Protein AF-0000000083139761 (afdb_homodimer)

Structure (mmCIF, N/CA/C/O backbone):
data_AF-0000000083139761-model_v1
#
loop_
_entity.id
_entity.type
_entity.pdbx_description
1 polymer 'Creatinine amidohydrolase'
#
loop_
_atom_site.group_PDB
_atom_site.id
_atom_site.type_symbol
_atom_site.label_atom_id
_atom_site.label_alt_id
_atom_site.label_comp_id
_atom_site.label_asym_id
_atom_site.label_entity_id
_atom_site.label_seq_id
_atom_site.pdbx_PDB_ins_code
_atom_site.Cartn_x
_atom_site.Cartn_y
_atom_site.Cartn_z
_atom_site.occupancy
_atom_site.B_iso_or_equiv
_atom_site.auth_seq_id
_atom_site.auth_comp_id
_atom_site.auth_asym_id
_atom_site.auth_atom_id
_atom_site.pdbx_PDB_model_num
ATOM 1 N N . MET A 1 1 ? -8.852 -14.594 14.711 1 47.41 1 MET A N 1
ATOM 2 C CA . MET A 1 1 ? -9.344 -13.336 14.156 1 47.41 1 MET A CA 1
ATOM 3 C C . MET A 1 1 ? -9.32 -13.375 12.633 1 47.41 1 MET A C 1
ATOM 5 O O . MET A 1 1 ? -8.398 -13.93 12.031 1 47.41 1 MET A O 1
ATOM 9 N N . LYS A 1 2 ? -10.594 -13.102 11.969 1 70.56 2 LYS A N 1
ATOM 10 C CA . LYS A 1 2 ? -10.766 -13.32 10.531 1 70.56 2 LYS A CA 1
ATOM 11 C C . LYS A 1 2 ? -9.891 -12.359 9.727 1 70.56 2 LYS A C 1
ATOM 13 O O . LYS A 1 2 ? -9.82 -11.172 10.031 1 70.56 2 LYS A O 1
ATOM 18 N N . LYS A 1 3 ? -9.094 -12.883 8.961 1 93.38 3 LYS A N 1
ATOM 19 C CA . LYS A 1 3 ? -8.266 -12.125 8.031 1 93.38 3 LYS A CA 1
ATOM 20 C C . LYS A 1 3 ? -9.117 -11.188 7.172 1 93.38 3 LYS A C 1
ATOM 22 O O . LYS A 1 3 ? -10.062 -11.625 6.52 1 93.38 3 LYS A O 1
ATOM 27 N N . VAL A 1 4 ? -8.781 -9.875 7.316 1 98.06 4 VAL A N 1
ATOM 28 C CA . VAL A 1 4 ? -9.594 -8.945 6.547 1 98.06 4 VAL A CA 1
ATOM 29 C C . VAL A 1 4 ? -8.727 -8.219 5.523 1 98.06 4 VAL A C 1
ATOM 31 O O . VAL A 1 4 ? -9.234 -7.586 4.598 1 98.06 4 VAL A O 1
ATOM 34 N N . LEU A 1 5 ? -7.406 -8.297 5.75 1 97.94 5 LEU A N 1
ATOM 35 C CA . LEU A 1 5 ? -6.504 -7.652 4.805 1 97.94 5 LEU A CA 1
ATOM 36 C C . LEU A 1 5 ? -6.457 -8.414 3.486 1 97.94 5 LEU A C 1
ATOM 38 O O . LEU A 1 5 ? -6.133 -9.609 3.465 1 97.94 5 LEU A O 1
ATOM 42 N N . TYR A 1 6 ? -6.723 -7.641 2.42 1 97.19 6 TYR A N 1
ATOM 43 C CA . TYR A 1 6 ? -6.758 -8.25 1.095 1 97.19 6 TYR A CA 1
ATOM 44 C C . TYR A 1 6 ? -5.484 -9.031 0.818 1 97.19 6 TYR A C 1
ATOM 46 O O . TYR A 1 6 ? -5.535 -10.148 0.302 1 97.19 6 TYR A O 1
ATOM 54 N N . GLU A 1 7 ? -4.375 -8.508 1.174 1 96.62 7 GLU A N 1
ATOM 55 C CA . GLU A 1 7 ? -3.07 -9.07 0.829 1 96.62 7 GLU A CA 1
ATOM 56 C C . GLU A 1 7 ? -2.82 -10.383 1.566 1 96.62 7 GLU A C 1
ATOM 58 O O . GLU A 1 7 ? -1.951 -11.164 1.175 1 96.62 7 GLU A O 1
ATOM 63 N N . GLU A 1 8 ? -3.584 -10.688 2.588 1 97.44 8 GLU A N 1
ATOM 64 C CA . GLU A 1 8 ? -3.336 -11.883 3.396 1 97.44 8 GLU A CA 1
ATOM 65 C C . GLU A 1 8 ? -4.305 -13.008 3.033 1 97.44 8 GLU A C 1
ATOM 67 O O . GLU A 1 8 ? -4.18 -14.125 3.537 1 97.44 8 GLU A O 1
ATOM 72 N N . LEU A 1 9 ? -5.203 -12.719 2.158 1 96.75 9 LEU A N 1
ATOM 73 C CA . LEU A 1 9 ? -6.258 -13.68 1.843 1 96.75 9 LEU A CA 1
ATOM 74 C C . LEU A 1 9 ? -5.809 -14.633 0.742 1 96.75 9 LEU A C 1
ATOM 76 O O . LEU A 1 9 ? -5.164 -14.219 -0.224 1 96.75 9 LEU A O 1
ATOM 80 N N . LEU A 1 10 ? -6.199 -15.867 0.95 1 94.69 10 LEU A N 1
ATOM 81 C CA . LEU A 1 10 ? -6.184 -16.781 -0.185 1 94.69 10 LEU A CA 1
ATO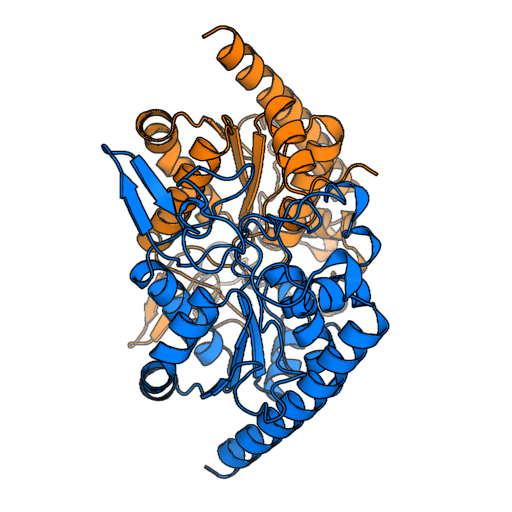M 82 C C . LEU A 1 10 ? -7.285 -16.438 -1.18 1 94.69 10 LEU A C 1
ATOM 84 O O . LEU A 1 10 ? -8.273 -15.789 -0.82 1 94.69 10 LEU A O 1
ATOM 88 N N . PRO A 1 11 ? -7.07 -16.906 -2.41 1 92.62 11 PRO A N 1
ATOM 89 C CA . PRO A 1 11 ? -8.102 -16.609 -3.406 1 92.62 11 PRO A CA 1
ATOM 90 C C . PRO A 1 11 ? -9.5 -17.031 -2.949 1 92.62 11 PRO A C 1
ATOM 92 O O . PRO A 1 11 ? -10.445 -16.25 -3.053 1 92.62 11 PRO A O 1
ATOM 95 N N . LYS A 1 12 ? -9.688 -18.188 -2.393 1 92.44 12 LYS A N 1
ATOM 96 C CA . LYS A 1 12 ? -10.984 -18.688 -1.946 1 92.44 12 LYS A CA 1
ATOM 97 C C . LYS A 1 12 ? -11.539 -17.828 -0.817 1 92.44 12 LYS A C 1
ATOM 99 O O . LYS A 1 12 ? -12.742 -17.562 -0.77 1 92.44 12 LYS A O 1
ATOM 104 N N . GLU A 1 13 ? -10.695 -17.469 0.079 1 95 13 GLU A N 1
ATOM 105 C CA . GLU A 1 13 ? -11.117 -16.609 1.188 1 95 13 GLU A CA 1
ATOM 106 C C . GLU A 1 13 ? -11.609 -15.258 0.687 1 95 13 GLU A C 1
ATOM 108 O O . GLU A 1 13 ? -12.617 -14.734 1.181 1 95 13 GLU A O 1
ATOM 113 N N . CYS A 1 14 ? -10.906 -14.688 -0.246 1 95.19 14 CYS A N 1
ATOM 114 C CA . CYS A 1 14 ? -11.281 -13.398 -0.807 1 95.19 14 CYS A CA 1
ATOM 115 C C . CYS A 1 14 ? -12.656 -13.461 -1.465 1 95.19 14 CYS A C 1
ATOM 117 O O . CYS A 1 14 ? -13.508 -12.602 -1.225 1 95.19 14 CYS A O 1
ATOM 119 N N . VAL A 1 15 ? -12.844 -14.477 -2.258 1 94.12 15 VAL A N 1
ATOM 120 C CA . VAL A 1 15 ? -14.125 -14.656 -2.945 1 94.12 15 VAL A CA 1
ATOM 121 C C . VAL A 1 15 ? -15.242 -14.797 -1.922 1 94.12 15 VAL A C 1
ATOM 123 O O . VAL A 1 15 ? -16.297 -14.172 -2.061 1 94.12 15 VAL A O 1
ATOM 126 N N . GLN A 1 16 ? -15 -15.578 -0.945 1 94.88 16 GLN A N 1
ATOM 127 C CA . GLN A 1 16 ? -16.016 -15.812 0.082 1 94.88 16 GLN A CA 1
ATOM 128 C C . GLN A 1 16 ? -16.359 -14.516 0.815 1 94.88 16 GLN A C 1
ATOM 130 O O . GLN A 1 16 ? -17.531 -14.211 1.035 1 94.88 16 GLN A O 1
ATOM 135 N N . ARG A 1 17 ? -15.391 -13.797 1.185 1 95.75 17 ARG A N 1
ATOM 136 C CA . ARG A 1 17 ? -15.633 -12.555 1.908 1 95.75 17 ARG A CA 1
ATOM 137 C C . ARG A 1 17 ? -16.422 -11.57 1.059 1 95.75 17 ARG A C 1
ATOM 139 O O . ARG A 1 17 ? -17.344 -10.914 1.557 1 95.75 17 ARG A O 1
ATOM 146 N N . ILE A 1 18 ? -16.047 -11.469 -0.207 1 95.44 18 ILE A N 1
ATOM 147 C CA . ILE A 1 18 ? -16.719 -10.523 -1.099 1 95.44 18 ILE A CA 1
ATOM 148 C C . ILE A 1 18 ? -18.156 -10.961 -1.341 1 95.44 18 ILE A C 1
ATOM 150 O O . ILE A 1 18 ? -19.062 -10.133 -1.408 1 95.44 18 ILE A O 1
ATOM 154 N N . GLN A 1 19 ? -18.344 -12.227 -1.431 1 94.56 19 GLN A N 1
ATOM 155 C CA . GLN A 1 19 ? -19.703 -12.742 -1.617 1 94.56 19 GLN A CA 1
ATOM 156 C C . GLN A 1 19 ? -20.562 -12.453 -0.401 1 94.56 19 GLN A C 1
ATOM 158 O O . GLN A 1 19 ? -21.75 -12.156 -0.542 1 94.56 19 GLN A O 1
ATOM 163 N N . GLU A 1 20 ? -20 -12.547 0.732 1 96 20 GLU A N 1
ATOM 164 C CA . GLU A 1 20 ? -20.75 -12.32 1.97 1 96 20 GLU A CA 1
ATOM 165 C C . GLU A 1 20 ? -21.047 -10.836 2.164 1 96 20 GLU A C 1
ATOM 167 O O . GLU A 1 20 ? -22.141 -10.469 2.594 1 96 20 GLU A O 1
ATOM 172 N N . MET A 1 21 ? -20.062 -10.055 1.962 1 97.12 21 MET A N 1
ATOM 173 C CA . MET A 1 21 ? -20.172 -8.602 2.066 1 97.12 21 MET A CA 1
ATOM 174 C C . MET A 1 21 ? -19.328 -7.914 1.002 1 97.12 21 MET A C 1
ATOM 176 O O . MET A 1 21 ? -18.125 -7.719 1.191 1 97.12 21 MET A O 1
ATOM 180 N N . PRO A 1 22 ? -19.938 -7.371 -0.08 1 96.88 22 PRO A N 1
ATOM 181 C CA . PRO A 1 22 ? -19.188 -6.832 -1.214 1 96.88 22 PRO A CA 1
ATOM 182 C C . PRO A 1 22 ? -18.703 -5.406 -0.972 1 96.88 22 PRO A C 1
ATOM 184 O O . PRO A 1 22 ? -19.031 -4.496 -1.735 1 96.88 22 PRO A O 1
ATOM 187 N N . VAL A 1 23 ? -17.922 -5.254 0.048 1 98.12 23 VAL A N 1
ATOM 188 C CA . VAL A 1 23 ? -17.375 -3.963 0.447 1 98.12 23 VAL A CA 1
ATOM 189 C C . VAL A 1 23 ? -15.844 -4.031 0.438 1 98.12 23 VAL A C 1
ATOM 191 O O . VAL A 1 23 ? -15.258 -5.008 0.904 1 98.12 23 VAL A O 1
ATOM 194 N N . ALA A 1 24 ? -15.234 -3.08 -0.189 1 98.06 24 ALA A N 1
ATOM 195 C CA . ALA A 1 24 ? -13.789 -2.881 -0.096 1 98.06 24 ALA A CA 1
ATOM 196 C C . ALA A 1 24 ? -13.461 -1.571 0.617 1 98.06 24 ALA A C 1
ATOM 198 O O . ALA A 1 24 ? -14.141 -0.563 0.422 1 98.06 24 ALA A O 1
ATOM 199 N N . TYR A 1 25 ? -12.477 -1.64 1.448 1 98.69 25 TYR A N 1
ATOM 200 C CA . TYR A 1 25 ? -11.984 -0.471 2.172 1 98.69 25 TYR A CA 1
ATOM 201 C C . TYR A 1 25 ? -10.617 -0.047 1.659 1 98.69 25 TYR A C 1
ATOM 203 O O . TYR A 1 25 ? -9.703 -0.872 1.55 1 98.69 25 TYR A O 1
ATOM 211 N N . LEU A 1 26 ? -10.484 1.193 1.333 1 98.56 26 LEU A N 1
ATOM 212 C CA . LEU A 1 26 ? -9.266 1.73 0.732 1 98.56 26 LEU A CA 1
ATOM 213 C C . LEU A 1 26 ? -8.688 2.854 1.587 1 98.56 26 LEU A C 1
ATOM 215 O O . LEU A 1 26 ? -9.148 3.992 1.52 1 98.56 26 LEU A O 1
ATOM 219 N N . PRO A 1 27 ? -7.641 2.557 2.385 1 98.75 27 PRO A N 1
ATOM 220 C CA . PRO A 1 27 ? -6.973 3.646 3.102 1 98.75 27 PRO A CA 1
ATOM 221 C C . PRO A 1 27 ? -6.27 4.625 2.166 1 98.75 27 PRO A C 1
ATOM 223 O O . PRO A 1 27 ? -5.395 4.223 1.391 1 98.75 27 PRO A O 1
ATOM 226 N N . LEU A 1 28 ? -6.707 5.801 2.209 1 98.12 28 LEU A N 1
ATOM 227 C CA . LEU A 1 28 ? -6.043 6.871 1.471 1 98.12 28 LEU A CA 1
ATOM 228 C C . LEU A 1 28 ? -4.957 7.527 2.32 1 98.12 28 LEU A C 1
ATOM 230 O O . LEU A 1 28 ? -5.121 8.664 2.773 1 98.12 28 LEU A O 1
ATOM 234 N N . GLY A 1 29 ? -3.826 6.762 2.4 1 96.75 29 GLY A N 1
ATOM 235 C CA . GLY A 1 29 ? -2.822 7.023 3.42 1 96.75 29 GLY A CA 1
ATOM 236 C C . GLY A 1 29 ? -1.619 7.777 2.891 1 96.75 29 GLY A C 1
ATOM 237 O O . GLY A 1 29 ? -0.483 7.316 3.02 1 96.75 29 GLY A O 1
ATOM 238 N N . THR A 1 30 ? -1.809 8.977 2.385 1 95.38 30 THR A N 1
ATOM 239 C CA . THR A 1 30 ? -0.707 9.797 1.889 1 95.38 30 THR A CA 1
ATOM 240 C C . THR A 1 30 ? 0.358 9.977 2.965 1 95.38 30 THR A C 1
ATOM 242 O O . THR A 1 30 ? 0.039 10.289 4.113 1 95.38 30 THR A O 1
ATOM 245 N N . LEU A 1 31 ? 1.643 9.711 2.602 1 95.06 31 LEU A N 1
ATOM 246 C CA . LEU A 1 31 ? 2.752 10.047 3.486 1 95.06 31 LEU A CA 1
ATOM 247 C C . LEU A 1 31 ? 2.979 11.555 3.533 1 95.06 31 LEU A C 1
ATOM 249 O O . LEU A 1 31 ? 3.283 12.172 2.51 1 95.06 31 LEU A O 1
ATOM 253 N N . GLU A 1 32 ? 2.787 12.094 4.691 1 90.5 32 GLU A N 1
ATOM 254 C CA . GLU A 1 32 ? 2.85 13.547 4.812 1 90.5 32 GLU A CA 1
ATOM 255 C C . GLU A 1 32 ? 3.225 13.977 6.227 1 90.5 32 GLU A C 1
ATOM 257 O O . GLU A 1 32 ? 3.006 13.227 7.184 1 90.5 32 GLU A O 1
ATOM 262 N N . TRP A 1 33 ? 3.682 15.164 6.285 1 89.44 33 TRP A N 1
ATOM 263 C CA . TRP A 1 33 ? 4.023 15.797 7.555 1 89.44 33 TRP A CA 1
ATOM 264 C C . TRP A 1 33 ? 2.768 16.078 8.375 1 89.44 33 TRP A C 1
ATOM 266 O O . TRP A 1 33 ? 1.839 16.734 7.891 1 89.44 33 TRP A O 1
ATOM 276 N N . HIS A 1 34 ? 2.686 15.555 9.633 1 90.19 34 HIS A N 1
ATOM 277 C CA . HIS A 1 34 ? 1.604 15.797 10.578 1 90.19 34 HIS A CA 1
ATOM 278 C C . HIS A 1 34 ? 2.143 16.344 11.906 1 90.19 34 HIS A C 1
ATOM 280 O O . HIS A 1 34 ? 1.739 15.875 12.977 1 90.19 34 HIS A O 1
ATOM 286 N N . GLY A 1 35 ? 3.053 17.344 11.773 1 87.19 35 GLY A N 1
ATOM 287 C CA . GLY A 1 35 ? 3.715 17.844 12.969 1 87.19 35 GLY A CA 1
ATOM 288 C C . GLY A 1 35 ? 4.914 17.016 13.375 1 87.19 35 GLY A C 1
ATOM 289 O O . GLY A 1 35 ? 5.059 15.867 12.938 1 87.19 35 GLY A O 1
ATOM 290 N N . PRO A 1 36 ? 5.77 17.594 14.188 1 89.56 36 PRO A N 1
ATOM 291 C CA . PRO A 1 36 ? 6.965 16.859 14.617 1 89.56 36 PRO A CA 1
ATOM 292 C C . PRO A 1 36 ? 6.648 15.672 15.516 1 89.56 36 PRO A C 1
ATOM 294 O O . PRO A 1 36 ? 7.477 14.773 15.68 1 89.56 36 PRO A O 1
ATOM 297 N N . HIS A 1 37 ? 5.43 15.609 16.094 1 93.12 37 HIS A N 1
ATOM 298 C CA . HIS A 1 37 ? 5.105 14.656 17.156 1 93.12 37 HIS A CA 1
ATOM 299 C C . HIS A 1 37 ? 4.402 13.43 16.594 1 93.12 37 HIS A C 1
ATOM 301 O O . HIS A 1 37 ? 4.184 12.453 17.312 1 93.12 37 HIS A O 1
ATOM 307 N N . MET A 1 38 ? 4.082 13.469 15.32 1 94.5 38 MET A N 1
ATOM 308 C CA . MET A 1 38 ? 3.293 12.391 14.734 1 94.5 38 MET A CA 1
ATOM 309 C C . MET A 1 38 ? 4.055 11.711 13.602 1 94.5 38 MET A C 1
ATOM 311 O O . MET A 1 38 ? 4.918 12.328 12.977 1 94.5 38 MET A O 1
ATOM 315 N N . PRO A 1 39 ? 3.734 10.43 13.375 1 96.06 39 PRO A N 1
ATOM 316 C CA . PRO A 1 39 ? 4.406 9.742 12.266 1 96.06 39 PRO A CA 1
ATOM 317 C C . PRO A 1 39 ? 3.986 10.281 10.898 1 96.06 39 PRO A C 1
ATOM 319 O O . PRO A 1 39 ? 2.859 10.758 10.734 1 96.06 39 PRO A O 1
ATOM 322 N N . LEU A 1 40 ? 4.836 10.07 9.945 1 95.31 40 LEU A N 1
ATOM 323 C CA . LEU A 1 40 ? 4.625 10.547 8.586 1 95.31 40 LEU A CA 1
ATOM 324 C C . LEU A 1 40 ? 3.471 9.805 7.918 1 95.31 40 LEU A C 1
ATOM 326 O O . LEU A 1 40 ? 2.883 10.297 6.953 1 95.31 40 LEU A O 1
ATOM 330 N N . GLY A 1 41 ? 3.121 8.641 8.383 1 96.56 41 GLY A N 1
ATOM 331 C CA . GLY A 1 41 ? 2.041 7.848 7.82 1 96.56 41 GLY A CA 1
ATOM 332 C C . GLY A 1 41 ? 0.754 7.941 8.617 1 96.56 41 GLY A C 1
ATOM 333 O O . GLY A 1 41 ? -0.064 7.02 8.594 1 96.56 41 GLY A O 1
ATOM 334 N N . ALA A 1 42 ? 0.549 9.047 9.352 1 96.56 42 ALA A N 1
ATOM 335 C CA . ALA A 1 42 ? -0.596 9.195 10.242 1 96.56 42 ALA A CA 1
ATOM 336 C C . ALA A 1 42 ? -1.907 8.969 9.492 1 96.56 42 ALA A C 1
ATOM 338 O O . ALA A 1 42 ? -2.812 8.305 10.008 1 96.56 42 ALA A O 1
ATOM 339 N N . ASP A 1 43 ? -2.02 9.484 8.289 1 96.44 43 ASP A N 1
ATOM 340 C CA . ASP A 1 43 ? -3.254 9.344 7.523 1 96.44 43 ASP A CA 1
ATOM 341 C C . ASP A 1 43 ? -3.59 7.871 7.293 1 96.44 43 ASP A C 1
ATOM 343 O O . ASP A 1 43 ? -4.723 7.441 7.527 1 96.44 43 ASP A O 1
ATOM 347 N N . GLY A 1 44 ? -2.631 7.145 6.836 1 97.56 44 GLY A N 1
ATOM 348 C CA . GLY A 1 44 ? -2.852 5.742 6.527 1 97.56 44 GLY A CA 1
ATOM 349 C C . GLY A 1 44 ? -3.033 4.879 7.762 1 97.56 44 GLY A C 1
ATOM 350 O O . GLY A 1 44 ? -3.848 3.955 7.766 1 97.56 44 GLY A O 1
ATOM 351 N N . ILE A 1 45 ? -2.238 5.152 8.789 1 98.19 45 ILE A N 1
ATOM 352 C CA . ILE A 1 45 ? -2.301 4.398 10.031 1 98.19 45 ILE A CA 1
ATOM 353 C C . ILE A 1 45 ? -3.703 4.5 10.625 1 98.19 45 ILE A C 1
ATOM 355 O O . ILE A 1 45 ? -4.297 3.486 11.016 1 98.19 45 ILE A O 1
ATOM 359 N N . GLN A 1 46 ? -4.227 5.68 10.648 1 98.56 46 GLN A N 1
ATOM 360 C CA . GLN A 1 46 ? -5.57 5.902 11.172 1 98.56 46 GLN A CA 1
ATOM 361 C C . GLN A 1 46 ? -6.621 5.199 10.32 1 98.56 46 GLN A C 1
ATOM 363 O O . GLN A 1 46 ? -7.43 4.426 10.836 1 98.56 46 GLN A O 1
ATOM 368 N N . SER A 1 47 ? -6.562 5.422 9.078 1 98.38 47 SER A N 1
ATOM 369 C CA . SER A 1 47 ? -7.578 4.91 8.156 1 98.38 47 SER A CA 1
ATOM 370 C C . SER A 1 47 ? -7.555 3.389 8.102 1 98.38 47 SER A C 1
ATOM 372 O O . SER A 1 47 ? -8.609 2.746 8.109 1 98.38 47 SER A O 1
ATOM 374 N N . LYS A 1 48 ? -6.406 2.857 7.992 1 98.44 48 LYS A N 1
ATOM 375 C CA . LYS A 1 48 ? -6.293 1.403 7.934 1 98.44 48 LYS A CA 1
ATOM 376 C C . LYS A 1 48 ? -6.891 0.757 9.18 1 98.44 48 LYS A C 1
ATOM 378 O O . LYS A 1 48 ? -7.633 -0.223 9.086 1 98.44 48 LYS A O 1
ATOM 383 N N . GLU A 1 49 ? -6.57 1.291 10.32 1 98.31 49 GLU A N 1
ATOM 384 C CA . GLU A 1 49 ? -7.086 0.717 11.555 1 98.31 49 GLU A CA 1
ATOM 385 C C . GLU A 1 49 ? -8.609 0.809 11.617 1 98.31 49 GLU A C 1
ATOM 387 O O . GLU A 1 49 ? -9.273 -0.15 12.008 1 98.31 49 GLU A O 1
ATOM 392 N N . LEU A 1 50 ? -9.141 1.939 11.281 1 98.62 50 LEU A N 1
ATOM 393 C CA . LEU A 1 50 ? -10.586 2.082 11.219 1 98.62 50 LEU A CA 1
ATOM 394 C C . LEU A 1 50 ? -11.203 1.012 10.32 1 98.62 50 LEU A C 1
ATOM 396 O O . LEU A 1 50 ? -12.156 0.34 10.719 1 98.62 50 LEU A O 1
ATOM 400 N N . PHE A 1 51 ? -10.664 0.833 9.172 1 98.75 51 PHE A N 1
ATOM 401 C CA . PHE A 1 51 ? -11.227 -0.06 8.164 1 98.75 51 PHE A CA 1
ATOM 402 C C . PHE A 1 51 ? -11.094 -1.516 8.594 1 98.75 51 PHE A C 1
ATOM 404 O O . PHE A 1 51 ? -11.984 -2.328 8.344 1 98.75 51 PHE A O 1
ATOM 411 N N . VAL A 1 52 ? -10.008 -1.82 9.25 1 98.62 52 VAL A N 1
ATOM 412 C CA . VAL A 1 52 ? -9.828 -3.17 9.773 1 98.62 52 VAL A CA 1
ATOM 413 C C . VAL A 1 52 ? -10.906 -3.463 10.812 1 98.62 52 VAL A C 1
ATOM 415 O O . VAL A 1 52 ? -11.57 -4.504 10.758 1 98.62 52 VAL A O 1
ATOM 418 N N . ARG A 1 53 ? -11.125 -2.553 11.711 1 98.25 53 ARG A N 1
ATOM 419 C CA . ARG A 1 53 ? -12.141 -2.727 12.75 1 98.25 53 ARG A CA 1
ATOM 420 C C . ARG A 1 53 ? -13.531 -2.879 12.141 1 98.25 53 ARG A C 1
ATOM 422 O O . ARG A 1 53 ? -14.312 -3.725 12.578 1 98.25 53 ARG A O 1
ATOM 429 N N . VAL A 1 54 ? -13.805 -2.09 11.141 1 98.5 54 VAL A N 1
ATOM 430 C CA . VAL A 1 54 ? -15.109 -2.154 10.5 1 98.5 54 VAL A CA 1
ATOM 431 C C . VAL A 1 54 ? -15.258 -3.484 9.758 1 98.5 54 VAL A C 1
ATOM 433 O O . VAL A 1 54 ? -16.281 -4.16 9.891 1 98.5 54 VAL A O 1
ATOM 436 N N . ALA A 1 55 ? -14.266 -3.863 9 1 98.5 55 ALA A N 1
ATOM 437 C CA . ALA A 1 55 ? -14.305 -5.102 8.227 1 98.5 55 ALA A CA 1
ATOM 438 C C . ALA A 1 55 ? -14.469 -6.312 9.133 1 98.5 55 ALA A C 1
ATOM 440 O O . ALA A 1 55 ? -15.133 -7.285 8.766 1 98.5 55 ALA A O 1
ATOM 441 N N . GLU A 1 56 ? -13.867 -6.27 10.297 1 98 56 GLU A N 1
ATOM 442 C CA . GLU A 1 56 ? -13.977 -7.371 11.25 1 98 56 GLU A CA 1
ATOM 443 C C . GLU A 1 56 ? -15.406 -7.512 11.758 1 98 56 GLU A C 1
ATOM 445 O O . GLU A 1 56 ? -15.852 -8.617 12.086 1 98 56 GLU A O 1
ATOM 450 N N . LYS A 1 57 ? -16.141 -6.457 11.766 1 97.44 57 LYS A N 1
ATOM 451 C CA . LYS A 1 57 ? -17.484 -6.465 12.328 1 97.44 57 LYS A CA 1
ATOM 452 C C . LYS A 1 57 ? -18.531 -6.773 11.258 1 97.44 57 LYS A C 1
ATOM 454 O O . LYS A 1 57 ? -19.469 -7.539 11.492 1 97.44 57 LYS A O 1
ATOM 459 N N . VAL A 1 58 ? -18.328 -6.203 10.039 1 96.69 58 VAL A N 1
ATOM 460 C CA . VAL A 1 58 ? -19.438 -6.293 9.102 1 96.69 58 VAL A CA 1
ATOM 461 C C . VAL A 1 58 ? -19 -7.062 7.859 1 96.69 58 VAL A C 1
ATOM 463 O O . VAL A 1 58 ? -19.844 -7.516 7.074 1 96.69 58 VAL A O 1
ATOM 466 N N . GLY A 1 59 ? -17.734 -7.215 7.699 1 97.56 59 GLY A N 1
ATOM 467 C CA . GLY A 1 59 ? -17.25 -7.949 6.543 1 97.56 59 GLY A CA 1
ATOM 468 C C . GLY A 1 59 ? -16.578 -7.059 5.516 1 97.56 59 GLY A C 1
ATOM 469 O O . GLY A 1 59 ? -16.359 -5.871 5.758 1 97.56 59 GLY A O 1
ATOM 470 N N . GLY A 1 60 ? -16.203 -7.68 4.367 1 97.56 60 GLY A N 1
ATOM 471 C CA . GLY A 1 60 ? -15.469 -7 3.305 1 97.56 60 GLY A CA 1
ATOM 472 C C . GLY A 1 60 ? -13.969 -7.227 3.365 1 97.56 60 GLY A C 1
ATOM 473 O O . GLY A 1 60 ? -13.5 -8.109 4.094 1 97.56 60 GLY A O 1
ATOM 474 N N . VAL A 1 61 ? -13.273 -6.477 2.527 1 97.62 61 VAL A N 1
ATOM 475 C CA . VAL A 1 61 ? -11.828 -6.645 2.426 1 97.62 61 VAL A CA 1
ATOM 476 C C . VAL A 1 61 ? -11.141 -5.277 2.494 1 97.62 61 VAL A C 1
ATOM 478 O O . VAL A 1 61 ? -11.656 -4.293 1.955 1 97.62 61 VAL A O 1
ATOM 481 N N . VAL A 1 62 ? -10.016 -5.258 3.16 1 98.56 62 VAL A N 1
ATOM 482 C CA . VAL A 1 62 ? -9.25 -4.027 3.309 1 98.56 62 VAL A CA 1
ATOM 483 C C . VAL A 1 62 ? -8.039 -4.055 2.377 1 98.56 62 VAL A C 1
ATOM 485 O O . VAL A 1 62 ? -7.215 -4.969 2.451 1 98.56 62 VAL A O 1
ATOM 488 N N . LEU A 1 63 ? -7.961 -3.062 1.526 1 97.81 63 LEU A N 1
ATOM 489 C CA . LEU A 1 63 ? -6.844 -2.943 0.596 1 97.81 63 LEU A CA 1
ATOM 490 C C . LEU A 1 63 ? -5.633 -2.314 1.277 1 97.81 63 LEU A C 1
ATOM 492 O O . LEU A 1 63 ? -5.766 -1.668 2.318 1 97.81 63 LEU A O 1
ATOM 496 N N . PRO A 1 64 ? -4.402 -2.527 0.706 1 97.5 64 PRO A N 1
ATOM 497 C CA . PRO A 1 64 ? -3.268 -1.709 1.144 1 97.5 64 PRO A CA 1
ATOM 498 C C . PRO A 1 64 ? -3.49 -0.217 0.908 1 97.5 64 PRO A C 1
ATOM 500 O O . PRO A 1 64 ? -4.316 0.163 0.074 1 97.5 64 PRO A O 1
ATOM 503 N N . MET A 1 65 ? -2.783 0.629 1.604 1 97.19 65 MET A N 1
ATOM 504 C CA . MET A 1 65 ? -3.027 2.064 1.494 1 97.19 65 MET A CA 1
ATOM 505 C C . MET A 1 65 ? -2.412 2.625 0.216 1 97.19 65 MET A C 1
ATOM 507 O O . MET A 1 65 ? -1.409 2.105 -0.275 1 97.19 65 MET A O 1
ATOM 511 N N . LEU A 1 66 ? -3.053 3.604 -0.328 1 97.12 66 LEU A N 1
ATOM 512 C CA . LEU A 1 66 ? -2.42 4.492 -1.298 1 97.12 66 LEU A CA 1
ATOM 513 C C . LEU A 1 66 ? -1.602 5.566 -0.594 1 97.12 66 LEU A C 1
ATOM 515 O O . LEU A 1 66 ? -2.164 6.477 0.024 1 97.12 66 LEU A O 1
ATOM 519 N N . PHE A 1 67 ? -0.27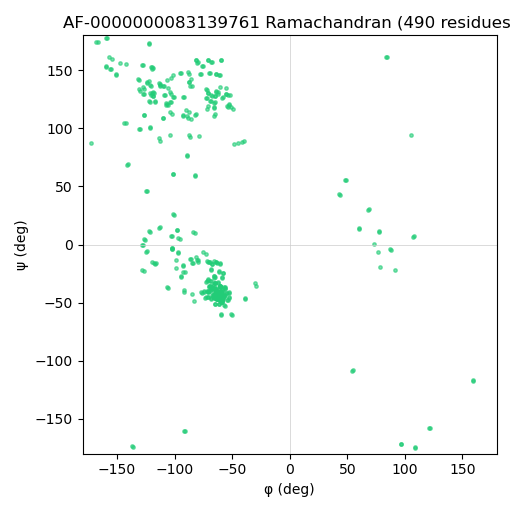6 5.457 -0.772 1 96.44 67 PHE A N 1
ATOM 520 C CA . PHE A 1 67 ? 0.545 6.297 0.095 1 96.44 67 PHE A CA 1
ATOM 521 C C . PHE A 1 67 ? 0.945 7.582 -0.615 1 96.44 67 PHE A C 1
ATOM 523 O O . PHE A 1 67 ? 1.73 8.375 -0.085 1 96.44 67 PHE A O 1
ATOM 530 N N . MET A 1 68 ? 0.434 7.832 -1.815 1 94.88 68 MET A N 1
ATOM 531 C CA . MET A 1 68 ? 0.565 9.094 -2.537 1 94.88 68 MET A CA 1
ATOM 532 C C . MET A 1 68 ? -0.802 9.719 -2.801 1 94.88 68 MET A C 1
ATOM 534 O O . MET A 1 68 ? -1.795 9 -2.947 1 94.88 68 MET A O 1
ATOM 538 N N . GLY A 1 69 ? -0.81 10.961 -2.895 1 95.75 69 GLY A N 1
ATOM 539 C CA . GLY A 1 69 ? -2.055 11.664 -3.174 1 95.75 69 GLY A CA 1
ATOM 540 C C . GLY A 1 69 ? -1.854 13.117 -3.533 1 95.75 69 GLY A C 1
ATOM 541 O O . GLY A 1 69 ? -0.729 13.625 -3.5 1 95.75 69 GLY A O 1
ATOM 542 N N . PRO A 1 70 ? -2.959 13.75 -3.9 1 95.31 70 PRO A N 1
ATOM 543 C CA . PRO A 1 70 ? -2.895 15.156 -4.301 1 95.31 70 PRO A CA 1
ATOM 544 C C . PRO A 1 70 ? -2.865 16.109 -3.107 1 95.31 70 PRO A C 1
ATOM 546 O O . PRO A 1 70 ? -3.199 15.711 -1.987 1 95.31 70 PRO A O 1
ATOM 549 N N . ASP A 1 71 ? -2.35 17.234 -3.371 1 91.25 71 ASP A N 1
ATOM 550 C CA . ASP A 1 71 ? -2.412 18.375 -2.453 1 91.25 71 ASP A CA 1
ATOM 551 C C . ASP A 1 71 ? -2.188 19.688 -3.191 1 91.25 71 ASP A C 1
ATOM 553 O O . ASP A 1 71 ? -1.972 19.703 -4.406 1 91.25 71 ASP A O 1
ATOM 557 N N . ARG A 1 72 ? -2.283 20.766 -2.434 1 87.06 72 ARG A N 1
ATOM 558 C CA . ARG A 1 72 ? -2.016 22.078 -3.027 1 87.06 72 ARG A CA 1
ATOM 559 C C . ARG A 1 72 ? -0.564 22.172 -3.484 1 87.06 72 ARG A C 1
ATOM 561 O O . ARG A 1 72 ? 0.325 21.562 -2.891 1 87.06 72 ARG A O 1
ATOM 568 N N . VAL A 1 73 ? -0.418 22.922 -4.582 1 85.94 73 VAL A N 1
ATOM 569 C CA . VAL A 1 73 ? 0.912 23.172 -5.129 1 85.94 73 VAL A CA 1
ATOM 570 C C . VAL A 1 73 ? 1.123 24.672 -5.297 1 85.94 73 VAL A C 1
ATOM 572 O O . VAL A 1 73 ? 0.212 25.391 -5.715 1 85.94 73 VAL A O 1
ATOM 575 N N . PHE A 1 74 ? 2.297 25.078 -4.848 1 84.06 74 PHE A N 1
ATOM 576 C CA . PHE A 1 74 ? 2.715 26.469 -4.992 1 84.06 74 PHE A CA 1
ATOM 577 C C . PHE A 1 74 ? 4.113 26.562 -5.598 1 84.06 74 PHE A C 1
ATOM 579 O O . PHE A 1 74 ? 5 25.781 -5.23 1 84.06 74 PHE A O 1
ATOM 586 N N . TYR A 1 75 ? 4.258 27.422 -6.613 1 84.5 75 TYR A N 1
ATOM 587 C CA . TYR A 1 75 ? 5.559 27.625 -7.234 1 84.5 75 TYR A CA 1
ATOM 588 C C . TYR A 1 75 ? 6.16 28.969 -6.816 1 84.5 75 TYR A C 1
ATOM 590 O O . TYR A 1 75 ? 5.5 30 -6.898 1 84.5 75 TYR A O 1
ATOM 598 N N . ASP A 1 76 ? 7.332 28.859 -6.18 1 80.56 76 ASP A N 1
ATOM 599 C CA . ASP A 1 76 ? 8.078 30.062 -5.816 1 80.56 76 ASP A CA 1
ATOM 600 C C . ASP A 1 76 ? 9.477 30.047 -6.43 1 80.56 76 ASP A C 1
ATOM 602 O O . ASP A 1 76 ? 10.297 29.188 -6.09 1 80.56 76 ASP A O 1
ATOM 606 N N . ARG A 1 77 ? 9.773 31.094 -7.191 1 83.19 77 ARG A N 1
ATOM 607 C CA . ARG A 1 77 ? 11.062 31.266 -7.836 1 83.19 77 ARG A CA 1
ATOM 608 C C . ARG A 1 77 ? 11.562 29.969 -8.453 1 83.19 77 ARG A C 1
ATOM 610 O O . ARG A 1 77 ? 12.695 29.547 -8.203 1 83.19 77 ARG A O 1
ATOM 617 N N . GLY A 1 78 ? 10.648 29.172 -9.164 1 82 78 GLY A N 1
ATOM 618 C CA . GLY A 1 78 ? 11.023 27.969 -9.891 1 82 78 GLY A CA 1
ATOM 619 C C . GLY A 1 78 ? 11.016 26.719 -9.031 1 82 78 GLY A C 1
ATOM 620 O O . GLY A 1 78 ? 11.227 25.625 -9.531 1 82 78 GLY A O 1
ATOM 621 N N . THR A 1 79 ? 10.75 26.906 -7.762 1 83.88 79 THR A N 1
ATOM 622 C CA . THR A 1 79 ? 10.695 25.766 -6.855 1 83.88 79 THR A CA 1
ATOM 623 C C . THR A 1 79 ? 9.242 25.422 -6.52 1 83.88 79 THR A C 1
ATOM 625 O O . THR A 1 79 ? 8.445 26.297 -6.203 1 83.88 79 THR A O 1
ATOM 628 N N . ALA A 1 80 ? 9.047 24.141 -6.684 1 84.44 80 ALA A N 1
ATOM 629 C CA . ALA A 1 80 ? 7.699 23.688 -6.344 1 84.44 80 ALA A CA 1
ATOM 630 C C . ALA A 1 80 ? 7.59 23.359 -4.859 1 84.44 80 ALA A C 1
ATOM 632 O O . ALA A 1 80 ? 8.492 22.75 -4.289 1 84.44 80 ALA A O 1
ATOM 633 N N . PHE A 1 81 ? 6.449 23.812 -4.234 1 84.69 81 PHE A N 1
ATOM 634 C CA . PHE A 1 81 ? 6.094 23.484 -2.857 1 84.69 81 PHE A CA 1
ATOM 635 C C . PHE A 1 81 ? 4.746 22.781 -2.799 1 84.69 81 PHE A C 1
ATOM 637 O O . PHE A 1 81 ? 3.811 23.156 -3.508 1 84.69 81 PHE A O 1
ATOM 644 N N . TYR A 1 82 ? 4.719 21.766 -1.979 1 83.5 82 TYR A N 1
ATOM 645 C CA . TYR A 1 82 ? 3.527 20.922 -1.969 1 83.5 82 TYR A CA 1
ATOM 646 C C . TYR A 1 82 ? 2.926 20.844 -0.571 1 83.5 82 TYR A C 1
ATOM 648 O O . TYR A 1 82 ? 3.652 20.766 0.422 1 83.5 82 TYR A O 1
ATOM 656 N N . GLY A 1 83 ? 1.622 20.891 -0.551 1 81.19 83 GLY A N 1
ATOM 657 C CA . GLY A 1 83 ? 0.9 20.609 0.678 1 81.19 83 GLY A CA 1
ATOM 658 C C . GLY A 1 83 ? 1.345 21.469 1.847 1 81.19 83 GLY A C 1
ATOM 659 O O . GLY A 1 83 ? 1.217 22.688 1.806 1 81.19 83 GLY A O 1
ATOM 660 N N . MET A 1 84 ? 2.004 20.812 2.697 1 76.75 84 MET A N 1
ATOM 661 C CA . MET A 1 84 ? 2.346 21.453 3.965 1 76.75 84 MET A CA 1
ATOM 662 C C . MET A 1 84 ? 3.555 22.375 3.805 1 76.75 84 MET A C 1
ATOM 664 O O . MET A 1 84 ? 3.82 23.219 4.664 1 76.75 84 MET A O 1
ATOM 668 N N . ASP A 1 85 ? 4.215 22.234 2.703 1 76.38 85 ASP A N 1
ATOM 669 C CA . ASP A 1 85 ? 5.309 23.156 2.42 1 76.38 85 ASP A CA 1
ATOM 670 C C . ASP A 1 85 ? 4.812 24.594 2.4 1 76.38 85 ASP A C 1
ATOM 672 O O . ASP A 1 85 ? 5.598 25.531 2.592 1 76.38 85 ASP A O 1
ATOM 676 N N . ILE A 1 86 ? 3.541 24.719 2.041 1 69.62 86 ILE A N 1
ATOM 677 C CA . ILE A 1 86 ? 2.986 26.031 1.759 1 69.62 86 ILE A CA 1
ATOM 678 C C . ILE A 1 86 ? 2.225 26.547 2.979 1 69.62 86 ILE A C 1
ATOM 680 O O . ILE A 1 86 ? 1.788 27.703 3.008 1 69.62 86 ILE A O 1
ATOM 684 N N . ASN A 1 87 ? 1.878 25.641 3.781 1 58.75 87 ASN A N 1
ATOM 685 C CA . ASN A 1 87 ? 0.89 26 4.789 1 58.75 87 ASN A CA 1
ATOM 686 C C . ASN A 1 87 ? 1.219 27.344 5.441 1 58.75 87 ASN A C 1
ATOM 688 O O . ASN A 1 87 ? 2.197 27.453 6.18 1 58.75 87 ASN A O 1
ATOM 692 N N . THR A 1 88 ? 0.697 28.469 4.746 1 50.97 88 THR A N 1
ATOM 693 C CA . THR A 1 88 ? 0.812 29.844 5.215 1 50.97 88 THR A CA 1
ATOM 694 C C . THR A 1 88 ? -0.307 30.172 6.199 1 50.97 88 THR A C 1
ATOM 696 O O . THR A 1 88 ? -0.115 30.969 7.117 1 50.97 88 THR A O 1
ATOM 699 N N . GLU A 1 89 ? -1.589 29.672 5.781 1 44.59 89 GLU A N 1
ATOM 700 C CA . GLU A 1 89 ? -2.789 30.203 6.414 1 44.59 89 GLU A CA 1
ATOM 701 C C . GLU A 1 89 ? -3.391 29.203 7.398 1 44.59 89 GLU A C 1
ATOM 703 O O . GLU A 1 89 ? -3.266 27.984 7.207 1 44.59 89 GLU A O 1
ATOM 708 N N . GLY A 1 90 ? -3.795 29.672 8.664 1 45.28 90 GLY A N 1
ATOM 709 C CA . GLY A 1 90 ? -4.449 29.031 9.789 1 45.28 90 GLY A CA 1
ATOM 710 C C . GLY A 1 90 ? -3.469 28.453 10.797 1 45.28 90 GLY A C 1
ATOM 711 O O . GLY A 1 90 ? -3.871 27.766 11.742 1 45.28 90 GLY A O 1
ATOM 712 N N . ALA A 1 91 ? -2.354 28.281 10.148 1 45.06 91 ALA A N 1
ATOM 713 C CA . ALA A 1 91 ? -1.355 28.094 11.195 1 45.06 91 ALA A CA 1
ATOM 714 C C . ALA A 1 91 ? -1.395 29.234 12.211 1 45.06 91 ALA A C 1
ATOM 716 O O . ALA A 1 91 ? -1.789 30.359 11.875 1 45.06 91 ALA A O 1
ATOM 717 N N . LEU A 1 92 ? -1.613 28.922 13.359 1 44 92 LEU A N 1
ATOM 718 C CA . LEU A 1 92 ? -1.404 29.953 14.375 1 44 92 LEU A CA 1
ATOM 719 C C . LEU A 1 92 ? -0.305 30.922 13.953 1 44 92 LEU A C 1
ATOM 721 O O . LEU A 1 92 ? -0.234 32.031 14.453 1 44 92 LEU A O 1
ATOM 725 N N . ASN A 1 93 ? 0.695 30.469 13.234 1 45.47 93 ASN A N 1
ATOM 726 C CA . ASN A 1 93 ? 1.762 31.391 12.867 1 45.47 93 ASN A CA 1
ATOM 727 C C . ASN A 1 93 ? 1.972 31.438 11.359 1 45.47 93 ASN A C 1
ATOM 729 O O . ASN A 1 93 ? 1.621 30.5 10.648 1 45.47 93 ASN A O 1
ATOM 733 N N . THR A 1 94 ? 2.193 32.656 10.883 1 48.84 94 THR A N 1
ATOM 734 C CA . THR A 1 94 ? 2.682 33 9.555 1 48.84 94 THR A CA 1
ATOM 735 C C . THR A 1 94 ? 3.795 32.062 9.117 1 48.84 94 THR A C 1
ATOM 737 O O . THR A 1 94 ? 4.77 31.859 9.844 1 48.84 94 THR A O 1
ATOM 740 N N . TYR A 1 95 ? 3.498 30.984 8.523 1 56.09 95 TYR A N 1
ATOM 741 C CA . TYR A 1 95 ? 4.508 30.016 8.094 1 56.09 95 TYR A CA 1
ATOM 742 C C . TYR A 1 95 ? 5.023 30.359 6.699 1 56.09 95 TYR A C 1
ATOM 744 O O . TYR A 1 95 ? 4.246 30.703 5.809 1 56.09 95 TYR A O 1
ATOM 752 N N . CYS A 1 96 ? 6.348 30.734 6.695 1 65.56 96 CYS A N 1
ATOM 753 C CA . CYS A 1 96 ? 7.059 30.891 5.43 1 65.56 96 CYS A CA 1
ATOM 754 C C . CYS A 1 96 ? 7.121 29.578 4.668 1 65.56 96 CYS A C 1
ATOM 756 O O . CYS A 1 96 ? 7.277 28.5 5.27 1 65.56 96 CYS A O 1
ATOM 758 N N . VAL A 1 97 ? 6.785 29.562 3.402 1 72.19 97 VAL A N 1
ATOM 759 C CA . VAL A 1 97 ? 6.855 28.422 2.502 1 72.19 97 VAL A CA 1
ATOM 760 C C . VAL A 1 97 ? 8.227 27.766 2.611 1 72.19 97 VAL A C 1
ATOM 762 O O . VAL A 1 97 ? 9.258 28.438 2.48 1 72.19 97 VAL A O 1
ATOM 765 N N . GLN A 1 98 ? 8.18 26.516 3.061 1 76.62 98 GLN A N 1
ATOM 766 C CA . GLN A 1 98 ? 9.406 25.734 3.18 1 76.62 98 GLN A CA 1
ATOM 767 C C . GLN A 1 98 ? 9.141 24.25 3 1 76.62 98 GLN A C 1
ATOM 769 O O . GLN A 1 98 ? 8.086 23.75 3.406 1 76.62 98 GLN A O 1
ATOM 774 N N . GLN A 1 99 ? 10.141 23.656 2.42 1 77.69 99 GLN A N 1
ATOM 775 C CA . GLN A 1 99 ? 10.047 22.203 2.332 1 77.69 99 GLN A CA 1
ATOM 776 C C . GLN A 1 99 ? 10.141 21.562 3.713 1 77.69 99 GLN A C 1
ATOM 778 O O . GLN A 1 99 ? 11.086 21.812 4.457 1 77.69 99 GLN A O 1
ATOM 783 N N . MET A 1 100 ? 9.141 20.734 3.922 1 75.44 100 MET A N 1
ATOM 784 C CA . MET A 1 100 ? 9.141 20.047 5.215 1 75.44 100 MET A CA 1
ATOM 785 C C . MET A 1 100 ? 9.977 18.781 5.16 1 75.44 100 MET A C 1
ATOM 787 O O . MET A 1 100 ? 10.023 18.109 4.125 1 75.44 100 MET A O 1
ATOM 791 N N . LYS A 1 101 ? 10.672 18.531 6.277 1 67.12 101 LYS A N 1
ATOM 792 C CA . LYS A 1 101 ? 11.555 17.375 6.391 1 67.12 101 LYS A CA 1
ATOM 793 C C . LYS A 1 101 ? 10.766 16.062 6.266 1 67.12 101 LYS A C 1
ATOM 795 O O . LYS A 1 101 ? 9.812 15.836 7.012 1 67.12 101 LYS A O 1
ATOM 800 N N . GLY A 1 102 ? 11.234 15.234 5.434 1 61.25 102 GLY A N 1
ATOM 801 C CA . GLY A 1 102 ? 10.68 13.898 5.367 1 61.25 102 GLY A CA 1
ATOM 802 C C . GLY A 1 102 ? 9.344 13.836 4.641 1 61.25 102 GLY A C 1
ATOM 803 O O . GLY A 1 102 ? 8.703 12.789 4.594 1 61.25 102 GLY A O 1
ATOM 804 N N . SER A 1 103 ? 8.914 15.227 4.336 1 57.31 103 SER A N 1
ATOM 805 C CA . SER A 1 103 ? 7.5 15.344 4.008 1 57.31 103 SER A CA 1
ATOM 806 C C . SER A 1 103 ? 7.258 15.156 2.516 1 57.31 103 SER A C 1
ATOM 808 O O . SER A 1 103 ? 8.203 15.18 1.721 1 57.31 103 SER A O 1
ATOM 810 N N . ALA A 1 104 ? 6.883 14.641 1.513 1 57.75 104 ALA A N 1
ATOM 811 C CA . ALA A 1 104 ? 6.016 15.055 0.416 1 57.75 104 ALA A CA 1
ATOM 812 C C . ALA A 1 104 ? 5.742 13.898 -0.542 1 57.75 104 ALA A C 1
ATOM 814 O O . ALA A 1 104 ? 6.641 13.453 -1.257 1 57.75 104 ALA A O 1
ATOM 815 N N . TYR A 1 105 ? 4.613 13.172 -0.077 1 76.62 105 TYR A N 1
ATOM 816 C CA . TYR A 1 105 ? 4.27 12.328 -1.222 1 76.62 105 TYR A CA 1
ATOM 817 C C . TYR A 1 105 ? 3.045 12.875 -1.946 1 76.62 105 TYR A C 1
ATOM 819 O O . TYR A 1 105 ? 1.921 12.75 -1.453 1 76.62 105 TYR A O 1
ATOM 827 N N . TRP A 1 106 ? 3.42 13.68 -2.984 1 85.69 106 TRP A N 1
ATOM 828 C CA . TRP A 1 106 ? 2.48 14.398 -3.836 1 85.69 106 TRP A CA 1
ATOM 829 C C . TRP A 1 106 ? 2.381 13.75 -5.211 1 85.69 106 TRP A C 1
ATOM 831 O O . TRP A 1 106 ? 3.375 13.25 -5.742 1 85.69 106 TRP A O 1
ATOM 841 N N . MET A 1 107 ? 1.196 13.742 -5.676 1 93.31 107 MET A N 1
ATOM 842 C CA . MET A 1 107 ? 0.946 13.492 -7.09 1 93.31 107 MET A CA 1
ATOM 843 C C . MET A 1 107 ? -0.202 14.352 -7.605 1 93.31 107 MET A C 1
ATOM 845 O O . MET A 1 107 ? -1.024 14.828 -6.82 1 93.31 107 MET A O 1
ATOM 849 N N . GLU A 1 108 ? -0.199 14.586 -8.867 1 95.25 108 GLU A N 1
ATOM 850 C CA . GLU A 1 108 ? -1.268 15.375 -9.469 1 95.25 108 GLU A CA 1
ATOM 851 C C . GLU A 1 108 ? -2.627 14.711 -9.266 1 95.25 108 GLU A C 1
ATOM 853 O O . GLU A 1 108 ? -2.746 13.492 -9.344 1 95.25 108 GLU A O 1
ATOM 858 N N . LYS A 1 109 ? -3.635 15.547 -9.102 1 97.06 109 LYS A N 1
ATOM 859 C CA . LYS A 1 109 ? -4.973 15.039 -8.82 1 97.06 109 LYS A CA 1
ATOM 860 C C . LYS A 1 109 ? -5.453 14.109 -9.93 1 97.06 109 LYS A C 1
ATOM 862 O O . LYS A 1 109 ? -6.023 13.055 -9.664 1 97.06 109 LYS A O 1
ATOM 867 N N . GLY A 1 110 ? -5.242 14.57 -11.148 1 98.12 110 GLY A N 1
ATOM 868 C CA . GLY A 1 110 ? -5.648 13.727 -12.266 1 98.12 110 GLY A CA 1
ATOM 869 C C . GLY A 1 110 ? -5.004 12.359 -12.25 1 98.12 110 GLY A C 1
ATOM 870 O O . GLY A 1 110 ? -5.668 11.352 -12.508 1 98.12 110 GLY A O 1
ATOM 871 N N . GLN A 1 111 ? -3.73 12.305 -11.977 1 97.38 111 GLN A N 1
ATOM 872 C CA . GLN A 1 111 ? -3.008 11.039 -11.875 1 97.38 111 GLN A CA 1
ATOM 873 C C . GLN A 1 111 ? -3.547 10.188 -10.734 1 97.38 111 GLN A C 1
ATOM 875 O O . GLN A 1 111 ? -3.717 8.977 -10.883 1 97.38 111 GLN A O 1
ATOM 880 N N . PHE A 1 112 ? -3.822 10.836 -9.664 1 98.12 112 PHE A N 1
ATOM 881 C CA . PHE A 1 112 ? -4.398 10.141 -8.516 1 98.12 112 PHE A CA 1
ATOM 882 C C . PHE A 1 112 ? -5.746 9.523 -8.875 1 98.12 112 PHE A C 1
ATOM 884 O O . PHE A 1 112 ? -6.012 8.367 -8.562 1 98.12 112 PHE A O 1
ATOM 891 N N . GLN A 1 113 ? -6.543 10.266 -9.523 1 98.69 113 GLN A N 1
ATOM 892 C CA . GLN A 1 113 ? -7.867 9.789 -9.898 1 98.69 113 GLN A CA 1
ATOM 893 C C . GLN A 1 113 ? -7.777 8.695 -10.953 1 98.69 113 GLN A C 1
ATOM 895 O O . GLN A 1 113 ? -8.594 7.766 -10.969 1 98.69 113 GLN A O 1
ATOM 900 N N . ASP A 1 114 ? -6.781 8.758 -11.797 1 98.31 114 ASP A N 1
ATOM 901 C CA . ASP A 1 114 ? -6.551 7.656 -12.727 1 98.31 114 ASP A CA 1
ATOM 902 C C . ASP A 1 114 ? -6.223 6.367 -11.977 1 98.31 114 ASP A C 1
ATOM 904 O O . ASP A 1 114 ? -6.66 5.281 -12.375 1 98.31 114 ASP A O 1
ATOM 908 N N . ASN A 1 115 ? -5.422 6.48 -10.953 1 97.69 115 ASN A N 1
ATOM 909 C CA . ASN A 1 115 ? -5.16 5.316 -10.109 1 97.69 115 ASN A CA 1
ATOM 910 C C . ASN A 1 115 ? -6.449 4.77 -9.5 1 97.69 115 ASN A C 1
ATOM 912 O O . ASN A 1 115 ? -6.66 3.555 -9.477 1 97.69 115 ASN A O 1
ATOM 916 N N . LEU A 1 116 ? -7.262 5.656 -9 1 98.38 116 LEU A N 1
ATOM 917 C CA . LEU A 1 116 ? -8.539 5.246 -8.422 1 98.38 116 LEU A CA 1
ATOM 918 C C . LEU A 1 116 ? -9.398 4.539 -9.461 1 98.38 116 LEU A C 1
ATOM 920 O O . LEU A 1 116 ? -10.047 3.535 -9.156 1 98.38 116 LEU A O 1
ATOM 924 N N . ARG A 1 117 ? -9.422 5.078 -10.648 1 97.94 117 ARG A N 1
ATOM 925 C CA . ARG A 1 117 ? -10.203 4.457 -11.711 1 97.94 117 ARG A CA 1
ATOM 926 C C . ARG A 1 117 ? -9.719 3.033 -11.984 1 97.94 117 ARG A C 1
ATOM 928 O O . ARG A 1 117 ? -10.531 2.129 -12.188 1 97.94 117 ARG A O 1
ATOM 935 N N . SER A 1 118 ? -8.445 2.859 -11.984 1 96.38 118 SER A N 1
ATOM 936 C CA . SER A 1 118 ? -7.906 1.513 -12.148 1 96.38 118 SER A CA 1
ATOM 937 C C . SER A 1 118 ? -8.336 0.606 -11 1 96.38 118 SER A C 1
ATOM 939 O O . SER A 1 118 ? -8.68 -0.558 -11.211 1 96.38 118 SER A O 1
ATOM 941 N N . ILE A 1 119 ? -8.32 1.093 -9.805 1 96.75 119 ILE A N 1
ATOM 942 C CA . ILE A 1 119 ? -8.727 0.33 -8.633 1 96.75 119 ILE A CA 1
ATOM 943 C C . ILE A 1 119 ? -10.211 -0.01 -8.719 1 96.75 119 ILE A C 1
ATOM 945 O O . ILE A 1 119 ? -10.602 -1.155 -8.484 1 96.75 119 ILE A O 1
ATOM 949 N N . PHE A 1 120 ? -11.039 0.98 -9.125 1 96.94 120 PHE A N 1
ATOM 950 C CA . PHE A 1 120 ? -12.477 0.773 -9.25 1 96.94 120 PHE A CA 1
ATOM 951 C C . PHE A 1 120 ? -12.781 -0.335 -10.258 1 96.94 120 PHE A C 1
ATOM 953 O O . PHE A 1 120 ? -13.609 -1.206 -9.992 1 96.94 120 PHE A O 1
ATOM 960 N N . ALA A 1 121 ? -12.086 -0.302 -11.352 1 94.19 121 ALA A N 1
ATOM 961 C CA . ALA A 1 121 ? -12.305 -1.302 -12.391 1 94.19 121 ALA A CA 1
ATOM 962 C C . ALA A 1 121 ? -12.031 -2.709 -11.867 1 94.19 121 ALA A C 1
ATOM 964 O O . ALA A 1 121 ? -12.805 -3.633 -12.125 1 94.19 121 ALA A O 1
ATOM 965 N N . GLN A 1 122 ? -10.984 -2.832 -11.086 1 92.88 122 GLN A N 1
ATOM 966 C CA . GLN A 1 122 ? -10.609 -4.145 -10.578 1 92.88 122 GLN A CA 1
ATOM 967 C C . GLN A 1 122 ? -11.555 -4.605 -9.477 1 92.88 122 GLN A C 1
ATOM 969 O O . GLN A 1 122 ? -11.914 -5.781 -9.406 1 92.88 122 GLN A O 1
ATOM 974 N N . LEU A 1 123 ? -11.922 -3.701 -8.656 1 95.38 123 LEU A N 1
ATOM 975 C CA . LEU A 1 123 ? -12.859 -4.027 -7.586 1 95.38 123 LEU A CA 1
ATOM 976 C C . LEU A 1 123 ? -14.211 -4.449 -8.156 1 95.38 123 LEU A C 1
ATOM 978 O O . LEU A 1 123 ? -14.812 -5.418 -7.688 1 95.38 123 LEU A O 1
ATOM 982 N N . SER A 1 124 ? -14.648 -3.693 -9.164 1 94.38 124 SER A N 1
ATOM 983 C CA . SER A 1 124 ? -15.898 -4.047 -9.828 1 94.38 124 SER A CA 1
ATOM 984 C C . SER A 1 124 ? -15.828 -5.449 -10.422 1 94.38 124 SER A C 1
ATOM 986 O O . SER A 1 124 ? -16.75 -6.254 -10.242 1 94.38 124 SER A O 1
ATOM 988 N N . ARG A 1 125 ? -14.766 -5.75 -11.031 1 90.81 125 ARG A N 1
ATOM 989 C CA . ARG A 1 125 ? -14.555 -7.055 -11.641 1 90.81 125 ARG A CA 1
ATOM 990 C C . ARG A 1 125 ? -14.57 -8.164 -10.594 1 90.81 125 ARG A C 1
ATOM 992 O O . ARG A 1 125 ? -15.016 -9.281 -10.867 1 90.81 125 ARG A O 1
ATOM 999 N N . ALA A 1 126 ? -14.117 -7.863 -9.406 1 91.81 126 ALA A N 1
ATOM 1000 C CA . ALA A 1 126 ? -14.023 -8.844 -8.328 1 91.81 126 ALA A CA 1
ATOM 1001 C C . ALA A 1 126 ? -15.375 -9.062 -7.656 1 91.81 126 ALA A C 1
ATOM 1003 O O . ALA A 1 126 ? -15.539 -9.992 -6.863 1 91.81 126 ALA A O 1
ATOM 1004 N N . GLY A 1 127 ? -16.312 -8.164 -7.91 1 93.5 127 GLY A N 1
ATOM 1005 C CA . GLY A 1 127 ? -17.656 -8.328 -7.355 1 93.5 127 GLY A CA 1
ATOM 1006 C C . GLY A 1 127 ? -17.953 -7.34 -6.246 1 93.5 127 GLY A C 1
ATOM 1007 O O . GLY A 1 127 ? -19.016 -7.43 -5.605 1 93.5 127 GLY A O 1
ATOM 1008 N N . ILE A 1 128 ? -17.125 -6.441 -6.023 1 96.25 128 ILE A N 1
ATOM 1009 C CA . ILE A 1 128 ? -17.359 -5.395 -5.031 1 96.25 128 ILE A CA 1
ATOM 1010 C C . ILE A 1 128 ? -18.453 -4.461 -5.523 1 96.25 128 ILE A C 1
ATOM 1012 O O . ILE A 1 128 ? -18.547 -4.16 -6.715 1 96.25 128 ILE A O 1
ATOM 1016 N N . ARG A 1 129 ? -19.188 -3.949 -4.547 1 97.44 129 ARG A N 1
ATOM 1017 C CA . ARG A 1 129 ? -20.266 -3.037 -4.898 1 97.44 129 ARG A CA 1
ATOM 1018 C C . ARG A 1 129 ? -20.172 -1.735 -4.109 1 97.44 129 ARG A C 1
ATOM 1020 O O . ARG A 1 129 ? -20.734 -0.716 -4.508 1 97.44 129 ARG A O 1
ATOM 1027 N N . ILE A 1 130 ? -19.5 -1.76 -3 1 98.38 130 ILE A N 1
ATOM 1028 C CA . ILE A 1 130 ? -19.312 -0.579 -2.166 1 98.38 130 ILE A CA 1
ATOM 1029 C C . ILE A 1 130 ? -17.828 -0.392 -1.881 1 98.38 130 ILE A C 1
ATOM 1031 O O . ILE A 1 130 ? -17.125 -1.348 -1.526 1 98.38 130 ILE A O 1
ATOM 1035 N N . VAL A 1 131 ? -17.359 0.796 -2.119 1 98.56 131 VAL A N 1
ATOM 1036 C CA . VAL A 1 131 ? -15.992 1.143 -1.769 1 98.56 131 VAL A CA 1
ATOM 1037 C C . VAL A 1 131 ? -15.992 2.262 -0.729 1 98.56 131 VAL A C 1
ATOM 1039 O O . VAL A 1 131 ? -16.594 3.316 -0.943 1 98.56 131 VAL A O 1
ATOM 1042 N N . VAL A 1 132 ? -15.344 1.998 0.396 1 98.81 132 VAL A N 1
ATOM 1043 C CA . VAL A 1 132 ? -15.148 3.027 1.411 1 98.81 132 VAL A CA 1
ATOM 1044 C C . VAL A 1 132 ? -13.703 3.533 1.357 1 98.81 132 VAL A C 1
ATOM 1046 O O . VAL A 1 132 ? -12.766 2.775 1.606 1 98.81 132 VAL A O 1
ATOM 1049 N N . GLY A 1 133 ? -13.508 4.777 0.983 1 98.75 133 GLY A N 1
ATOM 1050 C CA . GLY A 1 133 ? -12.203 5.414 0.94 1 98.75 133 GLY A CA 1
ATOM 1051 C C . GLY A 1 133 ? -12.086 6.609 1.865 1 98.75 133 GLY A C 1
ATOM 1052 O O . GLY A 1 133 ? -12.984 7.453 1.909 1 98.75 133 GLY A O 1
ATOM 1053 N N . HIS A 1 134 ? -10.969 6.613 2.672 1 98.69 134 HIS A N 1
ATOM 1054 C CA . HIS A 1 134 ? -10.781 7.754 3.561 1 98.69 134 HIS A CA 1
ATOM 1055 C C . HIS A 1 134 ? -9.328 7.875 4.008 1 98.69 134 HIS A C 1
ATOM 1057 O O . HIS A 1 134 ? -8.609 6.871 4.078 1 98.69 134 HIS A O 1
ATOM 1063 N N . GLY A 1 135 ? -8.891 9.078 4.34 1 97.44 135 GLY A N 1
ATOM 1064 C CA . GLY A 1 135 ? -7.566 9.367 4.871 1 97.44 135 GLY A CA 1
ATOM 1065 C C . GLY A 1 135 ? -7.152 10.812 4.691 1 97.44 135 GLY A C 1
ATOM 1066 O O . GLY A 1 135 ? -7.844 11.719 5.152 1 97.44 135 GLY A O 1
ATOM 1067 N N . HIS A 1 136 ? -6.141 11.008 3.951 1 94.25 136 HIS A N 1
ATOM 1068 C CA . HIS A 1 136 ? -5.676 12.352 3.619 1 94.25 136 HIS A CA 1
ATOM 1069 C C . HIS A 1 136 ? -6.801 13.195 3.033 1 94.25 136 HIS A C 1
ATOM 1071 O O . HIS A 1 136 ? -7.504 12.75 2.121 1 94.25 136 HIS A O 1
ATOM 1077 N N . GLY A 1 137 ? -7.039 14.414 3.564 1 94.19 137 GLY A N 1
ATOM 1078 C CA . GLY A 1 137 ? -8.156 15.258 3.174 1 94.19 137 GLY A CA 1
ATOM 1079 C C . GLY A 1 137 ? -8.273 15.438 1.673 1 94.19 137 GLY A C 1
ATOM 1080 O O . GLY A 1 137 ? -9.297 15.094 1.075 1 94.19 137 GLY A O 1
ATOM 1081 N N . PRO A 1 138 ? -7.227 16 1.057 1 94.38 138 PRO A N 1
ATOM 1082 C CA . PRO A 1 138 ? -7.273 16.188 -0.395 1 94.38 138 PRO A CA 1
ATOM 1083 C C . PRO A 1 138 ? -7.52 14.883 -1.152 1 94.38 138 PRO A C 1
ATOM 1085 O O . PRO A 1 138 ? -8.211 14.883 -2.178 1 94.38 138 PRO A O 1
ATOM 1088 N N . SER A 1 139 ? -6.977 13.773 -0.736 1 97.44 139 SER A N 1
ATOM 1089 C CA . SER A 1 139 ? -7.234 12.477 -1.361 1 97.44 139 SER A CA 1
ATOM 1090 C C . SER A 1 139 ? -8.695 12.07 -1.198 1 97.44 139 SER A C 1
ATOM 1092 O O . SER A 1 139 ? -9.312 11.57 -2.141 1 97.44 139 SER A O 1
ATOM 1094 N N . THR A 1 140 ? -9.234 12.258 0.027 1 97.94 140 THR A N 1
ATOM 1095 C CA . THR A 1 140 ? -10.633 11.922 0.305 1 97.94 140 THR A CA 1
ATOM 1096 C C . THR A 1 140 ? -11.57 12.742 -0.572 1 97.94 140 THR A C 1
ATOM 1098 O O . THR A 1 140 ? -12.539 12.211 -1.118 1 97.94 140 THR A O 1
ATOM 1101 N N . ASN A 1 141 ? -11.227 14.023 -0.718 1 97.56 141 ASN A N 1
ATOM 1102 C CA . ASN A 1 141 ? -12.023 14.883 -1.583 1 97.56 141 ASN A CA 1
ATOM 1103 C C . ASN A 1 141 ? -11.961 14.43 -3.039 1 97.56 141 ASN A C 1
ATOM 1105 O O . ASN A 1 141 ? -12.984 14.375 -3.723 1 97.56 141 ASN A O 1
ATOM 1109 N N . ALA A 1 142 ? -10.758 14.148 -3.523 1 98.38 142 ALA A N 1
ATOM 1110 C CA . ALA A 1 142 ? -10.578 13.68 -4.895 1 98.38 142 ALA A CA 1
ATOM 1111 C C . ALA A 1 142 ? -11.328 12.375 -5.133 1 98.38 142 ALA A C 1
ATOM 1113 O O . ALA A 1 142 ? -11.875 12.156 -6.215 1 98.38 142 ALA A O 1
ATOM 1114 N N . PHE A 1 143 ? -11.359 11.539 -4.176 1 98.69 143 PHE A N 1
ATOM 1115 C CA . PHE A 1 143 ? -12.094 10.281 -4.211 1 98.69 143 PHE A CA 1
ATOM 1116 C C . PHE A 1 143 ? -13.594 10.531 -4.316 1 98.69 143 PHE A C 1
ATOM 1118 O O . PHE A 1 143 ? -14.266 9.953 -5.172 1 98.69 143 PHE A O 1
ATOM 1125 N N . GLN A 1 144 ? -14.109 11.406 -3.584 1 98.19 144 GLN A N 1
ATOM 1126 C CA . GLN A 1 144 ? -15.539 11.719 -3.564 1 98.19 144 GLN A CA 1
ATOM 1127 C C . GLN A 1 144 ? -15.984 12.32 -4.895 1 98.19 144 GLN A C 1
ATOM 1129 O O . GLN A 1 144 ? -17.125 12.125 -5.316 1 98.19 144 GLN A O 1
ATOM 1134 N N . GLU A 1 145 ? -15.117 13.055 -5.508 1 98.62 145 GLU A N 1
ATOM 1135 C CA . GLU A 1 145 ? -15.438 13.688 -6.785 1 98.62 145 GLU A CA 1
ATOM 1136 C C . GLU A 1 145 ? -15.773 12.648 -7.848 1 98.62 145 GLU A C 1
ATOM 1138 O O . GLU A 1 145 ? -16.391 12.969 -8.867 1 98.62 145 GLU A O 1
ATOM 1143 N N . LEU A 1 146 ? -15.422 11.391 -7.598 1 98.75 146 LEU A N 1
ATOM 1144 C CA . LEU A 1 146 ? -15.625 10.352 -8.594 1 98.75 146 LEU A CA 1
ATOM 1145 C C . LEU A 1 146 ? -16.906 9.57 -8.32 1 98.75 146 LEU A C 1
ATOM 1147 O O . LEU A 1 146 ? -17.172 8.539 -8.945 1 98.75 146 LEU A O 1
ATOM 1151 N N . LYS A 1 147 ? -17.734 10.039 -7.465 1 98.38 147 LYS A N 1
ATOM 1152 C CA . LYS A 1 147 ? -18.922 9.32 -7.004 1 98.38 147 LYS A CA 1
ATOM 1153 C C . LYS A 1 147 ? -19.812 8.914 -8.172 1 98.38 147 LYS A C 1
ATOM 1155 O O . LYS A 1 147 ? -20.156 7.738 -8.32 1 98.38 147 LYS A O 1
ATOM 1160 N N . GLU A 1 148 ? -20.188 9.852 -9.031 1 98.44 148 GLU A N 1
ATOM 1161 C CA . GLU A 1 148 ? -21.078 9.578 -10.148 1 98.44 148 GLU A CA 1
ATOM 1162 C C . GLU A 1 148 ? -20.422 8.648 -11.164 1 98.44 148 GLU A C 1
ATOM 1164 O O . GLU A 1 148 ? -21.047 7.703 -11.648 1 98.44 148 GLU A O 1
ATOM 1169 N N . GLU A 1 149 ? -19.156 8.961 -11.43 1 98.69 149 GLU A N 1
ATOM 1170 C CA . GLU A 1 149 ? -18.422 8.117 -12.375 1 98.69 149 GLU A CA 1
ATOM 1171 C C . GLU A 1 149 ? -18.328 6.684 -11.867 1 98.69 149 GLU A C 1
ATOM 1173 O O . GLU A 1 149 ? -18.469 5.734 -12.641 1 98.69 149 GLU A O 1
ATOM 1178 N N . ALA A 1 150 ? -18.047 6.52 -10.555 1 98.56 150 ALA A N 1
ATOM 1179 C CA . ALA A 1 150 ? -17.938 5.195 -9.953 1 98.56 150 ALA A CA 1
ATOM 1180 C C . ALA A 1 150 ? -19.234 4.406 -10.117 1 98.56 150 ALA A C 1
ATOM 1182 O O . ALA A 1 150 ? -19.203 3.215 -10.422 1 98.56 150 ALA A O 1
ATOM 1183 N N . ALA A 1 151 ? -20.328 5.062 -9.961 1 98.06 151 ALA A N 1
ATOM 1184 C CA . ALA A 1 151 ? -21.641 4.422 -10.086 1 98.06 151 ALA A CA 1
ATOM 1185 C C . ALA A 1 151 ? -21.938 4.078 -11.539 1 98.06 151 ALA A C 1
ATOM 1187 O O . ALA A 1 151 ? -22.344 2.955 -11.844 1 98.06 151 ALA A O 1
ATOM 1188 N N . GLU A 1 152 ? -21.688 4.969 -12.414 1 98.25 152 GLU A N 1
ATOM 1189 C CA . GLU A 1 152 ? -22.109 4.828 -13.812 1 98.25 152 GLU A CA 1
ATOM 1190 C C . GLU A 1 152 ? -21.188 3.861 -14.562 1 98.25 152 GLU A C 1
ATOM 1192 O O . GLU A 1 152 ? -21.672 3.016 -15.32 1 98.25 152 GLU A O 1
ATOM 1197 N N . LYS A 1 153 ? -19.922 3.979 -14.289 1 97.94 153 LYS A N 1
ATOM 1198 C CA . LYS A 1 153 ? -18.984 3.234 -15.117 1 97.94 153 LYS A CA 1
ATOM 1199 C C . LYS A 1 153 ? -18.625 1.894 -14.477 1 97.94 153 LYS A C 1
ATOM 1201 O O . LYS A 1 153 ? -18.328 0.924 -15.18 1 97.94 153 LYS A O 1
ATOM 1206 N N . TYR A 1 154 ? -18.719 1.836 -13.125 1 96.62 154 TYR A N 1
ATOM 1207 C CA . TYR A 1 154 ? -18.188 0.643 -12.477 1 96.62 154 TYR A CA 1
ATOM 1208 C C . TYR A 1 154 ? -19.25 -0.022 -11.609 1 96.62 154 TYR A C 1
ATOM 1210 O O . TYR A 1 154 ? -19.016 -1.091 -11.039 1 96.62 154 TYR A O 1
ATOM 1218 N N . GLY A 1 155 ? -20.406 0.6 -11.453 1 96.94 155 GLY A N 1
ATOM 1219 C CA . GLY A 1 155 ? -21.453 0.043 -10.602 1 96.94 155 GLY A CA 1
ATOM 1220 C C . GLY A 1 155 ? -21.094 0.063 -9.133 1 96.94 155 GLY A C 1
ATOM 1221 O O . GLY A 1 155 ? -21.469 -0.84 -8.383 1 96.94 155 GLY A O 1
ATOM 1222 N N . LEU A 1 156 ? -20.297 1.053 -8.742 1 97.69 156 LEU A N 1
ATOM 1223 C CA . LEU A 1 156 ? -19.812 1.118 -7.367 1 97.69 156 LEU A CA 1
ATOM 1224 C C . LEU A 1 156 ? -20.453 2.277 -6.617 1 97.69 156 LEU A C 1
ATOM 1226 O O . LEU A 1 156 ? -20.562 3.385 -7.148 1 97.69 156 LEU A O 1
ATOM 1230 N N . ARG A 1 157 ? -20.844 2.006 -5.418 1 98 157 ARG A N 1
ATOM 1231 C CA . ARG A 1 157 ? -21.172 3.053 -4.457 1 98 157 ARG A CA 1
ATOM 1232 C C . ARG A 1 157 ? -19.953 3.42 -3.611 1 98 157 ARG A C 1
ATOM 1234 O O . ARG A 1 157 ? -19.328 2.547 -3.01 1 98 157 ARG A O 1
ATOM 1241 N N . ILE A 1 158 ? -19.609 4.707 -3.559 1 98.06 158 ILE A N 1
ATOM 1242 C CA . ILE A 1 158 ? -18.422 5.043 -2.777 1 98.06 158 ILE A CA 1
ATOM 1243 C C . ILE A 1 158 ? -18.812 5.848 -1.545 1 98.06 158 ILE A C 1
ATOM 1245 O O . ILE A 1 158 ? -19.734 6.672 -1.606 1 98.06 158 ILE A O 1
ATOM 1249 N N . LEU A 1 159 ? -18.25 5.559 -0.42 1 98.25 159 LEU A N 1
ATOM 1250 C CA . LEU A 1 159 ? -18.484 6.18 0.882 1 98.25 159 LEU A CA 1
ATOM 1251 C C . LEU A 1 159 ? -17.156 6.613 1.512 1 98.25 159 LEU A C 1
ATOM 1253 O O . LEU A 1 159 ? -16.094 6.109 1.146 1 98.25 159 LEU A O 1
ATOM 1257 N N . THR A 1 160 ? -17.25 7.57 2.348 1 98.31 160 THR A N 1
ATOM 1258 C CA . THR A 1 160 ? -16.141 7.953 3.217 1 98.31 160 THR A CA 1
ATOM 1259 C C . THR A 1 160 ? -16.562 7.875 4.684 1 98.31 160 THR A C 1
ATOM 1261 O O . THR A 1 160 ? -17.734 7.641 4.992 1 98.31 160 THR A O 1
ATOM 1264 N N . ALA A 1 161 ? -15.617 8.07 5.586 1 96.25 161 ALA A N 1
ATOM 1265 C CA . ALA A 1 161 ? -15.914 8.117 7.016 1 96.25 161 ALA A CA 1
ATOM 1266 C C . ALA A 1 161 ? -16.781 9.32 7.355 1 96.25 161 ALA A C 1
ATOM 1268 O O . ALA A 1 161 ? -17.375 9.383 8.438 1 96.25 161 ALA A O 1
ATOM 1269 N N . TRP A 1 162 ? -16.875 10.227 6.43 1 94.19 162 TRP A N 1
ATOM 1270 C CA . TRP A 1 162 ? -17.625 11.453 6.66 1 94.19 162 TRP A CA 1
ATOM 1271 C C . TRP A 1 162 ? -19.062 11.312 6.184 1 94.19 162 TRP A C 1
ATOM 1273 O O . TRP A 1 162 ? -19.938 12.102 6.562 1 94.19 162 TRP A O 1
ATOM 1283 N N . THR A 1 163 ? -19.344 10.375 5.375 1 91.69 163 THR A N 1
ATOM 1284 C CA . THR A 1 163 ? -20.578 10.289 4.605 1 91.69 163 THR A CA 1
ATOM 1285 C C . THR A 1 163 ? -21.797 10.305 5.531 1 91.69 163 THR A C 1
ATOM 1287 O O . THR A 1 163 ? -22.797 10.977 5.246 1 91.69 163 THR A O 1
ATOM 1290 N N . TYR A 1 164 ? -21.672 9.672 6.691 1 90.38 164 TYR A N 1
ATOM 1291 C CA . TYR A 1 164 ? -22.844 9.555 7.562 1 90.38 164 TYR A CA 1
ATOM 1292 C C . TYR A 1 164 ? -22.562 10.172 8.93 1 90.38 164 TYR A C 1
ATOM 1294 O O . TYR A 1 164 ? -23.281 9.898 9.898 1 90.38 164 TYR A O 1
ATOM 1302 N N . ALA A 1 165 ? -21.469 10.875 8.984 1 89.81 165 ALA A N 1
ATOM 1303 C CA . ALA A 1 165 ? -21.125 11.547 10.242 1 89.81 165 ALA A CA 1
ATOM 1304 C C . ALA A 1 165 ? -22.047 12.742 10.484 1 89.81 165 ALA A C 1
ATOM 1306 O O . ALA A 1 165 ? -22.266 13.547 9.578 1 89.81 165 ALA A O 1
ATOM 1307 N N . ASP A 1 166 ? -22.562 12.867 11.711 1 90.19 166 ASP A N 1
ATOM 1308 C CA . ASP A 1 166 ? -23.469 13.977 12.008 1 90.19 166 ASP A CA 1
ATOM 1309 C C . ASP A 1 166 ? -23.016 14.734 13.258 1 90.19 166 ASP A C 1
ATOM 1311 O O . ASP A 1 166 ? -23.656 15.703 13.672 1 90.19 166 ASP A O 1
ATOM 1315 N N . ASP A 1 167 ? -21.984 14.352 13.883 1 91.12 167 ASP A N 1
ATOM 1316 C CA . ASP A 1 167 ? -21.375 15.023 15.031 1 91.12 167 ASP A CA 1
ATOM 1317 C C . ASP A 1 167 ? -20.031 15.656 14.656 1 91.12 167 ASP A C 1
ATOM 1319 O O . ASP A 1 167 ? -19.031 14.953 14.5 1 91.12 167 ASP A O 1
ATOM 1323 N N . ASP A 1 168 ? -19.938 16.828 14.578 1 88.25 168 ASP A N 1
ATOM 1324 C CA . ASP A 1 168 ? -18.75 17.547 14.141 1 88.25 168 ASP A CA 1
ATOM 1325 C C . ASP A 1 168 ? -17.594 17.344 15.125 1 88.25 168 ASP A C 1
ATOM 1327 O O . ASP A 1 168 ? -16.422 17.328 14.727 1 88.25 168 ASP A O 1
ATOM 1331 N N . ARG A 1 169 ? -17.891 17.219 16.359 1 88.5 169 ARG A N 1
ATOM 1332 C CA . ARG A 1 169 ? -16.875 17.016 17.375 1 88.5 169 ARG A CA 1
ATOM 1333 C C . ARG A 1 169 ? -16.156 15.688 17.188 1 88.5 169 ARG A C 1
ATOM 1335 O O . ARG A 1 169 ? -14.961 15.57 17.469 1 88.5 169 ARG A O 1
ATOM 1342 N N . LEU A 1 170 ? -16.891 14.797 16.609 1 92.62 170 LEU A N 1
ATOM 1343 C CA . LEU A 1 170 ? -16.359 13.438 16.531 1 92.62 170 LEU A CA 1
ATOM 1344 C C . LEU A 1 170 ? -16.078 13.055 15.078 1 92.62 170 LEU A C 1
ATOM 1346 O O . LEU A 1 170 ? -15.859 11.883 14.773 1 92.62 170 LEU A O 1
ATOM 1350 N N . LYS A 1 171 ? -16.078 14.031 14.273 1 94.06 171 LYS A N 1
ATOM 1351 C CA . LYS A 1 171 ? -15.805 13.766 12.867 1 94.06 171 LYS A CA 1
ATOM 1352 C C . LYS A 1 171 ? -14.383 13.242 12.672 1 94.06 171 LYS A C 1
ATOM 1354 O O . LYS A 1 171 ? -13.43 13.797 13.211 1 94.06 171 LYS A O 1
ATOM 1359 N N . TYR A 1 172 ? -14.281 12.195 11.922 1 95.44 172 TYR A N 1
ATOM 1360 C CA . TYR A 1 172 ? -13.047 11.422 11.766 1 95.44 172 TYR A CA 1
ATOM 1361 C C . TYR A 1 172 ? -12.016 12.203 10.961 1 95.44 172 TYR A C 1
ATOM 1363 O O . TYR A 1 172 ? -12.32 12.719 9.883 1 95.44 172 TYR A O 1
ATOM 1371 N N . GLN A 1 173 ? -10.773 12.273 11.5 1 95.12 173 GLN A N 1
ATOM 1372 C CA . GLN A 1 173 ? -9.664 12.961 10.844 1 95.12 173 GLN A CA 1
ATOM 1373 C C . GLN A 1 173 ? -10.086 14.352 10.375 1 95.12 173 GLN A C 1
ATOM 1375 O O . GLN A 1 173 ? -9.898 14.711 9.211 1 95.12 173 GLN A O 1
ATOM 1380 N N . ASN A 1 174 ? -10.57 15.117 11.312 1 91.12 174 ASN A N 1
ATOM 1381 C CA . ASN A 1 174 ? -11.211 16.375 10.961 1 91.12 174 ASN A CA 1
ATOM 1382 C C . ASN A 1 174 ? -10.289 17.562 11.219 1 91.12 174 ASN A C 1
ATOM 1384 O O . ASN A 1 174 ? -10.727 18.719 11.172 1 91.12 174 ASN A O 1
ATOM 1388 N N . ASP A 1 175 ? -9.094 17.391 11.547 1 90.12 175 ASP A N 1
ATOM 1389 C CA . ASP A 1 175 ? -8.078 18.438 11.656 1 90.12 175 ASP A CA 1
ATOM 1390 C C . ASP A 1 175 ? -6.754 17.984 11.047 1 90.12 175 ASP A C 1
ATOM 1392 O O . ASP A 1 175 ? -6.711 16.984 10.305 1 90.12 175 ASP A O 1
ATOM 1396 N N . HIS A 1 176 ? -5.723 18.734 11.172 1 88.69 176 HIS A N 1
ATOM 1397 C CA . HIS A 1 176 ? -4.402 18.359 10.68 1 88.69 176 HIS A CA 1
ATOM 1398 C C . HIS A 1 176 ? -3.352 18.469 11.773 1 88.69 176 HIS A C 1
ATOM 1400 O O . HIS A 1 176 ? -2.982 19.578 12.18 1 88.69 176 HIS A O 1
ATOM 1406 N N . ALA A 1 177 ? -2.896 17.344 12.141 1 89.25 177 ALA A N 1
ATOM 1407 C CA . ALA A 1 177 ? -1.866 17.266 13.172 1 89.25 177 ALA A CA 1
ATOM 1408 C C . ALA A 1 177 ? -2.35 17.875 14.484 1 89.25 177 ALA A C 1
ATOM 1410 O O . ALA A 1 177 ? -1.543 18.266 15.328 1 89.25 177 ALA A O 1
ATOM 1411 N N . GLY A 1 178 ? -3.641 18.094 14.586 1 90.94 178 GLY A N 1
ATOM 1412 C CA . GLY A 1 178 ? -4.234 18.656 15.797 1 90.94 178 GLY A CA 1
ATOM 1413 C C . GLY A 1 178 ? -4.688 17.594 16.781 1 90.94 178 GLY A C 1
ATOM 1414 O O . GLY A 1 178 ? -4.238 16.438 16.703 1 90.94 178 GLY A O 1
ATOM 1415 N N . ALA A 1 179 ? -5.566 17.984 17.672 1 93.25 179 ALA A N 1
ATOM 1416 C CA . ALA A 1 179 ? -5.98 17.109 18.766 1 93.25 179 ALA A CA 1
ATOM 1417 C C . ALA A 1 179 ? -6.77 15.914 18.234 1 93.25 179 ALA A C 1
ATOM 1419 O O . ALA A 1 179 ? -6.668 14.805 18.766 1 93.25 179 ALA A O 1
ATOM 1420 N N . ASN A 1 180 ? -7.578 16.125 17.25 1 95.56 180 ASN A N 1
ATOM 1421 C CA . ASN A 1 180 ? -8.391 15.055 16.672 1 95.56 180 ASN A CA 1
ATOM 1422 C C . ASN A 1 180 ? -7.523 13.938 16.125 1 95.56 180 ASN A C 1
ATOM 1424 O O . ASN A 1 180 ? -7.562 12.805 16.609 1 95.56 180 ASN A O 1
ATOM 1428 N N . GLU A 1 181 ? -6.68 14.242 15.172 1 96.56 181 GLU A N 1
ATOM 1429 C CA . GLU A 1 181 ? -5.828 13.242 14.539 1 96.56 181 GLU A CA 1
ATOM 1430 C C . GLU A 1 181 ? -4.836 12.648 15.531 1 96.56 181 GLU A C 1
ATOM 1432 O O . GLU A 1 181 ? -4.582 11.438 15.523 1 96.56 181 GLU A O 1
ATOM 1437 N N . THR A 1 182 ? -4.301 13.523 16.328 1 96.69 182 THR A N 1
ATOM 1438 C CA . THR A 1 182 ? -3.35 13.039 17.328 1 96.69 182 THR A CA 1
ATOM 1439 C C . THR A 1 182 ? -4.012 12.039 18.266 1 96.69 182 THR A C 1
ATOM 1441 O O . THR A 1 182 ? -3.424 11.008 18.594 1 96.69 182 THR A O 1
ATOM 1444 N N . SER A 1 183 ? -5.188 12.328 18.672 1 98.31 183 SER A N 1
ATOM 1445 C CA . SER A 1 183 ? -5.914 11.453 19.578 1 98.31 183 SER A CA 1
ATOM 1446 C C . SER A 1 183 ? -6.195 10.094 18.938 1 98.31 183 SER A C 1
ATOM 1448 O O . SER A 1 183 ? -6.102 9.062 19.594 1 98.31 183 SER A O 1
ATOM 1450 N N . ILE A 1 184 ? -6.527 10.094 17.703 1 98.44 184 ILE A N 1
ATOM 1451 C CA . ILE A 1 184 ? -6.797 8.852 17 1 98.44 184 ILE A CA 1
ATOM 1452 C C . ILE A 1 184 ? -5.523 8.008 16.922 1 98.44 184 ILE A C 1
ATOM 1454 O O . ILE A 1 184 ? -5.547 6.809 17.203 1 98.44 184 ILE A O 1
ATOM 1458 N N . VAL A 1 185 ? -4.398 8.609 16.578 1 98.56 185 VAL A N 1
ATOM 1459 C CA . VAL A 1 185 ? -3.145 7.867 16.516 1 98.56 185 VAL A CA 1
ATOM 1460 C C . VAL A 1 185 ? -2.775 7.34 17.891 1 98.56 185 VAL A C 1
ATOM 1462 O O . VAL A 1 185 ? -2.324 6.199 18.031 1 98.56 185 VAL A O 1
ATOM 1465 N N . MET A 1 186 ? -3.004 8.125 18.906 1 98.38 186 MET A N 1
ATOM 1466 C CA . MET A 1 186 ? -2.74 7.684 20.266 1 98.38 186 MET A CA 1
ATOM 1467 C C . MET A 1 186 ? -3.574 6.453 20.609 1 98.38 186 MET A C 1
ATOM 1469 O O . MET A 1 186 ? -3.127 5.582 21.359 1 98.38 186 MET A O 1
ATOM 1473 N N . ALA A 1 187 ? -4.73 6.391 20.125 1 98.44 187 ALA A N 1
ATOM 1474 C CA . ALA A 1 187 ? -5.633 5.277 20.406 1 98.44 187 ALA A CA 1
ATOM 1475 C C . ALA A 1 187 ? -5.188 4.008 19.688 1 98.44 187 ALA A C 1
ATOM 1477 O O . ALA A 1 187 ? -5.336 2.904 20.219 1 98.44 187 ALA A O 1
ATOM 1478 N N . VAL A 1 188 ? -4.578 4.156 18.531 1 98.19 188 VAL A N 1
ATOM 1479 C CA . VAL A 1 188 ? -4.367 2.973 17.703 1 98.19 188 VAL A CA 1
ATOM 1480 C C . VAL A 1 188 ? -2.896 2.566 17.734 1 98.19 188 VAL A C 1
ATOM 1482 O O . VAL A 1 188 ? -2.57 1.381 17.656 1 98.19 188 VAL A O 1
ATOM 1485 N N . ARG A 1 189 ? -2.021 3.516 17.766 1 98.25 189 ARG A N 1
ATOM 1486 C CA . ARG A 1 189 ? -0.581 3.289 17.797 1 98.25 189 ARG A CA 1
ATOM 1487 C C . ARG A 1 189 ? 0.104 4.297 18.719 1 98.25 189 ARG A C 1
ATOM 1489 O O . ARG A 1 189 ? 0.907 5.113 18.266 1 98.25 189 ARG A O 1
ATOM 1496 N N . PRO A 1 190 ? -0.118 4.211 20.047 1 98 190 PRO A N 1
ATOM 1497 C CA . PRO A 1 190 ? 0.387 5.23 20.969 1 98 190 PRO A CA 1
ATOM 1498 C C . PRO A 1 190 ? 1.91 5.34 20.953 1 98 190 PRO A C 1
ATOM 1500 O O . PRO A 1 190 ? 2.459 6.414 21.203 1 98 190 PRO A O 1
ATOM 1503 N N . GLU A 1 191 ? 2.625 4.301 20.547 1 97.56 191 GLU A N 1
ATOM 1504 C CA . GLU A 1 191 ? 4.086 4.273 20.562 1 97.56 191 GLU A CA 1
ATOM 1505 C C . GLU A 1 191 ? 4.676 5.156 19.469 1 97.56 191 GLU A C 1
ATOM 1507 O O . GLU A 1 191 ? 5.867 5.457 19.484 1 97.56 191 GLU A O 1
ATOM 1512 N N . LEU A 1 192 ? 3.828 5.672 18.594 1 97.81 192 LEU A N 1
ATOM 1513 C CA . LEU A 1 192 ? 4.324 6.445 17.453 1 97.81 192 LEU A CA 1
ATOM 1514 C C . LEU A 1 192 ? 4.156 7.941 17.703 1 97.81 192 LEU A C 1
ATOM 1516 O O . LEU A 1 192 ? 4.562 8.766 16.875 1 97.81 192 LEU A O 1
ATOM 1520 N N . VAL A 1 193 ? 3.551 8.297 18.828 1 97.38 193 VAL A N 1
ATOM 1521 C CA . VAL A 1 193 ? 3.365 9.703 19.172 1 97.38 193 VAL A CA 1
ATOM 1522 C C . VAL A 1 193 ? 4.41 10.125 20.203 1 97.38 193 VAL A C 1
ATOM 1524 O O . VAL A 1 193 ? 4.602 9.445 21.203 1 97.38 193 VAL A O 1
ATOM 1527 N N . ASP A 1 194 ? 5.137 11.211 19.906 1 96 194 ASP A N 1
ATOM 1528 C CA . ASP A 1 194 ? 6.148 11.719 20.828 1 96 194 ASP A CA 1
ATOM 1529 C C . ASP A 1 194 ? 5.98 13.219 21.047 1 96 194 ASP A C 1
ATOM 1531 O O . ASP A 1 194 ? 6.543 14.031 20.312 1 96 194 ASP A O 1
ATOM 1535 N N . PHE A 1 195 ? 5.379 13.586 22.109 1 93.25 195 PHE A N 1
ATOM 1536 C CA . PHE A 1 195 ? 5.125 14.992 22.391 1 93.25 195 PHE A CA 1
ATOM 1537 C C . PHE A 1 195 ? 6.418 15.719 22.75 1 93.25 195 PHE A C 1
ATOM 1539 O O . PHE A 1 195 ? 6.469 16.953 22.734 1 93.25 195 PHE A O 1
ATOM 1546 N N . GLY A 1 196 ? 7.422 14.969 23.031 1 90.94 196 GLY A N 1
ATOM 1547 C CA . GLY A 1 196 ? 8.719 15.57 23.312 1 90.94 196 GLY A CA 1
ATOM 1548 C C . GLY A 1 196 ? 9.297 16.312 22.125 1 90.94 196 GLY A C 1
ATOM 1549 O O . GLY A 1 196 ? 10.195 17.141 22.281 1 90.94 196 GLY A O 1
ATOM 1550 N N . GLN A 1 197 ? 8.75 16.078 20.969 1 88.94 197 GLN A N 1
ATOM 1551 C CA . GLN A 1 197 ? 9.219 16.719 19.75 1 88.94 197 GLN A CA 1
ATOM 1552 C C . GLN A 1 197 ? 8.57 18.094 19.578 1 88.94 197 GLN A C 1
ATOM 1554 O O . GLN A 1 197 ? 8.961 18.859 18.688 1 88.94 197 GLN A O 1
ATOM 1559 N N . VAL A 1 198 ? 7.5 18.297 20.344 1 83.06 198 VAL A N 1
ATOM 1560 C CA . VAL A 1 198 ? 6.832 19.594 20.281 1 83.06 198 VAL A CA 1
ATOM 1561 C C . VAL A 1 198 ? 7.398 20.516 21.375 1 83.06 198 VAL A C 1
ATOM 1563 O O . VAL A 1 198 ? 7.406 20.156 22.547 1 83.06 198 VAL A O 1
ATOM 1566 N N . LYS A 1 199 ? 8.109 21.5 20.984 1 69.38 199 LYS A N 1
ATOM 1567 C CA . LYS A 1 199 ? 8.648 22.438 21.984 1 69.38 199 LYS A CA 1
ATOM 1568 C C . LYS A 1 199 ? 7.523 23.188 22.672 1 69.38 199 LYS A C 1
ATOM 1570 O O . LYS A 1 199 ? 6.613 23.719 22.031 1 69.38 199 LYS A O 1
ATOM 1575 N N . GLU A 1 200 ? 7.281 22.969 23.938 1 58.47 200 GLU A N 1
ATOM 1576 C CA . GLU A 1 200 ? 6.215 23.469 24.797 1 58.47 200 GLU A CA 1
ATOM 1577 C C . GLU A 1 200 ? 5.898 24.922 24.484 1 58.47 200 GLU A C 1
ATOM 1579 O O . GLU A 1 200 ? 4.734 25.328 24.5 1 58.47 200 GLU A O 1
ATOM 1584 N N . ASN A 1 201 ? 6.902 25.719 24.375 1 56.75 201 ASN A N 1
ATOM 1585 C CA . ASN A 1 201 ? 6.688 27.156 24.281 1 56.75 201 ASN A CA 1
ATOM 1586 C C . ASN A 1 201 ? 6.355 27.578 22.844 1 56.75 201 ASN A C 1
ATOM 1588 O O . ASN A 1 201 ? 6.316 28.766 22.547 1 56.75 201 ASN A O 1
ATOM 1592 N N . GLU A 1 202 ? 6.141 26.438 22.094 1 56.19 202 GLU A N 1
ATOM 1593 C CA . GLU A 1 202 ? 5.938 26.859 20.703 1 56.19 202 GLU A CA 1
ATOM 1594 C C . GLU A 1 202 ? 4.477 27.203 20.438 1 56.19 202 GLU A C 1
ATOM 1596 O O . GLU A 1 202 ? 3.592 26.359 20.641 1 56.19 202 GLU A O 1
ATOM 1601 N N . SER A 1 203 ? 4.195 28.406 20.594 1 53.09 203 SER A N 1
ATOM 1602 C CA . SER A 1 203 ? 2.885 28.953 20.266 1 53.09 203 SER A CA 1
ATOM 1603 C C . SER A 1 203 ? 2.535 28.703 18.797 1 53.09 203 SER A C 1
ATOM 1605 O O . SER A 1 203 ? 1.358 28.609 18.453 1 53.09 203 SER A O 1
ATOM 1607 N N . ASN A 1 204 ? 3.643 28.547 18.109 1 56.59 204 ASN A N 1
ATOM 1608 C CA . ASN A 1 204 ? 3.416 28.484 16.672 1 56.59 204 ASN A CA 1
ATOM 1609 C C . ASN A 1 204 ? 3.744 27.094 16.109 1 56.59 204 ASN A C 1
ATOM 1611 O O . ASN A 1 204 ? 4.898 26.812 15.781 1 56.59 204 ASN A O 1
ATOM 1615 N N . LEU A 1 205 ? 2.621 26.344 16.188 1 67.44 205 LEU A N 1
ATOM 1616 C CA . LEU A 1 205 ? 2.865 25.016 15.625 1 67.44 205 LEU A CA 1
ATOM 1617 C C . LEU A 1 205 ? 2.643 25.016 14.117 1 67.44 205 LEU A C 1
ATOM 1619 O O . LEU A 1 205 ? 1.523 25.234 13.648 1 67.44 205 LEU A O 1
ATOM 1623 N N . ILE A 1 206 ? 3.68 24.938 13.406 1 69.81 206 ILE A N 1
ATOM 1624 C CA . ILE A 1 206 ? 3.67 24.969 11.953 1 69.81 206 ILE A CA 1
ATOM 1625 C C . ILE A 1 206 ? 2.947 23.734 11.414 1 69.81 206 ILE A C 1
ATOM 1627 O O . ILE A 1 206 ? 3.23 22.609 11.836 1 69.81 206 ILE A O 1
ATOM 1631 N N . GLY A 1 207 ? 1.952 24.062 10.523 1 71.5 207 GLY A N 1
ATOM 1632 C CA . GLY A 1 207 ? 1.309 22.984 9.805 1 71.5 207 GLY A CA 1
ATOM 1633 C C . GLY A 1 207 ? 0.29 22.234 10.648 1 71.5 207 GLY A C 1
ATOM 1634 O O . GLY A 1 207 ? -0.083 21.094 10.32 1 71.5 207 GLY A O 1
ATOM 1635 N N . ILE A 1 208 ? -0.031 22.812 11.797 1 74.5 208 ILE A N 1
ATOM 1636 C CA . ILE A 1 208 ? -1.032 22.203 12.664 1 74.5 208 ILE A CA 1
ATOM 1637 C C . ILE A 1 208 ? -2.326 23.016 12.609 1 74.5 208 ILE A C 1
ATOM 1639 O O . ILE A 1 208 ? -2.309 24.234 12.789 1 74.5 208 ILE A O 1
ATOM 1643 N N . ALA A 1 209 ? -3.344 22.375 12.227 1 78.81 209 ALA A N 1
ATOM 1644 C CA . ALA A 1 209 ? -4.68 22.969 12.18 1 78.81 209 ALA A CA 1
ATOM 1645 C C . ALA A 1 209 ? -5.637 22.234 13.109 1 78.81 209 ALA A C 1
ATOM 1647 O O . ALA A 1 209 ? -5.707 21 13.094 1 78.81 209 ALA A O 1
ATOM 1648 N N . GLY A 1 210 ? -6.352 22.984 14.016 1 82 210 GLY A N 1
ATOM 1649 C CA . GLY A 1 210 ? -7.262 22.422 15 1 82 210 GLY A CA 1
ATOM 1650 C C . GLY A 1 210 ? -6.883 22.781 16.438 1 82 210 GLY A C 1
ATOM 1651 O O . GLY A 1 210 ? -6.246 23.797 16.672 1 82 210 GLY A O 1
ATOM 1652 N N . ARG A 1 211 ? -7.414 21.891 17.328 1 83.69 211 ARG A N 1
ATOM 1653 C CA . ARG A 1 211 ? -7.086 22.094 18.734 1 83.69 211 ARG A CA 1
ATOM 1654 C C . ARG A 1 211 ? -5.668 21.625 19.031 1 83.69 211 ARG A C 1
ATOM 1656 O O . ARG A 1 211 ? -5.121 20.781 18.328 1 83.69 211 ARG A O 1
ATOM 1663 N N . HIS A 1 212 ? -5.121 22.234 20.047 1 85.25 212 HIS A N 1
ATOM 1664 C CA . HIS A 1 212 ? -3.723 22 20.391 1 85.25 212 HIS A CA 1
ATOM 1665 C C . HIS A 1 212 ? -3.475 20.516 20.688 1 85.25 212 HIS A C 1
ATOM 1667 O O . HIS A 1 212 ? -4.09 19.953 21.594 1 85.25 212 HIS A O 1
ATOM 1673 N N . PRO A 1 213 ? -2.533 19.984 20 1 85.31 213 PRO A N 1
ATOM 1674 C CA . PRO A 1 213 ? -2.35 18.531 20.109 1 85.31 213 PRO A CA 1
ATOM 1675 C C . PRO A 1 213 ? -1.785 18.094 21.453 1 85.31 213 PRO A C 1
ATOM 1677 O O . PRO A 1 213 ? -2.215 17.094 22.016 1 85.31 213 PRO A O 1
ATOM 1680 N N . VAL A 1 214 ? -0.878 18.781 21.969 1 83.38 214 VAL A N 1
ATOM 1681 C CA . VAL A 1 214 ? -0.227 18.391 23.219 1 83.38 214 VAL A CA 1
ATOM 1682 C C . VAL A 1 214 ? -1.205 18.547 24.375 1 83.38 214 VAL A C 1
ATOM 1684 O O . VAL A 1 214 ? -1.3 17.656 25.234 1 83.38 214 VAL A O 1
ATOM 1687 N N . ARG A 1 215 ? -1.974 19.469 24.328 1 84.81 215 ARG A N 1
ATOM 1688 C CA . ARG A 1 215 ? -2.797 19.828 25.484 1 84.81 215 ARG A CA 1
ATOM 1689 C C . ARG A 1 215 ? -4.152 19.125 25.422 1 84.81 215 ARG A C 1
ATOM 1691 O O . ARG A 1 215 ? -4.77 18.859 26.453 1 84.81 215 ARG A O 1
ATOM 1698 N N . GLU A 1 216 ? -4.496 18.781 24.25 1 91.19 216 GLU A N 1
ATOM 1699 C CA . GLU A 1 216 ? -5.918 18.469 24.141 1 91.19 216 GLU A CA 1
ATOM 1700 C C . GLU A 1 216 ? -6.133 17.094 23.531 1 91.19 216 GLU A C 1
ATOM 1702 O O . GLU A 1 216 ? -7.27 16.688 23.297 1 91.19 216 GLU A O 1
ATOM 1707 N N . SER A 1 217 ? -5.121 16.375 23.297 1 94.38 217 SER A N 1
ATOM 1708 C CA . SER A 1 217 ? -5.266 15.039 22.734 1 94.38 217 SER A CA 1
ATOM 1709 C C . SER A 1 217 ? -5.277 13.977 23.844 1 94.38 217 SER A C 1
ATOM 1711 O O . SER A 1 217 ? -4.703 14.188 24.906 1 94.38 217 SER A O 1
ATOM 1713 N N . SER A 1 218 ? -6.016 12.898 23.625 1 97.44 218 SER A N 1
ATOM 1714 C CA . SER A 1 218 ? -6.012 11.734 24.5 1 97.44 218 SER A CA 1
ATOM 1715 C C . SER A 1 218 ? -6.441 10.477 23.766 1 97.44 218 SER A C 1
ATOM 1717 O O . SER A 1 218 ? -7.227 10.547 22.812 1 97.44 218 SER A O 1
ATOM 1719 N N . ALA A 1 219 ? -5.91 9.375 24.266 1 98 219 ALA A N 1
ATOM 1720 C CA . ALA A 1 219 ? -6.344 8.109 23.703 1 98 219 ALA A CA 1
ATOM 1721 C C . ALA A 1 219 ? -7.848 7.91 23.875 1 98 219 ALA A C 1
ATOM 1723 O O . ALA A 1 219 ? -8.508 7.332 23.016 1 98 219 ALA A O 1
ATOM 1724 N N . ALA A 1 220 ? -8.336 8.367 25.016 1 98.19 220 ALA A N 1
ATOM 1725 C CA . ALA A 1 220 ? -9.773 8.258 25.281 1 98.19 220 ALA A CA 1
ATOM 1726 C C . ALA A 1 220 ? -10.586 8.992 24.219 1 98.19 220 ALA A C 1
ATOM 1728 O O . ALA A 1 220 ? -11.578 8.469 23.719 1 98.19 220 ALA A O 1
ATOM 1729 N N . TYR A 1 221 ? -10.211 10.219 23.922 1 97.62 221 TYR A N 1
ATOM 1730 C CA . TYR A 1 221 ? -10.883 10.984 22.875 1 97.62 221 TYR A CA 1
ATOM 1731 C C . TYR A 1 221 ? -10.766 10.281 21.516 1 97.62 221 TYR A C 1
ATOM 1733 O O . TYR A 1 221 ? -11.734 10.203 20.766 1 97.62 221 TYR A O 1
ATOM 1741 N N . GLY A 1 222 ? -9.609 9.734 21.172 1 98.38 222 GLY A N 1
ATOM 1742 C CA . GLY A 1 222 ? -9.414 8.969 19.953 1 98.38 222 GLY A CA 1
ATOM 1743 C C . GLY A 1 222 ? -10.344 7.777 19.844 1 98.38 222 GLY A C 1
ATOM 1744 O O . GLY A 1 222 ? -10.922 7.531 18.781 1 98.38 222 GLY A O 1
ATOM 1745 N N . ASN A 1 223 ? -10.445 7.105 20.953 1 98.56 223 ASN A N 1
ATOM 1746 C CA . ASN A 1 223 ? -11.344 5.957 20.969 1 98.56 223 ASN A CA 1
ATOM 1747 C C . ASN A 1 223 ? -12.797 6.383 20.781 1 98.56 223 ASN A C 1
ATOM 1749 O O . ASN A 1 223 ? -13.578 5.676 20.141 1 98.56 223 ASN A O 1
ATOM 1753 N N . GLU A 1 224 ? -13.141 7.465 21.359 1 98.25 224 GLU A N 1
ATOM 1754 C CA . GLU A 1 224 ? -14.492 7.988 21.172 1 98.25 224 GLU A CA 1
ATOM 1755 C C . GLU A 1 224 ? -14.766 8.289 19.703 1 98.25 224 GLU A C 1
ATOM 1757 O O . GLU A 1 224 ? -15.836 7.961 19.188 1 98.25 224 GLU A O 1
ATOM 1762 N N . ILE A 1 225 ? -13.859 8.922 19.047 1 98.12 225 ILE A N 1
ATOM 1763 C CA . ILE A 1 225 ? -13.984 9.25 17.641 1 98.12 225 ILE A CA 1
ATOM 1764 C C . ILE A 1 225 ? -14.125 7.965 16.828 1 98.12 225 ILE A C 1
ATOM 1766 O O . ILE A 1 225 ? -15 7.859 15.961 1 98.12 225 ILE A O 1
ATOM 1770 N N . LEU A 1 226 ? -13.281 6.969 17.125 1 98.38 226 LEU A N 1
ATOM 1771 C CA . LEU A 1 226 ? -13.289 5.707 16.391 1 98.38 226 LEU A CA 1
ATOM 1772 C C . LEU A 1 226 ? -14.617 4.98 16.578 1 98.38 226 LEU A C 1
ATOM 1774 O O . LEU A 1 226 ? -15.188 4.477 15.602 1 98.38 226 LEU A O 1
ATOM 1778 N N . GLU A 1 227 ? -15.07 4.949 17.766 1 98.12 227 GLU A N 1
ATOM 1779 C CA . GLU A 1 227 ? -16.328 4.258 18.047 1 98.12 227 GLU A CA 1
ATOM 1780 C C . GLU A 1 227 ? -17.5 4.926 17.344 1 98.12 227 GLU A C 1
ATOM 1782 O O . GLU A 1 227 ? -18.344 4.25 16.75 1 98.12 227 GLU A O 1
ATOM 1787 N N . TYR A 1 228 ? -17.531 6.191 17.453 1 98.06 228 TYR A N 1
ATOM 1788 C CA . TYR A 1 228 ? -18.578 6.949 16.766 1 98.06 228 TYR A CA 1
ATOM 1789 C C . TYR A 1 228 ? -18.531 6.711 15.258 1 98.06 228 TYR A C 1
ATOM 1791 O O . TYR A 1 228 ? -19.562 6.461 14.633 1 98.06 228 TYR A O 1
ATOM 1799 N N . THR A 1 229 ? -17.391 6.801 14.688 1 98.31 229 THR A N 1
ATOM 1800 C CA . THR A 1 229 ? -17.219 6.648 13.25 1 98.31 229 THR A CA 1
ATOM 1801 C C . THR A 1 229 ? -17.578 5.234 12.805 1 98.31 229 THR A C 1
ATOM 1803 O O . THR A 1 229 ? -18.234 5.051 11.773 1 98.31 229 THR A O 1
ATOM 1806 N N . MET A 1 230 ? -17.125 4.246 13.562 1 98.19 230 MET A N 1
ATOM 1807 C CA . MET A 1 230 ? -17.469 2.863 13.242 1 98.19 230 MET A CA 1
ATOM 1808 C C . MET A 1 230 ? -18.984 2.674 13.227 1 98.19 230 MET A C 1
ATOM 1810 O O . MET A 1 230 ? -19.531 2.043 12.312 1 98.19 230 MET A O 1
ATOM 1814 N N . LYS A 1 231 ? -19.609 3.213 14.227 1 97.56 231 LYS A N 1
ATOM 1815 C CA . LYS A 1 231 ? -21.062 3.078 14.32 1 97.56 231 LYS A CA 1
ATOM 1816 C C . LYS A 1 231 ? -21.75 3.674 13.102 1 97.56 231 LYS A C 1
ATOM 1818 O O . LYS A 1 231 ? -22.609 3.033 12.492 1 97.56 231 LYS A O 1
ATOM 1823 N N . THR A 1 232 ? -21.391 4.855 12.758 1 97.38 232 THR A N 1
ATOM 1824 C CA . THR A 1 232 ? -22.047 5.547 11.656 1 97.38 232 THR A CA 1
ATOM 1825 C C . THR A 1 232 ? -21.703 4.887 10.32 1 97.38 232 THR A C 1
ATOM 1827 O O . THR A 1 232 ? -22.562 4.742 9.453 1 97.38 232 THR A O 1
ATOM 1830 N N . LEU A 1 233 ? -20.469 4.469 10.125 1 97.75 233 LEU A N 1
ATOM 1831 C CA . LEU A 1 233 ? -20.031 3.846 8.883 1 97.75 233 LEU A CA 1
ATOM 1832 C C . LEU A 1 233 ? -20.688 2.49 8.688 1 97.75 233 LEU A C 1
ATOM 1834 O O . LEU A 1 233 ? -21.141 2.166 7.586 1 97.75 233 LEU A O 1
ATOM 1838 N N . ILE A 1 234 ? -20.75 1.705 9.75 1 98 234 ILE A N 1
ATOM 1839 C CA . ILE A 1 234 ? -21.359 0.38 9.68 1 98 234 ILE A CA 1
ATOM 1840 C C . ILE A 1 234 ? -22.828 0.509 9.328 1 98 234 ILE A C 1
ATOM 1842 O O . ILE A 1 234 ? -23.328 -0.184 8.438 1 98 234 ILE A O 1
ATOM 1846 N N . SER A 1 235 ? -23.484 1.411 10.023 1 97.25 235 SER A N 1
ATOM 1847 C CA . SER A 1 235 ? -24.906 1.647 9.719 1 97.25 235 SER A CA 1
ATOM 1848 C C . SER A 1 235 ? -25.094 2.078 8.273 1 97.25 235 SER A C 1
ATOM 1850 O O . SER A 1 235 ? -26.016 1.629 7.602 1 97.25 235 SER A O 1
ATOM 1852 N N . GLY A 1 236 ? -24.25 2.947 7.789 1 97 236 GLY A N 1
ATOM 1853 C CA . GLY A 1 236 ? -24.312 3.4 6.41 1 97 236 GLY A CA 1
ATOM 1854 C C . GLY A 1 236 ? -24.078 2.287 5.406 1 97 236 GLY A C 1
ATOM 1855 O O . GLY A 1 236 ? -24.797 2.186 4.41 1 97 236 GLY A O 1
ATOM 1856 N N . ILE A 1 237 ? -23.078 1.438 5.629 1 97.81 237 ILE A N 1
ATOM 1857 C CA . ILE A 1 237 ? -22.75 0.317 4.754 1 97.81 237 ILE A CA 1
ATOM 1858 C C . ILE A 1 237 ? -23.953 -0.634 4.676 1 97.81 237 ILE A C 1
ATOM 1860 O O . ILE A 1 237 ? -24.344 -1.065 3.588 1 97.81 237 ILE A O 1
ATOM 1864 N N . GLU A 1 238 ? -24.531 -0.923 5.816 1 96.88 238 GLU A N 1
ATOM 1865 C CA . GLU A 1 238 ? -25.672 -1.836 5.863 1 96.88 238 GLU A CA 1
ATOM 1866 C C . GLU A 1 238 ? -26.859 -1.262 5.109 1 96.88 238 GLU A C 1
ATOM 1868 O O . GLU A 1 238 ? -27.578 -1.991 4.418 1 96.88 238 GLU A O 1
ATOM 1873 N N . LYS A 1 239 ? -27.031 -0.025 5.305 1 96.06 239 LYS A N 1
ATOM 1874 C CA . LYS A 1 239 ? -28.125 0.643 4.59 1 96.06 239 LYS A CA 1
ATOM 1875 C C . LYS A 1 239 ? -27.922 0.562 3.082 1 96.06 239 LYS A C 1
ATOM 1877 O O . LYS A 1 239 ? -28.844 0.217 2.344 1 96.06 239 LYS A O 1
ATOM 1882 N N . GLU A 1 240 ? -26.734 0.958 2.619 1 96 240 GLU A N 1
ATOM 1883 C CA . GLU A 1 240 ? -26.438 0.925 1.19 1 96 240 GLU A CA 1
ATOM 1884 C C . GLU A 1 240 ? -26.531 -0.496 0.641 1 96 240 GLU A C 1
ATOM 1886 O O . GLU A 1 240 ? -26.984 -0.702 -0.489 1 96 240 GLU A O 1
ATOM 1891 N N . TYR A 1 241 ? -26.031 -1.431 1.399 1 95.69 241 TYR A N 1
ATOM 1892 C CA . TYR A 1 241 ? -26.062 -2.826 0.976 1 95.69 241 TYR A CA 1
ATOM 1893 C C . TYR A 1 241 ? -27.5 -3.307 0.8 1 95.69 241 TYR A C 1
ATOM 1895 O O . TYR A 1 241 ? -27.812 -4.043 -0.142 1 95.69 241 TYR A O 1
ATOM 1903 N N . LYS A 1 242 ? -28.375 -2.945 1.7 1 95.06 242 LYS A N 1
ATOM 1904 C CA . LYS A 1 242 ? -29.781 -3.297 1.596 1 95.06 242 LYS A CA 1
ATOM 1905 C C . LYS A 1 242 ? -30.406 -2.734 0.317 1 95.06 242 LYS A C 1
ATOM 1907 O O . LYS A 1 242 ? -31.188 -3.412 -0.353 1 95.06 242 LYS A O 1
ATOM 1912 N N . ILE A 1 243 ? -30.047 -1.554 0.002 1 93.94 243 ILE A N 1
ATOM 1913 C CA . ILE A 1 243 ? -30.562 -0.904 -1.199 1 93.94 243 ILE A CA 1
ATOM 1914 C C . ILE A 1 243 ? -30.094 -1.663 -2.438 1 93.94 243 ILE A C 1
ATOM 1916 O O . ILE A 1 243 ? -30.859 -1.863 -3.381 1 93.94 243 ILE A O 1
ATOM 1920 N N . LEU A 1 244 ? -28.875 -2.105 -2.447 1 91.81 244 LEU A N 1
ATOM 1921 C CA . LEU A 1 244 ? -28.281 -2.818 -3.578 1 91.81 244 LEU A CA 1
ATOM 1922 C C . LEU A 1 244 ? -28.953 -4.18 -3.764 1 91.81 244 LEU A C 1
ATOM 1924 O O . LEU A 1 244 ? -29.094 -4.656 -4.891 1 91.81 244 LEU A O 1
ATOM 1928 N N . LYS A 1 245 ? -29.312 -4.824 -2.725 1 89.56 245 LYS A N 1
ATOM 1929 C CA . LYS A 1 245 ? -29.953 -6.137 -2.801 1 89.56 245 LYS A CA 1
ATOM 1930 C C . LYS A 1 245 ? -31.375 -6.035 -3.35 1 89.56 245 LYS A C 1
ATOM 1932 O O . LYS A 1 245 ? -31.859 -6.965 -3.984 1 89.56 245 LYS A O 1
ATOM 1937 N N . GLU A 1 246 ? -31.938 -4.969 -3.094 1 87.25 246 GLU A N 1
ATOM 1938 C CA . GLU A 1 246 ? -33.312 -4.766 -3.516 1 87.25 246 GLU A CA 1
ATOM 1939 C C . GLU A 1 246 ? -33.375 -4.234 -4.945 1 87.25 246 GLU A C 1
ATOM 1941 O O . GLU A 1 246 ? -34.469 -4.23 -5.559 1 87.25 246 GLU A O 1
ATOM 1946 N N . SER A 1 247 ? -32.281 -3.799 -5.527 1 75.56 247 SER A N 1
ATOM 1947 C CA . SER A 1 247 ? -32.25 -3.311 -6.902 1 75.56 247 SER A CA 1
ATOM 1948 C C . SER A 1 247 ? -31.875 -4.422 -7.875 1 75.56 247 SER A C 1
ATOM 1950 O O . SER A 1 247 ? -31.031 -5.262 -7.566 1 75.56 247 SER A O 1
ATOM 1952 N N . MET B 1 1 ? 13.703 -2.447 18.469 1 47.72 1 MET B N 1
ATOM 1953 C CA . MET B 1 1 ? 14 -2.621 17.047 1 47.72 1 MET B CA 1
ATOM 1954 C C . MET B 1 1 ? 13.703 -1.345 16.266 1 47.72 1 MET B C 1
ATOM 1956 O O . MET B 1 1 ? 12.742 -0.639 16.578 1 47.72 1 MET B O 1
ATOM 1960 N N . LYS B 1 2 ? 14.797 -0.82 15.453 1 70.56 2 LYS B N 1
ATOM 1961 C CA . LYS B 1 2 ? 14.734 0.5 14.828 1 70.56 2 LYS B CA 1
ATOM 1962 C C . LYS B 1 2 ? 13.633 0.557 13.773 1 70.56 2 LYS B C 1
ATOM 1964 O O . LYS B 1 2 ? 13.492 -0.36 12.961 1 70.56 2 LYS B O 1
ATOM 1969 N N . LYS B 1 3 ? 12.781 1.431 13.961 1 93.38 3 LYS B N 1
ATOM 1970 C CA . LYS B 1 3 ? 11.719 1.7 13 1 93.38 3 LYS B CA 1
ATOM 1971 C C . LYS B 1 3 ? 12.289 1.982 11.617 1 93.38 3 LYS B C 1
ATOM 1973 O O . LYS B 1 3 ? 13.133 2.861 11.453 1 93.38 3 LYS B O 1
ATOM 1978 N N . VAL B 1 4 ? 11.867 1.089 10.664 1 98.06 4 VAL B N 1
ATOM 1979 C CA . VAL B 1 4 ? 12.422 1.298 9.328 1 98.06 4 VAL B CA 1
ATOM 1980 C C . VAL B 1 4 ? 11.297 1.652 8.352 1 98.06 4 VAL B C 1
ATOM 1982 O O . VAL B 1 4 ? 11.555 2.117 7.242 1 98.06 4 VAL B O 1
ATOM 1985 N N . LEU B 1 5 ? 10.055 1.384 8.797 1 97.88 5 LEU B N 1
ATOM 1986 C CA . LEU B 1 5 ? 8.93 1.716 7.93 1 97.88 5 LEU B CA 1
ATOM 1987 C C . LEU B 1 5 ? 8.711 3.225 7.875 1 97.88 5 LEU B C 1
ATOM 1989 O O . LEU B 1 5 ? 8.516 3.865 8.906 1 97.88 5 LEU B O 1
ATOM 1993 N N . TYR B 1 6 ? 8.688 3.707 6.609 1 97.06 6 TYR B N 1
ATOM 1994 C CA . TYR B 1 6 ? 8.539 5.141 6.398 1 97.06 6 TYR B CA 1
ATOM 1995 C C . TYR B 1 6 ? 7.316 5.672 7.145 1 97.06 6 TYR B C 1
ATOM 1997 O O . TYR B 1 6 ? 7.383 6.727 7.785 1 97.06 6 TYR B O 1
ATOM 2005 N N . GLU B 1 7 ? 6.242 4.957 7.129 1 96.5 7 GLU B N 1
ATOM 2006 C CA . GLU B 1 7 ? 4.961 5.414 7.656 1 96.5 7 GLU B CA 1
ATOM 2007 C C . GLU B 1 7 ? 4.992 5.508 9.18 1 96.5 7 GLU B C 1
ATOM 2009 O O . GLU B 1 7 ? 4.148 6.172 9.781 1 96.5 7 GLU B O 1
ATOM 2014 N N . GLU B 1 8 ? 5.973 4.914 9.82 1 97.31 8 GLU B N 1
ATOM 2015 C CA . GLU B 1 8 ? 6.004 4.879 11.281 1 97.31 8 GLU B CA 1
ATOM 2016 C C . GLU B 1 8 ? 6.992 5.902 11.836 1 97.31 8 GLU B C 1
ATOM 2018 O O . GLU B 1 8 ? 7.078 6.094 13.047 1 97.31 8 GLU B O 1
ATOM 2023 N N . LEU B 1 9 ? 7.676 6.57 10.961 1 96.56 9 LEU B N 1
ATOM 2024 C CA . LEU B 1 9 ? 8.742 7.473 11.383 1 96.56 9 LEU B CA 1
ATOM 2025 C C . LEU B 1 9 ? 8.195 8.867 11.68 1 96.56 9 LEU B C 1
ATOM 2027 O O . LEU B 1 9 ? 7.336 9.367 10.945 1 96.56 9 LEU B O 1
ATOM 2031 N N . LEU B 1 10 ? 8.734 9.414 12.734 1 94.25 10 LEU B N 1
ATOM 2032 C CA . LEU B 1 10 ? 8.594 10.852 12.891 1 94.25 10 LEU B CA 1
ATOM 2033 C C . LEU B 1 10 ? 9.445 11.602 11.867 1 94.25 10 LEU B C 1
ATOM 2035 O O . LEU B 1 10 ? 10.414 11.047 11.336 1 94.25 10 LEU B O 1
ATOM 2039 N N . PRO B 1 11 ? 9.055 12.836 11.641 1 92.25 11 PRO B N 1
ATOM 2040 C CA . PRO B 1 11 ? 9.844 13.609 10.68 1 92.25 11 PRO B CA 1
ATOM 2041 C C . PRO B 1 11 ? 11.336 13.609 11 1 92.25 11 PRO B C 1
ATOM 2043 O O . PRO B 1 11 ? 12.164 13.359 10.117 1 92.25 11 PRO B O 1
ATOM 2046 N N . LYS B 1 12 ? 11.734 13.82 12.219 1 92.06 12 LYS B N 1
ATOM 2047 C CA . LYS B 1 12 ? 13.141 13.859 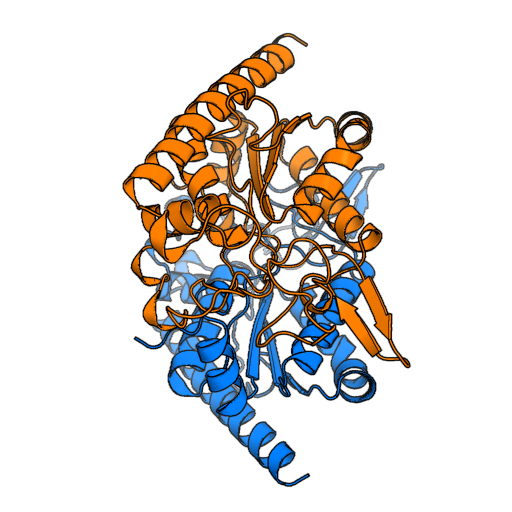12.617 1 92.06 12 LYS B CA 1
ATOM 2048 C C . LYS B 1 12 ? 13.812 12.508 12.398 1 92.06 12 LYS B C 1
ATOM 2050 O O . LYS B 1 12 ? 14.969 12.445 11.977 1 92.06 12 LYS B O 1
ATOM 2055 N N . GLU B 1 13 ? 13.117 11.477 12.727 1 94.69 13 GLU B N 1
ATOM 2056 C CA . GLU B 1 13 ? 13.656 10.133 12.531 1 94.69 13 GLU B CA 1
ATOM 2057 C C . GLU B 1 13 ? 13.906 9.844 11.047 1 94.69 13 GLU B C 1
ATOM 2059 O O . GLU B 1 13 ? 14.93 9.25 10.695 1 94.69 13 GLU B O 1
ATOM 2064 N N . CYS B 1 14 ? 12.984 10.234 10.219 1 95 14 CYS B N 1
ATOM 2065 C CA . CYS B 1 14 ? 13.117 10.016 8.781 1 95 14 CYS B CA 1
ATOM 2066 C C . CYS B 1 14 ? 14.336 10.734 8.227 1 95 14 CYS B C 1
ATOM 2068 O O . CYS B 1 14 ? 15.125 10.148 7.484 1 95 14 CYS B O 1
ATOM 2070 N N . VAL B 1 15 ? 14.469 11.984 8.594 1 93.88 15 VAL B N 1
ATOM 2071 C CA . VAL B 1 15 ? 15.594 12.781 8.133 1 93.88 15 VAL B CA 1
ATOM 2072 C C . VAL B 1 15 ? 16.906 12.133 8.578 1 93.88 15 VAL B C 1
ATOM 2074 O O . VAL B 1 15 ? 17.844 12.008 7.789 1 93.88 15 VAL B O 1
ATOM 2077 N N . GLN B 1 16 ? 16.938 11.719 9.805 1 94.62 16 GLN B N 1
ATOM 2078 C CA . GLN B 1 16 ? 18.141 11.102 10.352 1 94.62 16 GLN B CA 1
ATOM 2079 C C . GLN B 1 16 ? 18.484 9.812 9.602 1 94.62 16 GLN B C 1
ATOM 2081 O O . GLN B 1 16 ? 19.641 9.586 9.242 1 94.62 16 GLN B O 1
ATOM 2086 N N . ARG B 1 17 ? 17.531 9.039 9.383 1 95.62 17 ARG B N 1
ATOM 2087 C CA . ARG B 1 17 ? 17.781 7.773 8.688 1 95.62 17 ARG B CA 1
ATOM 2088 C C . ARG B 1 17 ? 18.297 8.008 7.273 1 95.62 17 ARG B C 1
ATOM 2090 O O . ARG B 1 17 ? 19.219 7.328 6.82 1 95.62 17 ARG B O 1
ATOM 2097 N N . ILE B 1 18 ? 17.703 8.938 6.605 1 95.25 18 ILE B N 1
ATOM 2098 C CA . ILE B 1 18 ? 18.078 9.219 5.227 1 95.25 18 ILE B CA 1
ATOM 2099 C C . ILE B 1 18 ? 19.484 9.812 5.184 1 95.25 18 ILE B C 1
ATOM 2101 O O . ILE B 1 18 ? 20.266 9.492 4.285 1 95.25 18 ILE B O 1
ATOM 2105 N N . GLN B 1 19 ? 19.766 10.633 6.129 1 94.19 19 GLN B N 1
ATOM 2106 C CA . GLN B 1 19 ? 21.094 11.219 6.199 1 94.19 19 GLN B CA 1
ATOM 2107 C C . GLN B 1 19 ? 22.156 10.141 6.438 1 94.19 19 GLN B C 1
ATOM 2109 O O . GLN B 1 19 ? 23.25 10.211 5.891 1 94.19 19 GLN B O 1
ATOM 2114 N N . GLU B 1 20 ? 21.828 9.172 7.238 1 96 20 GLU B N 1
ATOM 2115 C CA . GLU B 1 20 ? 22.766 8.102 7.566 1 96 20 GLU B CA 1
ATOM 2116 C C . GLU B 1 20 ? 22.953 7.148 6.387 1 96 20 GLU B C 1
ATOM 2118 O O . GLU B 1 20 ? 24.062 6.699 6.109 1 96 20 GLU B O 1
ATOM 2123 N N . MET B 1 21 ? 21.875 6.801 5.805 1 97.12 21 MET B N 1
ATOM 2124 C CA . MET B 1 21 ? 21.859 5.918 4.641 1 97.12 21 MET B CA 1
ATOM 2125 C C . MET B 1 21 ? 20.75 6.328 3.67 1 97.12 21 MET B C 1
ATOM 2127 O O . MET B 1 21 ? 19.594 5.941 3.838 1 97.12 21 MET B O 1
ATOM 2131 N N . PRO B 1 22 ? 21.094 6.98 2.539 1 96.62 22 PRO B N 1
ATOM 2132 C CA . PRO B 1 22 ? 20.078 7.539 1.633 1 96.62 22 PRO B CA 1
ATOM 2133 C C . PRO B 1 22 ? 19.5 6.496 0.678 1 96.62 22 PRO B C 1
ATOM 2135 O O . PRO B 1 22 ? 19.594 6.656 -0.542 1 96.62 22 PRO B O 1
ATOM 2138 N N . VAL B 1 23 ? 18.938 5.492 1.239 1 98 23 VAL B N 1
ATOM 2139 C CA . VAL B 1 23 ? 18.328 4.391 0.493 1 98 23 VAL B CA 1
ATOM 2140 C C . VAL B 1 23 ? 16.844 4.277 0.833 1 98 23 VAL B C 1
ATOM 2142 O O . VAL B 1 23 ? 16.469 4.387 2 1 98 23 VAL B O 1
ATOM 2145 N N . ALA B 1 24 ? 16.031 4.215 -0.166 1 97.88 24 ALA B N 1
ATOM 2146 C CA . ALA B 1 24 ? 14.609 3.877 -0.005 1 97.88 24 ALA B CA 1
ATOM 2147 C C . ALA B 1 24 ? 14.289 2.531 -0.648 1 97.88 24 ALA B C 1
ATOM 2149 O O . ALA B 1 24 ? 14.812 2.207 -1.718 1 97.88 24 ALA B O 1
ATOM 2150 N N . TYR B 1 25 ? 13.5 1.765 0.039 1 98.69 25 TYR B N 1
ATOM 2151 C CA . TYR B 1 25 ? 13.039 0.47 -0.451 1 98.69 25 TYR B CA 1
ATOM 2152 C C . TYR B 1 25 ? 11.562 0.519 -0.812 1 98.69 25 TYR B C 1
ATOM 2154 O O . TYR B 1 25 ? 10.734 0.975 -0.016 1 98.69 25 TYR B O 1
ATOM 2162 N N . LEU B 1 26 ? 11.242 0.09 -1.99 1 98.5 26 LEU B N 1
ATOM 2163 C CA . LEU B 1 26 ? 9.883 0.163 -2.52 1 98.5 26 LEU B CA 1
ATOM 2164 C C . LEU B 1 26 ? 9.367 -1.225 -2.883 1 98.5 26 LEU B C 1
ATOM 2166 O O . LEU B 1 26 ? 9.695 -1.754 -3.949 1 98.5 26 LEU B O 1
ATOM 2170 N N . PRO B 1 27 ? 8.531 -1.831 -2 1 98.75 27 PRO B N 1
ATOM 2171 C CA . PRO B 1 27 ? 7.902 -3.096 -2.395 1 98.75 27 PRO B CA 1
ATOM 2172 C C . PRO B 1 27 ? 6.934 -2.934 -3.562 1 98.75 27 PRO B C 1
ATOM 2174 O O . PRO B 1 27 ? 5.973 -2.162 -3.473 1 98.75 27 PRO B O 1
ATOM 2177 N N . LEU B 1 28 ? 7.242 -3.568 -4.605 1 98.25 28 LEU B N 1
ATOM 2178 C CA . LEU B 1 28 ? 6.344 -3.619 -5.754 1 98.25 28 LEU B CA 1
ATOM 2179 C C . LEU B 1 28 ? 5.383 -4.797 -5.637 1 98.25 28 LEU B C 1
ATOM 2181 O O . LEU B 1 28 ? 5.508 -5.781 -6.367 1 98.25 28 LEU B O 1
ATOM 2185 N N . GLY B 1 29 ? 4.371 -4.559 -4.742 1 96.94 29 GLY B N 1
ATOM 2186 C CA . GLY B 1 29 ? 3.561 -5.648 -4.223 1 96.94 29 GLY B CA 1
ATOM 2187 C C . GLY B 1 29 ? 2.205 -5.754 -4.895 1 96.94 29 GLY B C 1
ATOM 2188 O O . GLY B 1 29 ? 1.17 -5.727 -4.227 1 96.94 29 GLY B O 1
ATOM 2189 N N . THR B 1 30 ? 2.172 -5.965 -6.18 1 95.75 30 THR B N 1
ATOM 2190 C CA . THR B 1 30 ? 0.918 -6.117 -6.91 1 95.75 30 THR B CA 1
ATOM 2191 C C . THR B 1 30 ? 0.067 -7.227 -6.301 1 95.75 30 THR B C 1
ATOM 2193 O O . THR B 1 30 ? 0.563 -8.32 -6.035 1 95.75 30 THR B O 1
ATOM 2196 N N . LEU B 1 31 ? -1.229 -6.922 -6.016 1 95.31 31 LEU B N 1
ATOM 2197 C CA . LEU B 1 31 ? -2.178 -7.957 -5.625 1 95.31 31 LEU B CA 1
ATOM 2198 C C . LEU B 1 31 ? -2.533 -8.844 -6.812 1 95.31 31 LEU B C 1
ATOM 2200 O O . LEU B 1 31 ? -3.037 -8.352 -7.828 1 95.31 31 LEU B O 1
ATOM 2204 N N . GLU B 1 32 ? -2.236 -10.086 -6.691 1 91.12 32 GLU B N 1
ATOM 2205 C CA . GLU B 1 32 ?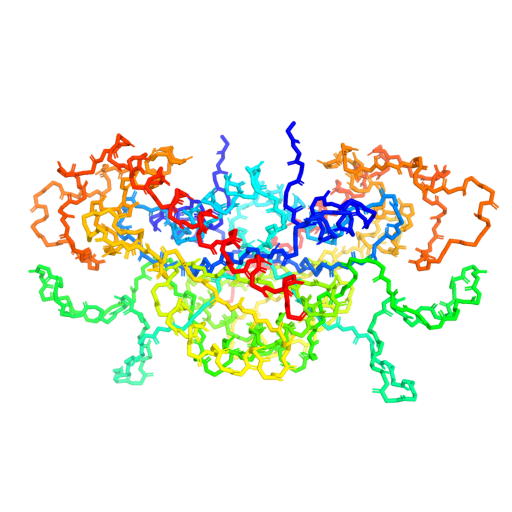 -2.434 -11 -7.816 1 91.12 32 GLU B CA 1
ATOM 2206 C C . GLU B 1 32 ? -2.576 -12.438 -7.34 1 91.12 32 GLU B C 1
ATOM 2208 O O . GLU B 1 32 ? -2.117 -12.789 -6.25 1 91.12 32 GLU B O 1
ATOM 2213 N N . TRP B 1 33 ? -3.123 -13.203 -8.211 1 89.81 33 TRP B N 1
ATOM 2214 C CA . TRP B 1 33 ? -3.277 -14.641 -7.988 1 89.81 33 TRP B CA 1
ATOM 2215 C C . TRP B 1 33 ? -1.925 -15.344 -8.023 1 89.81 33 TRP B C 1
ATOM 2217 O O . TRP B 1 33 ? -1.18 -15.219 -9 1 89.81 33 TRP B O 1
ATOM 2227 N N . HIS B 1 34 ? -1.54 -16.078 -6.941 1 90.5 34 HIS B N 1
ATOM 2228 C CA . HIS B 1 34 ? -0.326 -16.875 -6.848 1 90.5 34 HIS B CA 1
ATOM 2229 C C . HIS B 1 34 ? -0.648 -18.328 -6.492 1 90.5 34 HIS B C 1
ATOM 2231 O O . HIS B 1 34 ? -0.007 -18.906 -5.617 1 90.5 34 HIS B O 1
ATOM 2237 N N . GLY B 1 35 ? -1.656 -18.875 -7.199 1 87.81 35 GLY B N 1
ATOM 2238 C CA . GLY B 1 35 ? -2.121 -20.219 -6.852 1 87.81 35 GLY B CA 1
ATOM 2239 C C . GLY B 1 35 ? -3.129 -20.219 -5.719 1 87.81 35 GLY B C 1
ATOM 2240 O O . GLY B 1 35 ? -3.236 -19.25 -4.973 1 87.81 35 GLY B O 1
ATOM 2241 N N . PRO B 1 36 ? -3.854 -21.312 -5.613 1 90.06 36 PRO B N 1
ATOM 2242 C CA . PRO B 1 36 ? -4.867 -21.391 -4.559 1 90.06 36 PRO B CA 1
ATOM 2243 C C . PRO B 1 36 ? -4.262 -21.438 -3.158 1 90.06 36 PRO B C 1
ATOM 2245 O O . PRO B 1 36 ? -4.949 -21.156 -2.174 1 90.06 36 PRO B O 1
ATOM 2248 N N . HIS B 1 37 ? -2.965 -21.75 -3.031 1 93.38 37 HIS B N 1
ATOM 2249 C CA . HIS B 1 37 ? -2.35 -22.062 -1.745 1 93.38 37 HIS B CA 1
ATOM 2250 C C . HIS B 1 37 ? -1.649 -20.828 -1.161 1 93.38 37 HIS B C 1
ATOM 2252 O O . HIS B 1 37 ? -1.197 -20.859 -0.015 1 93.38 37 HIS B O 1
ATOM 2258 N N . MET B 1 38 ? -1.575 -19.781 -1.917 1 94.75 38 MET B N 1
ATOM 2259 C CA . MET B 1 38 ? -0.809 -18.609 -1.484 1 94.75 38 MET B CA 1
ATOM 2260 C C . MET B 1 38 ? -1.701 -17.375 -1.384 1 94.75 38 MET B C 1
ATOM 2262 O O . MET B 1 38 ? -2.723 -17.297 -2.068 1 94.75 38 MET B O 1
ATOM 2266 N N . PRO B 1 39 ? -1.307 -16.453 -0.515 1 96.31 39 PRO B N 1
ATOM 2267 C CA . PRO B 1 39 ? -2.102 -15.219 -0.409 1 96.31 39 PRO B CA 1
ATOM 2268 C C . PRO B 1 39 ? -2.012 -14.352 -1.659 1 96.31 39 PRO B C 1
ATOM 2270 O O . PRO B 1 39 ? -0.992 -14.367 -2.354 1 96.31 39 PRO B O 1
ATOM 2273 N N . LEU B 1 40 ? -2.998 -13.531 -1.834 1 95.56 40 LEU B N 1
ATOM 2274 C CA . LEU B 1 40 ? -3.1 -12.648 -2.992 1 95.56 40 LEU B CA 1
ATOM 2275 C C . LEU B 1 40 ? -2.02 -11.57 -2.951 1 95.56 40 LEU B C 1
ATOM 2277 O O . LEU B 1 40 ? -1.684 -10.984 -3.98 1 95.56 40 LEU B O 1
ATOM 2281 N N . GLY B 1 41 ? -1.463 -11.273 -1.809 1 96.69 41 GLY B N 1
ATOM 2282 C CA . GLY B 1 41 ? -0.432 -10.258 -1.656 1 96.69 41 GLY B CA 1
ATOM 2283 C C . GLY B 1 41 ? 0.966 -10.836 -1.554 1 96.69 41 GLY B C 1
ATOM 2284 O O . GLY B 1 41 ? 1.854 -10.227 -0.955 1 96.69 41 GLY B O 1
ATOM 2285 N N . ALA B 1 42 ? 1.184 -12.023 -2.117 1 96.69 42 ALA B N 1
ATOM 2286 C CA . ALA B 1 42 ? 2.457 -12.719 -1.981 1 96.69 42 ALA B CA 1
ATOM 2287 C C . ALA B 1 42 ? 3.617 -11.844 -2.441 1 96.69 42 ALA B C 1
ATOM 2289 O O . ALA B 1 42 ? 4.668 -11.805 -1.798 1 96.69 42 ALA B O 1
ATOM 2290 N N . ASP B 1 43 ? 3.447 -11.125 -3.535 1 96.56 43 ASP B N 1
ATOM 2291 C CA . ASP B 1 43 ? 4.52 -10.281 -4.059 1 96.56 43 ASP B CA 1
ATOM 2292 C C . ASP B 1 43 ? 4.957 -9.242 -3.029 1 96.56 43 ASP B C 1
ATOM 2294 O O . ASP B 1 43 ? 6.152 -9.086 -2.768 1 96.56 43 ASP B O 1
ATOM 2298 N N . GLY B 1 44 ? 3.998 -8.562 -2.471 1 97.62 44 GLY B N 1
ATOM 2299 C CA . GLY B 1 44 ? 4.297 -7.508 -1.516 1 97.62 44 GLY B CA 1
ATOM 2300 C C . GLY B 1 44 ? 4.801 -8.031 -0.184 1 97.62 44 GLY B C 1
ATOM 2301 O O . GLY B 1 44 ? 5.691 -7.441 0.427 1 97.62 44 GLY B O 1
ATOM 2302 N N . ILE B 1 45 ? 4.203 -9.117 0.275 1 98.19 45 ILE B N 1
ATOM 2303 C CA . ILE B 1 45 ? 4.578 -9.727 1.545 1 98.19 45 ILE B CA 1
ATOM 2304 C C . ILE B 1 45 ? 6.051 -10.125 1.506 1 98.19 45 ILE B C 1
ATOM 2306 O O . ILE B 1 45 ? 6.809 -9.828 2.432 1 98.19 45 ILE B O 1
ATOM 2310 N N . GLN B 1 46 ? 6.445 -10.742 0.448 1 98.56 46 GLN B N 1
ATOM 2311 C CA . GLN B 1 46 ? 7.832 -11.156 0.285 1 98.56 46 GLN B CA 1
ATOM 2312 C C . GLN B 1 46 ? 8.766 -9.953 0.215 1 98.56 46 GLN B C 1
ATOM 2314 O O . GLN B 1 46 ? 9.734 -9.867 0.97 1 98.56 46 GLN B O 1
ATOM 2319 N N . SER B 1 47 ? 8.461 -9.047 -0.625 1 98.44 47 SER B N 1
ATOM 2320 C CA . SER B 1 47 ? 9.328 -7.906 -0.884 1 98.44 47 SER B CA 1
ATOM 2321 C C . SER B 1 47 ? 9.453 -7.016 0.348 1 98.44 47 SER B C 1
ATOM 2323 O O . SER B 1 47 ? 10.547 -6.562 0.683 1 98.44 47 SER B O 1
ATOM 2325 N N . LYS B 1 48 ? 8.344 -6.754 0.958 1 98.44 48 LYS B N 1
ATOM 2326 C CA . LYS B 1 48 ? 8.375 -5.91 2.15 1 98.44 48 LYS B CA 1
ATOM 2327 C C . LYS B 1 48 ? 9.258 -6.523 3.232 1 98.44 48 LYS B C 1
ATOM 2329 O O . LYS B 1 48 ? 10.062 -5.82 3.852 1 98.44 48 LYS B O 1
ATOM 2334 N N . GLU B 1 49 ? 9.133 -7.785 3.445 1 98.38 49 GLU B N 1
ATOM 2335 C CA . GLU B 1 49 ? 9.93 -8.438 4.48 1 98.38 49 GLU B CA 1
ATOM 2336 C C . GLU B 1 49 ? 11.414 -8.383 4.148 1 98.38 49 GLU B C 1
ATOM 2338 O O . GLU B 1 49 ? 12.242 -8.109 5.02 1 98.38 49 GLU B O 1
ATOM 2343 N N . LEU B 1 50 ? 11.75 -8.672 2.93 1 98.62 50 LEU B N 1
ATOM 2344 C CA . LEU B 1 50 ? 13.133 -8.555 2.502 1 98.62 50 LEU B CA 1
ATOM 2345 C C . LEU B 1 50 ? 13.672 -7.156 2.793 1 98.62 50 LEU B C 1
ATOM 2347 O O . LEU B 1 50 ? 14.75 -7.008 3.373 1 98.62 50 LEU B O 1
ATOM 2351 N N . PHE B 1 51 ? 12.945 -6.16 2.434 1 98.75 51 PHE B N 1
ATOM 2352 C CA . PHE B 1 51 ? 13.391 -4.773 2.529 1 98.75 51 PHE B CA 1
ATOM 2353 C C . PHE B 1 51 ? 13.492 -4.34 3.986 1 98.75 51 PHE B C 1
ATOM 2355 O O . PHE B 1 51 ? 14.398 -3.584 4.352 1 98.75 51 PHE B O 1
ATOM 2362 N N . VAL B 1 52 ? 12.586 -4.828 4.793 1 98.62 52 VAL B N 1
ATOM 2363 C CA . VAL B 1 52 ? 12.656 -4.531 6.223 1 98.62 52 VAL B CA 1
ATOM 2364 C C . VAL B 1 52 ? 13.938 -5.117 6.812 1 98.62 52 VAL B C 1
ATOM 2366 O O . VAL B 1 52 ? 14.672 -4.426 7.516 1 98.62 52 VAL B O 1
ATOM 2369 N N . ARG B 1 53 ? 14.234 -6.328 6.496 1 98.31 53 ARG B N 1
ATOM 2370 C CA . ARG B 1 53 ? 15.438 -6.988 7 1 98.31 53 ARG B CA 1
ATOM 2371 C C . ARG B 1 53 ? 16.703 -6.266 6.535 1 98.31 53 ARG B C 1
ATOM 2373 O O . ARG B 1 53 ? 17.625 -6.074 7.316 1 98.31 53 ARG B O 1
ATOM 2380 N N . VAL B 1 54 ? 16.688 -5.848 5.293 1 98.5 54 VAL B N 1
ATOM 2381 C CA . VAL B 1 54 ? 17.859 -5.148 4.754 1 98.5 54 VAL B CA 1
ATOM 2382 C C . VAL B 1 54 ? 18 -3.787 5.43 1 98.5 54 VAL B C 1
ATOM 2384 O O . VAL B 1 54 ? 19.094 -3.412 5.863 1 98.5 54 VAL B O 1
ATOM 2387 N N . ALA B 1 55 ? 16.906 -3.057 5.539 1 98.56 55 ALA B N 1
ATOM 2388 C CA . ALA B 1 55 ? 16.922 -1.726 6.141 1 98.56 55 ALA B CA 1
ATOM 2389 C C . ALA B 1 55 ? 17.391 -1.785 7.59 1 98.56 55 ALA B C 1
ATOM 2391 O O . ALA B 1 55 ? 18.062 -0.872 8.07 1 98.56 55 ALA B O 1
ATOM 2392 N N . GLU B 1 56 ? 17.016 -2.826 8.281 1 98 56 GLU B N 1
ATOM 2393 C CA . GLU B 1 56 ? 17.422 -2.99 9.68 1 98 56 GLU B CA 1
ATOM 2394 C C . GLU B 1 56 ? 18.938 -3.186 9.797 1 98 56 GLU B C 1
ATOM 2396 O O . GLU B 1 56 ? 19.531 -2.791 10.797 1 98 56 GLU B O 1
ATOM 2401 N N . LYS B 1 57 ? 19.531 -3.699 8.797 1 97.44 57 LYS B N 1
ATOM 2402 C CA . LYS B 1 57 ? 20.953 -4.016 8.844 1 97.44 57 LYS B CA 1
ATOM 2403 C C . LYS B 1 57 ? 21.797 -2.852 8.328 1 97.44 57 LYS B C 1
ATOM 2405 O O . LYS B 1 57 ? 22.828 -2.52 8.914 1 97.44 57 LYS B O 1
ATOM 2410 N N . VAL B 1 58 ? 21.328 -2.188 7.238 1 96.75 58 VAL B N 1
ATOM 2411 C CA . VAL B 1 58 ? 22.234 -1.246 6.602 1 96.75 58 VAL B CA 1
ATOM 2412 C C . VAL B 1 58 ? 21.656 0.164 6.664 1 96.75 58 VAL B C 1
ATOM 2414 O O . VAL B 1 58 ? 22.375 1.148 6.457 1 96.75 58 VAL B O 1
ATOM 2417 N N . GLY B 1 59 ? 20.406 0.246 6.945 1 97.56 59 GLY B N 1
ATOM 2418 C CA . GLY B 1 59 ? 19.766 1.555 7.035 1 97.56 59 GLY B CA 1
ATOM 2419 C C . GLY B 1 59 ? 18.828 1.845 5.883 1 97.56 59 GLY B C 1
ATOM 2420 O O . GLY B 1 59 ? 18.547 0.961 5.074 1 97.56 59 GLY B O 1
ATOM 2421 N N . GLY B 1 60 ? 18.312 3.098 5.863 1 97.44 60 GLY B N 1
ATOM 2422 C CA . GLY B 1 60 ? 17.328 3.525 4.879 1 97.44 60 GLY B CA 1
ATOM 2423 C C . GLY B 1 60 ? 15.898 3.447 5.387 1 97.44 60 GLY B C 1
ATOM 2424 O O . GLY B 1 60 ? 15.672 3.289 6.586 1 97.44 60 GLY B O 1
ATOM 2425 N N . VAL B 1 61 ? 14.977 3.656 4.453 1 97.5 61 VAL B N 1
ATOM 2426 C CA . VAL B 1 61 ? 13.562 3.68 4.809 1 97.5 61 VAL B CA 1
ATOM 2427 C C . VAL B 1 61 ? 12.773 2.791 3.852 1 97.5 61 VAL B C 1
ATOM 2429 O O . VAL B 1 61 ? 13.062 2.742 2.654 1 97.5 61 VAL B O 1
ATOM 2432 N N . VAL B 1 62 ? 11.805 2.109 4.402 1 98.5 62 VAL B N 1
ATOM 2433 C CA . VAL B 1 62 ? 10.953 1.225 3.611 1 98.5 62 VAL B CA 1
ATOM 2434 C C . VAL B 1 62 ? 9.602 1.885 3.369 1 98.5 62 VAL B C 1
ATOM 2436 O O . VAL B 1 62 ? 8.898 2.248 4.32 1 98.5 62 VAL B O 1
ATOM 2439 N N . LEU B 1 63 ? 9.266 2.029 2.109 1 97.69 63 LEU B N 1
ATOM 2440 C CA . LEU B 1 63 ? 7.98 2.613 1.731 1 97.69 63 LEU B CA 1
ATOM 2441 C C . LEU B 1 63 ? 6.867 1.574 1.807 1 97.69 63 LEU B C 1
ATOM 2443 O O . LEU B 1 63 ? 7.133 0.371 1.792 1 97.69 63 LEU B O 1
ATOM 2447 N N . PRO B 1 64 ? 5.562 2.043 1.93 1 97.44 64 PRO B N 1
ATOM 2448 C CA . PRO B 1 64 ? 4.457 1.109 1.703 1 97.44 64 PRO B CA 1
ATOM 2449 C C . PRO B 1 64 ? 4.477 0.5 0.303 1 97.44 64 PRO B C 1
ATOM 2451 O O . PRO B 1 64 ? 5.086 1.062 -0.611 1 97.44 64 PRO B O 1
ATOM 2454 N N . MET B 1 65 ? 3.834 -0.615 0.121 1 97.12 65 MET B N 1
ATOM 2455 C CA . MET B 1 65 ? 3.9 -1.294 -1.169 1 97.12 65 MET B CA 1
ATOM 2456 C C . MET B 1 65 ? 2.998 -0.613 -2.191 1 97.12 65 MET B C 1
ATOM 2458 O O . MET B 1 65 ? 1.978 -0.024 -1.83 1 97.12 65 MET B O 1
ATOM 2462 N N . LEU B 1 66 ? 3.412 -0.636 -3.432 1 97.12 66 LEU B N 1
ATOM 2463 C CA . LEU B 1 66 ? 2.516 -0.389 -4.555 1 97.12 66 LEU B CA 1
ATOM 2464 C C . LEU B 1 66 ? 1.738 -1.649 -4.918 1 97.12 66 LEU B C 1
ATOM 2466 O O . LEU B 1 66 ? 2.309 -2.602 -5.457 1 97.12 66 LEU B O 1
ATOM 2470 N N . PHE B 1 67 ? 0.416 -1.584 -4.648 1 96.62 67 PHE B N 1
ATOM 2471 C CA . PHE B 1 67 ? -0.306 -2.85 -4.723 1 96.62 67 PHE B CA 1
ATOM 2472 C C . PHE B 1 67 ? -0.958 -3.023 -6.086 1 96.62 67 PHE B C 1
ATOM 2474 O O . PHE B 1 67 ? -1.701 -3.98 -6.309 1 96.62 67 PHE B O 1
ATOM 2481 N N . MET B 1 68 ? -0.718 -2.105 -7.035 1 95.19 68 MET B N 1
ATOM 2482 C CA . MET B 1 68 ? -1.115 -2.238 -8.438 1 95.19 68 MET B CA 1
ATOM 2483 C C . MET B 1 68 ? 0.102 -2.213 -9.352 1 95.19 68 MET B C 1
ATOM 2485 O O . MET B 1 68 ? 1.109 -1.576 -9.031 1 95.19 68 MET B O 1
ATOM 2489 N N . GLY B 1 69 ? -0.024 -2.85 -10.422 1 96.12 69 GLY B N 1
ATOM 2490 C CA . GLY B 1 69 ? 1.067 -2.869 -11.383 1 96.12 69 GLY B CA 1
ATOM 2491 C C . GLY B 1 69 ? 0.653 -3.398 -12.742 1 96.12 69 GLY B C 1
ATOM 2492 O O . GLY B 1 69 ? -0.489 -3.824 -12.93 1 96.12 69 GLY B O 1
ATOM 2493 N N . PRO B 1 70 ? 1.598 -3.309 -13.688 1 95.75 70 PRO B N 1
ATOM 2494 C CA . PRO B 1 70 ? 1.315 -3.766 -15.047 1 95.75 70 PRO B CA 1
ATOM 2495 C C . PRO B 1 70 ? 1.419 -5.281 -15.195 1 95.75 70 PRO B C 1
ATOM 2497 O O . PRO B 1 70 ? 1.998 -5.953 -14.336 1 95.75 70 PRO B O 1
ATOM 2500 N N . ASP B 1 71 ? 0.756 -5.762 -16.172 1 91.69 71 ASP B N 1
ATOM 2501 C CA . ASP B 1 71 ? 0.878 -7.141 -16.625 1 91.69 71 ASP B CA 1
ATOM 2502 C C . ASP B 1 71 ? 0.385 -7.289 -18.062 1 91.69 71 ASP B C 1
ATOM 2504 O O . ASP B 1 71 ? -0.053 -6.312 -18.688 1 91.69 71 ASP B O 1
ATOM 2508 N N . ARG B 1 72 ? 0.501 -8.508 -18.562 1 87.38 72 ARG B N 1
ATOM 2509 C CA . ARG B 1 72 ? -0.016 -8.773 -19.906 1 87.38 72 ARG B CA 1
ATOM 2510 C C . ARG B 1 72 ? -1.529 -8.594 -19.953 1 87.38 72 ARG B C 1
ATOM 2512 O O . ARG B 1 72 ? -2.221 -8.82 -18.953 1 87.38 72 ARG B O 1
ATOM 2519 N N . VAL B 1 73 ? -1.947 -8.125 -21.125 1 86.62 73 VAL B N 1
ATOM 2520 C CA . VAL B 1 73 ? -3.375 -7.941 -21.359 1 86.62 73 VAL B CA 1
ATOM 2521 C C . VAL B 1 73 ? -3.779 -8.656 -22.656 1 86.62 73 VAL B C 1
ATOM 2523 O O . VAL B 1 73 ? -3.049 -8.617 -23.641 1 86.62 73 VAL B O 1
ATOM 2526 N N . PHE B 1 74 ? -4.883 -9.344 -22.547 1 84.19 74 PHE B N 1
ATOM 2527 C CA . PHE B 1 74 ? -5.469 -10.023 -23.688 1 84.19 74 PHE B CA 1
ATOM 2528 C C . PHE B 1 74 ? -6.957 -9.711 -23.797 1 84.19 74 PHE B C 1
ATOM 2530 O O . PHE B 1 74 ? -7.668 -9.672 -22.797 1 84.19 74 PHE B O 1
ATOM 2537 N N . TYR B 1 75 ? -7.375 -9.391 -25.031 1 84.62 75 TYR B N 1
ATOM 2538 C CA . TYR B 1 75 ? -8.789 -9.125 -25.266 1 84.62 75 TYR B CA 1
ATOM 2539 C C . TYR B 1 75 ? -9.438 -10.273 -26.031 1 84.62 75 TYR B C 1
ATOM 2541 O O . TYR B 1 75 ? -8.922 -10.719 -27.062 1 84.62 75 TYR B O 1
ATOM 2549 N N . ASP B 1 76 ? -10.445 -10.859 -25.359 1 80.94 76 ASP B N 1
ATOM 2550 C CA . ASP B 1 76 ? -11.234 -11.906 -26.016 1 80.94 76 ASP B CA 1
ATOM 2551 C C . ASP B 1 76 ? -12.711 -11.523 -26.062 1 80.94 76 ASP B C 1
ATOM 2553 O O . ASP B 1 76 ? -13.367 -11.406 -25.031 1 80.94 76 ASP B O 1
ATOM 2557 N N . ARG B 1 77 ? -13.258 -11.484 -27.281 1 83.31 77 ARG B N 1
ATOM 2558 C CA . ARG B 1 77 ? -14.664 -11.172 -27.531 1 83.31 77 ARG B CA 1
ATOM 2559 C C . ARG B 1 77 ? -15.117 -9.984 -26.688 1 83.31 77 ARG B C 1
ATOM 2561 O O . ARG B 1 77 ? -16.141 -10.062 -26 1 83.31 77 ARG B O 1
ATOM 2568 N N . GLY B 1 78 ? -14.266 -8.891 -26.578 1 82.25 78 GLY B N 1
ATOM 2569 C CA . GLY B 1 78 ? -14.633 -7.656 -25.906 1 82.25 78 GLY B CA 1
ATOM 2570 C C . GLY B 1 78 ? -14.328 -7.672 -24.422 1 82.25 78 GLY B C 1
ATOM 2571 O O . GLY B 1 78 ? -14.508 -6.664 -23.734 1 82.25 78 GLY B O 1
ATOM 2572 N N . THR B 1 79 ? -13.875 -8.805 -23.953 1 84.31 79 THR B N 1
ATOM 2573 C CA . THR B 1 79 ? -13.523 -8.922 -22.531 1 84.31 79 THR B CA 1
ATOM 2574 C C . THR B 1 79 ? -12.016 -8.867 -22.344 1 84.31 79 THR B C 1
ATOM 2576 O O . THR B 1 79 ? -11.266 -9.547 -23.047 1 84.31 79 THR B O 1
ATOM 2579 N N . ALA B 1 80 ? -11.711 -7.984 -21.422 1 84.75 80 ALA B N 1
ATOM 2580 C CA . ALA B 1 80 ? -10.289 -7.879 -21.125 1 84.75 80 ALA B CA 1
ATOM 2581 C C . ALA B 1 80 ? -9.859 -8.914 -20.094 1 84.75 80 ALA B C 1
ATOM 2583 O O . ALA B 1 80 ? -10.578 -9.141 -19.109 1 84.75 80 ALA B O 1
ATOM 2584 N N . PHE B 1 81 ? -8.68 -9.578 -20.344 1 85.31 81 PHE B N 1
ATOM 2585 C CA . PHE B 1 81 ? -8.039 -10.5 -19.422 1 85.31 81 PHE B CA 1
ATOM 2586 C C . PHE B 1 81 ? -6.633 -10.023 -19.062 1 85.31 81 PHE B C 1
ATOM 2588 O O . PHE B 1 81 ? -5.898 -9.555 -19.938 1 85.31 81 PHE B O 1
ATOM 2595 N N . TYR B 1 82 ? -6.352 -10.117 -17.797 1 84.5 82 TYR B N 1
ATOM 2596 C CA . TYR B 1 82 ? -5.102 -9.539 -17.328 1 84.5 82 TYR B CA 1
ATOM 2597 C C . TYR B 1 82 ? -4.238 -10.594 -16.641 1 84.5 82 TYR B C 1
ATOM 2599 O O . TYR B 1 82 ? -4.758 -11.453 -15.922 1 84.5 82 TYR B O 1
ATOM 2607 N N . GLY B 1 83 ? -2.977 -10.5 -16.891 1 81.5 83 GLY B N 1
ATOM 2608 C CA . GLY B 1 83 ? -2.012 -11.289 -16.141 1 81.5 83 GLY B CA 1
ATOM 2609 C C . GLY B 1 83 ? -2.309 -12.773 -16.156 1 81.5 83 GLY B C 1
ATOM 2610 O O . GLY B 1 83 ? -2.338 -13.398 -17.219 1 81.5 83 GLY B O 1
ATOM 2611 N N . MET B 1 84 ? -2.719 -13.211 -15.055 1 76.94 84 MET B N 1
ATOM 2612 C CA . MET B 1 84 ? -2.865 -14.648 -14.867 1 76.94 84 MET B CA 1
ATOM 2613 C C . MET B 1 84 ? -4.176 -15.148 -15.461 1 76.94 84 MET B C 1
ATOM 2615 O O . MET B 1 84 ? -4.367 -16.344 -15.641 1 76.94 84 MET B O 1
ATOM 2619 N N . ASP B 1 85 ? -5.016 -14.234 -15.812 1 76.75 85 ASP B N 1
ATOM 2620 C CA . ASP B 1 85 ? -6.234 -14.617 -16.516 1 76.75 85 ASP B CA 1
ATOM 2621 C C . ASP B 1 85 ? -5.906 -15.344 -17.828 1 76.75 85 ASP B C 1
ATOM 2623 O O . ASP B 1 85 ? -6.738 -16.078 -18.359 1 76.75 85 ASP B O 1
ATOM 2627 N N . ILE B 1 86 ? -4.754 -14.984 -18.344 1 69.19 86 ILE B N 1
ATOM 2628 C CA . ILE B 1 86 ? -4.395 -15.438 -19.688 1 69.19 86 ILE B CA 1
ATOM 2629 C C . ILE B 1 86 ? -3.465 -16.641 -19.609 1 69.19 86 ILE B C 1
ATOM 2631 O O . ILE B 1 86 ? -3.082 -17.219 -20.625 1 69.19 86 ILE B O 1
ATOM 2635 N N . ASN B 1 87 ? -2.977 -16.859 -18.516 1 58.75 87 ASN B N 1
ATOM 2636 C CA . ASN B 1 87 ? -1.852 -17.781 -18.438 1 58.75 87 ASN B CA 1
ATOM 2637 C C . ASN B 1 87 ? -2.131 -19.062 -19.203 1 58.75 87 ASN B C 1
ATOM 2639 O O . ASN B 1 87 ? -2.93 -19.906 -18.781 1 58.75 87 ASN B O 1
ATOM 2643 N N . THR B 1 88 ? -1.8 -18.984 -20.609 1 51.72 88 THR B N 1
ATOM 2644 C CA . THR B 1 88 ? -1.93 -20.078 -21.547 1 51.72 88 THR B CA 1
ATOM 2645 C C . THR B 1 88 ? -0.71 -21 -21.484 1 51.72 88 THR B C 1
ATOM 2647 O O . THR B 1 88 ? -0.836 -22.219 -21.594 1 51.72 88 THR B O 1
ATOM 2650 N N . GLU B 1 89 ? 0.52 -20.266 -21.547 1 46.34 89 GLU B N 1
ATOM 2651 C CA . GLU B 1 89 ? 1.722 -21.016 -21.891 1 46.34 89 GLU B CA 1
ATOM 2652 C C . GLU B 1 89 ? 2.576 -21.297 -20.656 1 46.34 89 GLU B C 1
ATOM 2654 O O . GLU B 1 89 ? 2.604 -20.5 -19.719 1 46.34 89 GLU B O 1
ATOM 2659 N N . GLY B 1 90 ? 3.26 -22.531 -20.562 1 44.5 90 GLY B N 1
ATOM 2660 C CA . GLY B 1 90 ? 4.164 -23.078 -19.562 1 44.5 90 GLY B CA 1
ATOM 2661 C C . GLY B 1 90 ? 3.449 -23.609 -18.328 1 44.5 90 GLY B C 1
ATOM 2662 O O . GLY B 1 90 ? 4.086 -23.922 -17.328 1 44.5 90 GLY B O 1
ATOM 2663 N N . ALA B 1 91 ? 2.281 -23.062 -18.344 1 45.41 91 ALA B N 1
ATOM 2664 C CA . ALA B 1 91 ? 1.458 -23.797 -17.391 1 45.41 91 ALA B CA 1
ATOM 2665 C C . ALA B 1 91 ? 1.484 -25.297 -17.703 1 45.41 91 ALA B C 1
ATOM 2667 O O . ALA B 1 91 ? 1.676 -25.703 -18.844 1 45.41 91 ALA B O 1
ATOM 2668 N N . LEU B 1 92 ? 1.913 -26 -16.875 1 43.69 92 LEU B N 1
ATOM 2669 C CA . LEU B 1 92 ? 1.724 -27.438 -17.078 1 43.69 92 LEU B CA 1
ATOM 2670 C C . LEU B 1 92 ? 0.452 -27.703 -17.891 1 43.69 92 LEU B C 1
ATOM 2672 O O . LEU B 1 92 ? 0.296 -28.766 -18.469 1 43.69 92 LEU B O 1
ATOM 2676 N N . ASN B 1 93 ? -0.575 -26.906 -17.688 1 45.44 93 ASN B N 1
ATOM 2677 C CA . ASN B 1 93 ? -1.789 -27.156 -18.453 1 45.44 93 ASN B CA 1
ATOM 2678 C C . ASN B 1 93 ? -2.186 -25.969 -19.312 1 45.44 93 ASN B C 1
ATOM 2680 O O . ASN B 1 93 ? -1.847 -24.828 -18.984 1 45.44 93 ASN B O 1
ATOM 2684 N N . THR B 1 94 ? -2.395 -26.281 -20.562 1 48.69 94 THR B N 1
ATOM 2685 C CA . THR B 1 94 ? -3.113 -25.391 -21.484 1 48.69 94 THR B CA 1
ATOM 2686 C C . THR B 1 94 ? -4.289 -24.734 -20.766 1 48.69 94 THR B C 1
ATOM 2688 O O . THR B 1 94 ? -5.105 -25.406 -20.141 1 48.69 94 THR B O 1
ATOM 2691 N N . TYR B 1 95 ? -4.129 -23.641 -20.156 1 56.25 95 TYR B N 1
ATOM 2692 C CA . TYR B 1 95 ? -5.211 -22.984 -19.422 1 56.25 95 TYR B CA 1
ATOM 2693 C C . TYR B 1 95 ? -5.977 -22.031 -20.312 1 56.25 95 TYR B C 1
ATOM 2695 O O . TYR B 1 95 ? -5.387 -21.344 -21.172 1 56.25 95 TYR B O 1
ATOM 2703 N N . CYS B 1 96 ? -7.23 -22.391 -20.5 1 65.81 96 CYS B N 1
ATOM 2704 C CA . CYS B 1 96 ? -8.156 -21.484 -21.141 1 65.81 96 CYS B CA 1
ATOM 2705 C C . CYS B 1 96 ? -8.211 -20.141 -20.406 1 65.81 96 CYS B C 1
ATOM 2707 O O . CYS B 1 96 ? -8.094 -20.094 -19.188 1 65.81 96 CYS B O 1
ATOM 2709 N N . VAL B 1 97 ? -8.164 -19.047 -21.141 1 73.06 97 VAL B N 1
ATOM 2710 C CA . VAL B 1 97 ? -8.289 -17.688 -20.609 1 73.06 97 VAL B CA 1
ATOM 2711 C C . VAL B 1 97 ? -9.523 -17.594 -19.734 1 73.06 97 VAL B C 1
ATOM 2713 O O . VAL B 1 97 ? -10.625 -17.969 -20.141 1 73.06 97 VAL B O 1
ATOM 2716 N N . GLN B 1 98 ? -9.242 -17.281 -18.453 1 77.25 98 GLN B N 1
ATOM 2717 C CA . GLN B 1 98 ? -10.328 -17.109 -17.5 1 77.25 98 GLN B CA 1
ATOM 2718 C C . GLN B 1 98 ? -9.945 -16.109 -16.391 1 77.25 98 GLN B C 1
ATOM 2720 O O . GLN B 1 98 ? -8.789 -16.062 -15.977 1 77.25 98 GLN B O 1
ATOM 2725 N N . GLN B 1 99 ? -10.961 -15.438 -16.016 1 78.5 99 GLN B N 1
ATOM 2726 C CA . GLN B 1 99 ? -10.734 -14.562 -14.875 1 78.5 99 GLN B CA 1
ATOM 2727 C C . GLN B 1 99 ? -10.484 -15.375 -13.609 1 78.5 99 GLN B C 1
ATOM 2729 O O . GLN B 1 99 ? -11.305 -16.219 -13.227 1 78.5 99 GLN B O 1
ATOM 2734 N N . MET B 1 100 ? -9.406 -15.016 -12.969 1 76.5 100 MET B N 1
ATOM 2735 C CA . MET B 1 100 ? -9.07 -15.727 -11.742 1 76.5 100 MET B CA 1
ATOM 2736 C C . MET B 1 100 ? -9.75 -15.094 -10.531 1 76.5 100 MET B C 1
ATOM 2738 O O . MET B 1 100 ? -10.008 -13.891 -10.523 1 76.5 100 MET B O 1
ATOM 2742 N N . LYS B 1 101 ? -10.109 -16.016 -9.547 1 69.62 101 LYS B N 1
ATOM 2743 C CA . LYS B 1 101 ? -10.766 -15.562 -8.328 1 69.62 101 LYS B CA 1
ATOM 2744 C C . LYS B 1 101 ? -9.883 -14.586 -7.551 1 69.62 101 LYS B C 1
ATOM 2746 O O . LYS B 1 101 ? -8.727 -14.898 -7.254 1 69.62 101 LYS B O 1
ATOM 2751 N N . GLY B 1 102 ? -10.523 -13.523 -7.094 1 62.94 102 GLY B N 1
ATOM 2752 C CA . GLY B 1 102 ? -9.828 -12.57 -6.25 1 62.94 102 GLY B CA 1
ATOM 2753 C C . GLY B 1 102 ? -8.828 -11.719 -7.012 1 62.94 102 GLY B C 1
ATOM 2754 O O . GLY B 1 102 ? -8.117 -10.906 -6.418 1 62.94 102 GLY B O 1
ATOM 2755 N N . SER B 1 103 ? -8.789 -12.062 -8.484 1 57.25 103 SER B N 1
ATOM 2756 C CA . SER B 1 103 ? -7.598 -11.641 -9.203 1 57.25 103 SER B CA 1
ATOM 2757 C C . SER B 1 103 ? -7.746 -10.227 -9.742 1 57.25 103 SER B C 1
ATOM 2759 O O . SER B 1 103 ? -8.867 -9.719 -9.875 1 57.25 103 SER B O 1
ATOM 2761 N N . ALA B 1 104 ? -6.488 -9.375 -9.844 1 58.78 104 ALA B N 1
ATOM 2762 C CA . ALA B 1 104 ? -5.461 -8.633 -10.578 1 58.78 104 ALA B CA 1
ATOM 2763 C C . ALA B 1 104 ? -5.668 -7.125 -10.438 1 58.78 104 ALA B C 1
ATOM 2765 O O . ALA B 1 104 ? -6.652 -6.578 -10.938 1 58.78 104 ALA B O 1
ATOM 2766 N N . TYR B 1 105 ? -4.941 -6.789 -9.477 1 79.38 105 TYR B N 1
ATOM 2767 C CA . TYR B 1 105 ? -4.836 -5.332 -9.516 1 79.38 105 TYR B CA 1
ATOM 2768 C C . TYR B 1 105 ? -3.838 -4.887 -10.578 1 79.38 105 TYR B C 1
ATOM 2770 O O . TYR B 1 105 ? -2.625 -5.004 -10.391 1 79.38 105 TYR B O 1
ATOM 2778 N N . TRP B 1 106 ? -4.449 -4.625 -11.773 1 88.5 106 TRP B N 1
ATOM 2779 C CA . TRP B 1 106 ? -3.766 -4.242 -13 1 88.5 106 TRP B CA 1
ATOM 2780 C C . TRP B 1 106 ? -3.869 -2.74 -13.242 1 88.5 106 TRP B C 1
ATOM 2782 O O . TRP B 1 106 ? -4.891 -2.125 -12.93 1 88.5 106 TRP B O 1
ATOM 2792 N N . MET B 1 107 ? -2.809 -2.252 -13.805 1 94.19 107 MET B N 1
ATOM 2793 C CA . MET B 1 107 ? -2.818 -0.92 -14.398 1 94.19 107 MET B CA 1
ATOM 2794 C C . MET B 1 107 ? -1.887 -0.858 -15.602 1 94.19 107 MET B C 1
ATOM 2796 O O . MET B 1 107 ? -0.983 -1.687 -15.742 1 94.19 107 MET B O 1
ATOM 2800 N N . GLU B 1 108 ? -2.133 0.039 -16.469 1 95.62 108 GLU B N 1
ATOM 2801 C CA . GLU B 1 108 ? -1.288 0.2 -17.656 1 95.62 108 GLU B CA 1
ATOM 2802 C C . GLU B 1 108 ? 0.145 0.546 -17.266 1 95.62 108 GLU B C 1
ATOM 2804 O O . GLU B 1 108 ? 0.37 1.306 -16.312 1 95.62 108 GLU B O 1
ATOM 2809 N N . LYS B 1 109 ? 1.064 0.046 -18.062 1 97.31 109 LYS B N 1
ATOM 2810 C CA . LYS B 1 109 ? 2.479 0.236 -17.75 1 97.31 109 LYS B CA 1
ATOM 2811 C C . LYS B 1 109 ? 2.828 1.719 -17.656 1 97.31 109 LYS B C 1
ATOM 2813 O O . LYS B 1 109 ? 3.547 2.143 -16.75 1 97.31 109 LYS B O 1
ATOM 2818 N N . GLY B 1 110 ? 2.359 2.463 -18.641 1 98.12 110 GLY B N 1
ATOM 2819 C CA . GLY B 1 110 ? 2.629 3.891 -18.625 1 98.12 110 GLY B CA 1
ATOM 2820 C C . GLY B 1 110 ? 2.145 4.57 -17.359 1 98.12 110 GLY B C 1
ATOM 2821 O O . GLY B 1 110 ? 2.846 5.41 -16.781 1 98.12 110 GLY B O 1
ATOM 2822 N N . GLN B 1 111 ? 0.952 4.23 -16.922 1 97.44 111 GLN B N 1
ATOM 2823 C CA . GLN B 1 111 ? 0.396 4.773 -15.688 1 97.44 111 GLN B CA 1
ATOM 2824 C C . GLN B 1 111 ? 1.226 4.355 -14.477 1 97.44 111 GLN B C 1
ATOM 2826 O O . GLN B 1 111 ? 1.486 5.164 -13.586 1 97.44 111 GLN B O 1
ATOM 2831 N N . PHE B 1 112 ? 1.631 3.154 -14.5 1 98.19 112 PHE B N 1
ATOM 2832 C CA . PHE B 1 112 ? 2.486 2.648 -13.438 1 98.19 112 PHE B CA 1
ATOM 2833 C C . PHE B 1 112 ? 3.795 3.428 -13.375 1 98.19 112 PHE B C 1
ATOM 2835 O O . PHE B 1 112 ? 4.234 3.834 -12.297 1 98.19 112 PHE B O 1
ATOM 2842 N N . GLN B 1 113 ? 4.371 3.625 -14.477 1 98.69 113 GLN B N 1
ATOM 2843 C CA . GLN B 1 113 ? 5.645 4.34 -14.531 1 98.69 113 GLN B CA 1
ATOM 2844 C C . GLN B 1 113 ? 5.465 5.809 -14.172 1 98.69 113 GLN B C 1
ATOM 2846 O O . GLN B 1 113 ? 6.352 6.422 -13.57 1 98.69 113 GLN B O 1
ATOM 2851 N N . ASP B 1 114 ? 4.324 6.379 -14.477 1 98.31 114 ASP B N 1
ATOM 2852 C CA . ASP B 1 114 ? 4.031 7.73 -14.008 1 98.31 114 ASP B CA 1
ATOM 2853 C C . ASP B 1 114 ? 3.99 7.789 -12.484 1 98.31 114 ASP B C 1
ATOM 2855 O O . ASP B 1 114 ? 4.453 8.766 -11.883 1 98.31 114 ASP B O 1
ATOM 2859 N N . ASN B 1 115 ? 3.402 6.781 -11.883 1 97.62 115 ASN B N 1
ATOM 2860 C CA . ASN B 1 115 ? 3.43 6.703 -10.43 1 97.62 115 ASN B CA 1
ATOM 2861 C C . ASN B 1 115 ? 4.859 6.629 -9.898 1 97.62 115 ASN B C 1
ATOM 2863 O O . ASN B 1 115 ? 5.195 7.301 -8.922 1 97.62 115 ASN B O 1
ATOM 2867 N N . LEU B 1 116 ? 5.648 5.82 -10.531 1 98.31 116 LEU B N 1
ATOM 2868 C CA . LEU B 1 116 ? 7.047 5.699 -10.133 1 98.31 116 LEU B CA 1
ATOM 2869 C C . LEU B 1 116 ? 7.766 7.039 -10.258 1 98.31 116 LEU B C 1
ATOM 2871 O O . LEU B 1 116 ? 8.562 7.41 -9.391 1 98.31 116 LEU B O 1
ATOM 2875 N N . ARG B 1 117 ? 7.508 7.734 -11.312 1 97.81 117 ARG B N 1
ATOM 2876 C CA . ARG B 1 117 ? 8.125 9.039 -11.516 1 97.81 117 ARG B CA 1
ATOM 2877 C C . ARG B 1 117 ? 7.758 10 -10.391 1 97.81 117 ARG B C 1
ATOM 2879 O O . ARG B 1 117 ? 8.602 10.758 -9.906 1 97.81 117 ARG B O 1
ATOM 2886 N N . SER B 1 118 ? 6.527 9.953 -10.008 1 95.88 118 SER B N 1
ATOM 2887 C CA . SER B 1 118 ? 6.105 10.773 -8.875 1 95.88 118 SER B CA 1
ATOM 2888 C C . SER B 1 118 ? 6.836 10.367 -7.602 1 95.88 118 SER B C 1
ATOM 2890 O O . SER B 1 118 ? 7.238 11.227 -6.809 1 95.88 118 SER B O 1
ATOM 2892 N N . ILE B 1 119 ? 7.008 9.125 -7.379 1 96.31 119 ILE B N 1
ATOM 2893 C CA . ILE B 1 119 ? 7.703 8.609 -6.207 1 96.31 119 ILE B CA 1
ATOM 2894 C C . ILE B 1 119 ? 9.172 9.023 -6.254 1 96.31 119 ILE B C 1
ATOM 2896 O O . ILE B 1 119 ? 9.719 9.5 -5.258 1 96.31 119 ILE B O 1
ATOM 2900 N N . PHE B 1 120 ? 9.805 8.906 -7.441 1 96.62 120 PHE B N 1
ATOM 2901 C CA . PHE B 1 120 ? 11.203 9.281 -7.617 1 96.62 120 PHE B CA 1
ATOM 2902 C C . PHE B 1 120 ? 11.422 10.75 -7.285 1 96.62 120 PHE B C 1
ATOM 2904 O O . PHE B 1 120 ? 12.375 11.109 -6.59 1 96.62 120 PHE B O 1
ATOM 2911 N N . ALA B 1 121 ? 10.523 11.562 -7.758 1 93.62 121 ALA B N 1
ATOM 2912 C CA . ALA B 1 121 ? 10.633 13 -7.52 1 93.62 121 ALA B CA 1
ATOM 2913 C C . ALA B 1 121 ? 10.617 13.312 -6.027 1 93.62 121 ALA B C 1
ATOM 2915 O O . ALA B 1 121 ? 11.422 14.117 -5.547 1 93.62 121 ALA B O 1
ATOM 2916 N N . GLN B 1 122 ? 9.773 12.625 -5.332 1 92.25 122 GLN B N 1
ATOM 2917 C CA . GLN B 1 122 ? 9.633 12.883 -3.902 1 92.25 122 GLN B CA 1
ATOM 2918 C C . GLN B 1 122 ? 10.828 12.328 -3.127 1 92.25 122 GLN B C 1
ATOM 2920 O O . GLN B 1 122 ? 11.32 12.961 -2.191 1 92.25 122 GLN B O 1
ATOM 2925 N N . LEU B 1 123 ? 11.234 11.203 -3.51 1 94.94 123 LEU B N 1
ATOM 2926 C CA . LEU B 1 123 ? 12.383 10.594 -2.852 1 94.94 123 LEU B CA 1
ATOM 2927 C C . LEU B 1 123 ? 13.641 11.438 -3.066 1 94.94 123 LEU B C 1
ATOM 2929 O O . LEU B 1 123 ? 14.414 11.648 -2.131 1 94.94 123 LEU B O 1
ATOM 2933 N N . SER B 1 124 ? 13.805 11.883 -4.297 1 94.06 124 SER B N 1
ATOM 2934 C CA . SER B 1 124 ? 14.938 12.758 -4.602 1 94.06 124 SER B CA 1
ATOM 2935 C C . SER B 1 124 ? 14.906 14.016 -3.746 1 94.06 124 SER B C 1
ATOM 2937 O O . SER B 1 124 ? 15.922 14.406 -3.166 1 94.06 124 SER B O 1
ATOM 2939 N N . ARG B 1 125 ? 13.789 14.562 -3.631 1 90.38 125 ARG B N 1
ATOM 2940 C CA . ARG B 1 125 ? 13.609 15.781 -2.84 1 90.38 125 ARG B CA 1
ATOM 2941 C C . ARG B 1 125 ? 13.945 15.531 -1.373 1 90.38 125 ARG B C 1
ATOM 2943 O O . ARG B 1 125 ? 14.438 16.422 -0.683 1 90.38 125 ARG B O 1
ATOM 2950 N N . ALA B 1 126 ? 13.688 14.336 -0.894 1 91.38 126 ALA B N 1
ATOM 2951 C CA . ALA B 1 126 ? 13.898 13.992 0.509 1 91.38 126 ALA B CA 1
ATOM 2952 C C . ALA B 1 126 ? 15.367 13.688 0.781 1 91.38 126 ALA B C 1
ATOM 2954 O O . ALA B 1 126 ? 15.781 13.555 1.938 1 91.38 126 ALA B O 1
ATOM 2955 N N . GLY B 1 127 ? 16.156 13.508 -0.268 1 93.19 127 GLY B N 1
ATOM 2956 C CA . GLY B 1 127 ? 17.578 13.281 -0.099 1 93.19 127 GLY B CA 1
ATOM 2957 C C . GLY B 1 127 ? 17.984 11.844 -0.38 1 93.19 127 GLY B C 1
ATOM 2958 O O . GLY B 1 127 ? 19.141 11.469 -0.158 1 93.19 127 GLY B O 1
ATOM 2959 N N . ILE B 1 128 ? 17.094 11.07 -0.844 1 95.94 128 ILE B N 1
ATOM 2960 C CA . ILE B 1 128 ? 17.406 9.703 -1.226 1 95.94 128 ILE B CA 1
ATOM 2961 C C . ILE B 1 128 ? 18.297 9.703 -2.469 1 95.94 128 ILE B C 1
ATOM 2963 O O . ILE B 1 128 ? 18.125 10.523 -3.367 1 95.94 128 ILE B O 1
ATOM 2967 N N . ARG B 1 129 ? 19.156 8.688 -2.5 1 97.25 129 ARG B N 1
ATOM 2968 C CA . ARG B 1 129 ? 20.047 8.578 -3.646 1 97.25 129 ARG B CA 1
ATOM 2969 C C . ARG B 1 129 ? 19.953 7.199 -4.285 1 97.25 129 ARG B C 1
ATOM 2971 O O . ARG B 1 129 ? 20.328 7.023 -5.449 1 97.25 129 ARG B O 1
ATOM 2978 N N . ILE B 1 130 ? 19.531 6.234 -3.568 1 98.31 130 ILE B N 1
ATOM 2979 C CA . ILE B 1 130 ? 19.375 4.871 -4.066 1 98.31 130 ILE B CA 1
ATOM 2980 C C . ILE B 1 130 ? 17.953 4.379 -3.783 1 98.31 130 ILE B C 1
ATOM 2982 O O . ILE B 1 130 ? 17.438 4.539 -2.674 1 98.31 130 ILE B O 1
ATOM 2986 N N . VAL B 1 131 ? 17.328 3.869 -4.801 1 98.44 131 VAL B N 1
ATOM 2987 C CA . VAL B 1 131 ? 16.016 3.246 -4.637 1 98.44 131 VAL B CA 1
ATOM 2988 C C . VAL B 1 131 ? 16.109 1.769 -5.012 1 98.44 131 VAL B C 1
ATOM 2990 O O . VAL B 1 131 ? 16.531 1.424 -6.113 1 98.44 131 VAL B O 1
ATOM 2993 N N . VAL B 1 132 ? 15.734 0.917 -4.059 1 98.81 132 VAL B N 1
ATOM 2994 C CA . VAL B 1 132 ? 15.625 -0.512 -4.332 1 98.81 132 VAL B CA 1
ATOM 2995 C C . VAL B 1 132 ? 14.156 -0.898 -4.504 1 98.81 132 VAL B C 1
ATOM 2997 O O . VAL B 1 132 ? 13.367 -0.784 -3.566 1 98.81 132 VAL B O 1
ATOM 3000 N N . GLY B 1 133 ? 13.75 -1.29 -5.711 1 98.75 133 GLY B N 1
ATOM 3001 C CA . GLY B 1 133 ? 12.398 -1.741 -6.004 1 98.75 133 GLY B CA 1
ATOM 3002 C C . GLY B 1 133 ? 12.344 -3.18 -6.484 1 98.75 133 GLY B C 1
ATOM 3003 O O . GLY B 1 133 ? 13.141 -3.586 -7.34 1 98.75 133 GLY B O 1
ATOM 3004 N N . HIS B 1 134 ? 11.414 -3.969 -5.828 1 98.69 134 HIS B N 1
ATOM 3005 C CA . HIS B 1 134 ? 11.281 -5.352 -6.27 1 98.69 134 HIS B CA 1
ATOM 3006 C C . HIS B 1 134 ? 9.938 -5.938 -5.855 1 98.69 134 HIS B C 1
ATOM 3008 O O . HIS B 1 134 ? 9.359 -5.52 -4.848 1 98.69 134 HIS B O 1
ATOM 3014 N N . GLY B 1 135 ? 9.438 -6.918 -6.594 1 97.56 135 GLY B N 1
ATOM 3015 C CA . GLY B 1 135 ? 8.219 -7.652 -6.297 1 97.56 135 GLY B CA 1
ATOM 3016 C C . GLY B 1 135 ? 7.633 -8.344 -7.512 1 97.56 135 GLY B C 1
ATOM 3017 O O . GLY B 1 135 ? 8.297 -9.156 -8.156 1 97.56 135 GLY B O 1
ATOM 3018 N N . HIS B 1 136 ? 6.48 -7.961 -7.859 1 94.62 136 HIS B N 1
ATOM 3019 C CA . HIS B 1 136 ? 5.824 -8.469 -9.055 1 94.62 136 HIS B CA 1
ATOM 3020 C C . HIS B 1 136 ? 6.727 -8.336 -10.281 1 94.62 136 HIS B C 1
ATOM 3022 O O . HIS B 1 136 ? 7.285 -7.266 -10.531 1 94.62 136 HIS B O 1
ATOM 3028 N N . GLY B 1 137 ? 6.93 -9.422 -11.062 1 94.69 137 GLY B N 1
ATOM 3029 C CA . GLY B 1 137 ? 7.863 -9.453 -12.18 1 94.69 137 GLY B CA 1
ATOM 3030 C C . GLY B 1 137 ? 7.668 -8.297 -13.148 1 94.69 137 GLY B C 1
ATOM 3031 O O . GLY B 1 137 ? 8.594 -7.512 -13.375 1 94.69 137 GLY B O 1
ATOM 3032 N N . PRO B 1 138 ? 6.492 -8.211 -13.727 1 94.75 138 PRO B N 1
ATOM 3033 C CA . PRO B 1 138 ? 6.242 -7.109 -14.664 1 94.75 138 PRO B CA 1
ATOM 3034 C C . PRO B 1 138 ? 6.473 -5.738 -14.039 1 94.75 138 PRO B C 1
ATOM 3036 O O . PRO B 1 138 ? 6.949 -4.816 -14.711 1 94.75 138 PRO B O 1
ATOM 3039 N N . SER B 1 139 ? 6.125 -5.531 -12.797 1 97.56 139 SER B N 1
ATOM 3040 C CA . SER B 1 139 ? 6.395 -4.27 -12.109 1 97.56 139 SER B CA 1
ATOM 3041 C C . SER B 1 139 ? 7.891 -4.031 -11.961 1 97.56 139 SER B C 1
ATOM 3043 O O . SER B 1 139 ? 8.367 -2.91 -12.164 1 97.56 139 SER B O 1
ATOM 3045 N N . THR B 1 140 ? 8.625 -5.082 -11.578 1 98.06 140 THR B N 1
ATOM 3046 C CA . THR B 1 140 ? 10.078 -4.984 -11.422 1 98.06 140 THR B CA 1
ATOM 3047 C C . THR B 1 140 ? 10.742 -4.621 -12.742 1 98.06 140 THR B C 1
ATOM 3049 O O . THR B 1 140 ? 11.641 -3.777 -12.773 1 98.06 140 THR B O 1
ATOM 3052 N N . ASN B 1 141 ? 10.25 -5.238 -13.812 1 97.69 141 ASN B N 1
ATOM 3053 C CA . ASN B 1 141 ? 10.773 -4.918 -15.133 1 97.69 141 ASN B CA 1
ATOM 3054 C C . ASN B 1 141 ? 10.477 -3.473 -15.523 1 97.69 141 ASN B C 1
ATOM 3056 O O . ASN B 1 141 ? 11.352 -2.77 -16.031 1 97.69 141 ASN B O 1
ATOM 3060 N N . ALA B 1 142 ? 9.242 -3.047 -15.312 1 98.44 142 ALA B N 1
ATOM 3061 C CA . ALA B 1 142 ? 8.852 -1.673 -15.625 1 98.44 142 ALA B CA 1
ATOM 3062 C C . ALA B 1 142 ? 9.68 -0.676 -14.812 1 98.44 142 ALA B C 1
ATOM 3064 O O . ALA B 1 142 ? 10.023 0.399 -15.305 1 98.44 142 ALA B O 1
ATOM 3065 N N . PHE B 1 143 ? 9.977 -0.989 -13.625 1 98.75 143 PHE B N 1
ATOM 3066 C CA . PHE B 1 143 ? 10.812 -0.189 -12.742 1 98.75 143 PHE B CA 1
ATOM 3067 C C . PHE B 1 143 ? 12.227 -0.083 -13.289 1 98.75 143 PHE B C 1
ATOM 3069 O O . PHE B 1 143 ? 12.781 1.014 -13.391 1 98.75 143 PHE B O 1
ATOM 3076 N N . GLN B 1 144 ? 12.789 -1.126 -13.719 1 98.25 144 GLN B N 1
ATOM 3077 C CA . GLN B 1 144 ? 14.148 -1.165 -14.242 1 98.25 144 GLN B CA 1
ATOM 3078 C C . GLN B 1 144 ? 14.273 -0.354 -15.523 1 98.25 144 GLN B C 1
ATOM 3080 O O . GLN B 1 144 ? 15.328 0.226 -15.805 1 98.25 144 GLN B O 1
ATOM 3085 N N . GLU B 1 145 ? 13.234 -0.341 -16.281 1 98.62 145 GLU B N 1
ATOM 3086 C CA . GLU B 1 145 ? 13.234 0.396 -17.547 1 98.62 145 GLU B CA 1
ATOM 3087 C C . GLU B 1 145 ? 13.469 1.886 -17.312 1 98.62 145 GLU B C 1
ATOM 3089 O O . GLU B 1 145 ? 13.844 2.611 -18.234 1 98.62 145 GLU B O 1
ATOM 3094 N N . LEU B 1 146 ? 13.297 2.348 -16.078 1 98.75 146 LEU B N 1
ATOM 3095 C CA . LEU B 1 146 ? 13.414 3.773 -15.781 1 98.75 146 LEU B CA 1
ATOM 3096 C C . LEU B 1 146 ? 14.797 4.105 -15.234 1 98.75 146 LEU B C 1
ATOM 3098 O O . LEU B 1 146 ? 15.031 5.219 -14.766 1 98.75 146 LEU B O 1
ATOM 3102 N N . LYS B 1 147 ? 15.727 3.209 -15.336 1 98.38 147 LYS B N 1
ATOM 3103 C CA . LYS B 1 147 ? 17.047 3.35 -14.711 1 98.38 147 LYS B CA 1
ATOM 3104 C C . LYS B 1 147 ? 17.734 4.633 -15.172 1 98.38 147 LYS B C 1
ATOM 3106 O O . LYS B 1 147 ? 18.156 5.438 -14.344 1 98.38 147 LYS B O 1
ATOM 3111 N N . GLU B 1 148 ? 17.828 4.859 -16.484 1 98.44 148 GLU B N 1
ATOM 3112 C CA . GLU B 1 148 ? 18.516 6.031 -17.016 1 98.44 148 GLU B CA 1
ATOM 3113 C C . GLU B 1 148 ? 17.781 7.316 -16.656 1 98.44 148 GLU B C 1
ATOM 3115 O O . GLU B 1 148 ? 18.391 8.305 -16.266 1 98.44 148 GLU B O 1
ATOM 3120 N N . GLU B 1 149 ? 16.469 7.227 -16.812 1 98.69 149 GLU B N 1
ATOM 3121 C CA . GLU B 1 149 ? 15.664 8.391 -16.484 1 98.69 149 GLU B CA 1
ATOM 3122 C C . GLU B 1 149 ? 15.812 8.758 -15.008 1 98.69 149 GLU B C 1
ATOM 3124 O O . GLU B 1 149 ? 15.906 9.938 -14.656 1 98.69 149 GLU B O 1
ATOM 3129 N N . ALA B 1 150 ? 15.789 7.746 -14.117 1 98.56 150 ALA B N 1
ATOM 3130 C CA . ALA B 1 150 ? 15.93 7.973 -12.688 1 98.56 150 ALA B CA 1
ATOM 3131 C C . ALA B 1 150 ? 17.25 8.68 -12.367 1 98.56 150 ALA B C 1
ATOM 3133 O O . ALA B 1 150 ? 17.281 9.594 -11.539 1 98.56 150 ALA B O 1
ATOM 3134 N N . ALA B 1 151 ? 18.281 8.297 -13.039 1 98.06 151 ALA B N 1
ATOM 3135 C CA . ALA B 1 151 ? 19.594 8.891 -12.836 1 98.06 151 ALA B CA 1
ATOM 3136 C C . ALA B 1 151 ? 19.656 10.32 -13.375 1 98.06 151 ALA B C 1
ATOM 3138 O O . ALA B 1 151 ? 20.109 11.234 -12.688 1 98.06 151 ALA B O 1
ATOM 3139 N N . GLU B 1 152 ? 19.156 10.531 -14.523 1 98.25 152 GLU B N 1
ATOM 3140 C CA . GLU B 1 152 ? 19.297 11.805 -15.227 1 98.25 152 GLU B CA 1
ATOM 3141 C C . GLU B 1 152 ? 18.359 12.859 -14.648 1 98.25 152 GLU B C 1
ATOM 3143 O O . GLU B 1 152 ? 18.766 14.008 -14.445 1 98.25 152 GLU B O 1
ATOM 3148 N N . LYS B 1 153 ? 17.188 12.438 -14.367 1 97.88 153 LYS B N 1
ATOM 3149 C CA . LYS B 1 153 ? 16.172 13.43 -14.008 1 97.88 153 LYS B CA 1
ATOM 3150 C C . LYS B 1 153 ? 16.094 13.602 -12.492 1 97.88 153 LYS B C 1
ATOM 3152 O O . LYS B 1 153 ? 15.766 14.688 -12 1 97.88 153 LYS B O 1
ATOM 3157 N N . TYR B 1 154 ? 16.438 12.523 -11.742 1 96.19 154 TYR B N 1
ATOM 3158 C CA . TYR B 1 154 ? 16.156 12.594 -10.312 1 96.19 154 TYR B CA 1
ATOM 3159 C C . TYR B 1 154 ? 17.438 12.352 -9.5 1 96.19 154 TYR B C 1
ATOM 3161 O O . TYR B 1 154 ? 17.422 12.44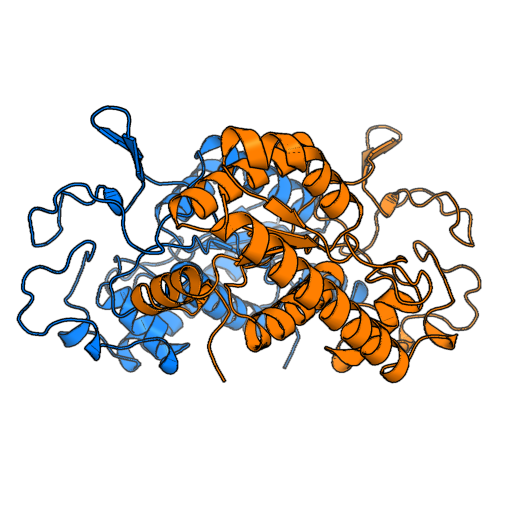5 -8.273 1 96.19 154 TYR B O 1
ATOM 3169 N N . GLY B 1 155 ? 18.531 12.016 -10.164 1 96.75 155 GLY B N 1
ATOM 3170 C CA . GLY B 1 155 ? 19.766 11.727 -9.453 1 96.75 155 GLY B CA 1
ATOM 3171 C C . GLY B 1 155 ? 19.703 10.461 -8.625 1 96.75 155 GLY B C 1
ATOM 3172 O O . GLY B 1 155 ? 20.312 10.383 -7.555 1 96.75 155 GLY B O 1
ATOM 3173 N N . LEU B 1 156 ? 18.891 9.5 -9.07 1 97.5 156 LEU B N 1
ATOM 3174 C CA . LEU B 1 156 ? 18.672 8.273 -8.305 1 97.5 156 LEU B CA 1
ATOM 3175 C C . LEU B 1 156 ? 19.328 7.082 -8.992 1 97.5 156 LEU B C 1
ATOM 3177 O O . LEU B 1 156 ? 19.219 6.922 -10.211 1 97.5 156 LEU B O 1
ATOM 3181 N N . ARG B 1 157 ? 19.969 6.293 -8.211 1 98 157 ARG B N 1
ATOM 3182 C CA . ARG B 1 157 ? 20.359 4.953 -8.625 1 98 157 ARG B CA 1
ATOM 3183 C C . ARG B 1 157 ? 19.297 3.926 -8.25 1 98 157 ARG B C 1
ATOM 3185 O O . ARG B 1 157 ? 18.891 3.854 -7.094 1 98 157 ARG B O 1
ATOM 3192 N N . ILE B 1 158 ? 18.828 3.117 -9.219 1 98.06 158 ILE B N 1
ATOM 3193 C CA . ILE B 1 158 ? 17.797 2.162 -8.859 1 98.06 158 ILE B CA 1
ATOM 3194 C C . ILE B 1 158 ? 18.344 0.74 -8.945 1 98.06 158 ILE B C 1
ATOM 3196 O O . ILE B 1 158 ? 19.141 0.428 -9.836 1 98.06 158 ILE B O 1
ATOM 3200 N N . LEU B 1 159 ? 18.047 -0.071 -8 1 98.25 159 LEU B N 1
ATOM 3201 C CA . LEU B 1 159 ? 18.453 -1.467 -7.863 1 98.25 159 LEU B CA 1
ATOM 3202 C C . LEU B 1 159 ? 17.234 -2.363 -7.641 1 98.25 159 LEU B C 1
ATOM 3204 O O . LEU B 1 159 ? 16.188 -1.892 -7.215 1 98.25 159 LEU B O 1
ATOM 3208 N N . THR B 1 160 ? 17.375 -3.59 -8 1 98.38 160 THR B N 1
ATOM 3209 C CA . THR B 1 160 ? 16.422 -4.633 -7.645 1 98.38 160 THR B CA 1
ATOM 3210 C C . THR B 1 160 ? 17.109 -5.762 -6.883 1 98.38 160 THR B C 1
ATOM 3212 O O . THR B 1 160 ? 18.344 -5.766 -6.75 1 98.38 160 THR B O 1
ATOM 3215 N N . ALA B 1 161 ? 16.344 -6.695 -6.379 1 96.31 161 ALA B N 1
ATOM 3216 C CA . ALA B 1 161 ? 16.906 -7.871 -5.719 1 96.31 161 ALA B CA 1
ATOM 3217 C C . ALA B 1 161 ? 17.703 -8.727 -6.703 1 96.31 161 ALA B C 1
ATOM 3219 O O . ALA B 1 161 ? 18.469 -9.602 -6.297 1 96.31 161 ALA B O 1
ATOM 3220 N N . TRP B 1 162 ? 17.516 -8.469 -7.953 1 94.38 162 TRP B N 1
ATOM 3221 C CA . TRP B 1 162 ? 18.172 -9.266 -8.992 1 94.38 162 TRP B CA 1
ATOM 3222 C C . TRP B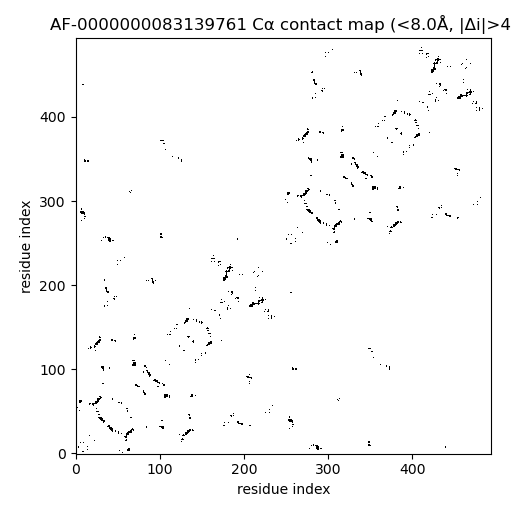 1 162 ? 19.5 -8.641 -9.406 1 94.38 162 TRP B C 1
ATOM 3224 O O . TRP B 1 162 ? 20.328 -9.305 -10.023 1 94.38 162 TRP B O 1
ATOM 3234 N N . THR B 1 163 ? 19.703 -7.418 -9.117 1 92.12 163 THR B N 1
ATOM 3235 C CA . THR B 1 163 ? 20.781 -6.609 -9.703 1 92.12 163 THR B CA 1
ATOM 3236 C C . THR B 1 163 ? 22.141 -7.258 -9.461 1 92.12 163 THR B C 1
ATOM 3238 O O . THR B 1 163 ? 22.984 -7.289 -10.352 1 92.12 163 THR B O 1
ATOM 3241 N N . TYR B 1 164 ? 22.312 -7.871 -8.297 1 90.62 164 TYR B N 1
ATOM 3242 C CA . TYR B 1 164 ? 23.641 -8.406 -7.969 1 90.62 164 TYR B CA 1
ATOM 3243 C C . TYR B 1 164 ? 23.562 -9.906 -7.703 1 90.62 164 TYR B C 1
ATOM 3245 O O . TYR B 1 164 ? 24.469 -10.477 -7.102 1 90.62 164 TYR B O 1
ATOM 3253 N N . ALA B 1 165 ? 22.406 -10.469 -8.031 1 89.81 165 ALA B N 1
ATOM 3254 C CA . ALA B 1 165 ? 22.25 -11.906 -7.859 1 89.81 165 ALA B CA 1
ATOM 3255 C C . ALA B 1 165 ? 23.062 -12.68 -8.891 1 89.81 165 ALA B C 1
ATOM 3257 O O . ALA B 1 165 ? 23.031 -12.359 -10.086 1 89.81 165 ALA B O 1
ATOM 3258 N N . ASP B 1 166 ? 23.812 -13.703 -8.453 1 90.12 166 ASP B N 1
ATOM 3259 C CA . ASP B 1 166 ? 24.641 -14.469 -9.375 1 90.12 166 ASP B CA 1
ATOM 3260 C C . ASP B 1 166 ? 24.359 -15.969 -9.258 1 90.12 166 ASP B C 1
ATOM 3262 O O . ASP B 1 166 ? 24.984 -16.781 -9.945 1 90.12 166 ASP B O 1
ATOM 3266 N N . ASP B 1 167 ? 23.5 -16.375 -8.414 1 91 167 ASP B N 1
ATOM 3267 C CA . ASP B 1 167 ? 23.062 -17.766 -8.25 1 91 167 ASP B CA 1
ATOM 3268 C C . ASP B 1 167 ? 21.609 -17.938 -8.719 1 91 167 ASP B C 1
ATOM 3270 O O . ASP B 1 167 ? 20.688 -17.516 -8.023 1 91 167 ASP B O 1
ATOM 3274 N N . ASP B 1 168 ? 21.375 -18.531 -9.711 1 88.25 168 ASP B N 1
ATOM 3275 C CA . ASP B 1 168 ? 20.047 -18.703 -10.305 1 88.25 168 ASP B CA 1
ATOM 3276 C C . ASP B 1 168 ? 19.141 -19.516 -9.398 1 88.25 168 ASP B C 1
ATOM 3278 O O . ASP B 1 168 ? 17.922 -19.297 -9.359 1 88.25 168 ASP B O 1
ATOM 3282 N N . ARG B 1 169 ? 19.672 -20.422 -8.695 1 88.56 169 ARG B N 1
ATOM 3283 C CA . ARG B 1 169 ? 18.891 -21.266 -7.789 1 88.56 169 ARG B CA 1
ATOM 3284 C C . ARG B 1 169 ? 18.297 -20.438 -6.656 1 88.56 169 ARG B C 1
ATOM 3286 O O . ARG B 1 169 ? 17.188 -20.734 -6.184 1 88.56 169 ARG B O 1
ATOM 3293 N N . LEU B 1 170 ? 19 -19.406 -6.352 1 92.56 170 LEU B N 1
ATOM 3294 C CA . LEU B 1 170 ? 18.594 -18.641 -5.18 1 92.56 170 LEU B CA 1
ATOM 3295 C C . LEU B 1 170 ? 18.094 -17.25 -5.582 1 92.56 170 LEU B C 1
ATOM 3297 O O . LEU B 1 170 ? 17.938 -16.375 -4.73 1 92.56 170 LEU B O 1
ATOM 3301 N N . LYS B 1 171 ? 17.844 -17.125 -6.816 1 94.19 171 LYS B N 1
ATOM 3302 C CA . LYS B 1 171 ? 17.328 -15.844 -7.289 1 94.19 171 LYS B CA 1
ATOM 3303 C C . LYS B 1 171 ? 15.961 -15.539 -6.691 1 94.19 171 LYS B C 1
ATOM 3305 O O . LYS B 1 171 ? 15.07 -16.391 -6.691 1 94.19 171 LYS B O 1
ATOM 3310 N N . TYR B 1 172 ? 15.82 -14.352 -6.184 1 95.75 172 TYR B N 1
ATOM 3311 C CA . TYR B 1 172 ? 14.672 -13.93 -5.395 1 95.75 172 TYR B CA 1
ATOM 3312 C C . TYR B 1 172 ? 13.43 -13.797 -6.266 1 95.75 172 TYR B C 1
ATOM 3314 O O . TYR B 1 172 ? 13.469 -13.156 -7.32 1 95.75 172 TYR B O 1
ATOM 3322 N N . GLN B 1 173 ? 12.312 -14.422 -5.801 1 95.38 173 GLN B N 1
ATOM 3323 C CA . GLN B 1 173 ? 11.039 -14.367 -6.508 1 95.38 173 GLN B CA 1
ATOM 3324 C C . GLN B 1 173 ? 11.211 -14.703 -7.984 1 95.38 173 GLN B C 1
ATOM 3326 O O . GLN B 1 173 ? 10.766 -13.953 -8.852 1 95.38 173 GLN B O 1
ATOM 3331 N N . ASN B 1 174 ? 11.781 -15.844 -8.219 1 91.38 174 ASN B N 1
ATOM 3332 C CA . ASN B 1 174 ? 12.203 -16.172 -9.578 1 91.38 174 ASN B CA 1
ATOM 3333 C C . ASN B 1 174 ? 11.234 -17.156 -10.242 1 91.38 174 ASN B C 1
ATOM 3335 O O . ASN B 1 174 ? 11.531 -17.703 -11.297 1 91.38 174 ASN B O 1
ATOM 3339 N N . ASP B 1 175 ? 10.148 -17.469 -9.68 1 90.62 175 ASP B N 1
ATOM 3340 C CA . ASP B 1 175 ? 9.07 -18.234 -10.289 1 90.62 175 ASP B CA 1
ATOM 3341 C C . ASP B 1 175 ? 7.711 -17.609 -9.984 1 90.62 175 ASP B C 1
ATOM 3343 O O . ASP B 1 175 ? 7.633 -16.453 -9.562 1 90.62 175 ASP B O 1
ATOM 3347 N N . HIS B 1 176 ? 6.652 -18.234 -10.352 1 89.06 176 HIS B N 1
ATOM 3348 C CA . HIS B 1 176 ? 5.312 -17.75 -10.039 1 89.06 176 HIS B CA 1
ATOM 3349 C C . HIS B 1 176 ? 4.484 -18.828 -9.344 1 89.06 176 HIS B C 1
ATOM 3351 O O . HIS B 1 176 ? 4.078 -19.812 -9.977 1 89.06 176 HIS B O 1
ATOM 3357 N N . ALA B 1 177 ? 4.227 -18.562 -8.133 1 89.75 177 ALA B N 1
ATOM 3358 C CA . ALA B 1 177 ? 3.426 -19.484 -7.324 1 89.75 177 ALA B CA 1
ATOM 3359 C C . ALA B 1 177 ? 4.086 -20.844 -7.23 1 89.75 177 ALA B C 1
ATOM 3361 O O . ALA B 1 177 ? 3.42 -21.844 -6.945 1 89.75 177 ALA B O 1
ATOM 3362 N N . GLY B 1 178 ? 5.348 -20.922 -7.613 1 91.19 178 GLY B N 1
ATOM 3363 C CA . GLY B 1 178 ? 6.098 -22.172 -7.543 1 91.19 178 GLY B CA 1
ATOM 3364 C C . GLY B 1 178 ? 6.84 -22.344 -6.23 1 91.19 178 GLY B C 1
ATOM 3365 O O . GLY B 1 178 ? 6.512 -21.703 -5.234 1 91.19 178 GLY B O 1
ATOM 3366 N N . ALA B 1 179 ? 7.828 -23.219 -6.266 1 93.44 179 ALA B N 1
ATOM 3367 C CA . ALA B 1 179 ? 8.531 -23.594 -5.039 1 93.44 179 ALA B CA 1
ATOM 3368 C C . ALA B 1 179 ? 9.328 -22.406 -4.488 1 93.44 179 ALA B C 1
ATOM 3370 O O . ALA B 1 179 ? 9.445 -22.25 -3.27 1 93.44 179 ALA B O 1
ATOM 3371 N N . ASN B 1 180 ? 9.906 -21.625 -5.332 1 95.81 180 ASN B N 1
ATOM 3372 C CA . ASN B 1 180 ? 10.695 -20.469 -4.906 1 95.81 180 ASN B CA 1
ATOM 3373 C C . ASN B 1 180 ? 9.859 -19.484 -4.105 1 95.81 180 ASN B C 1
ATOM 3375 O O . ASN B 1 180 ? 10.109 -19.266 -2.916 1 95.81 180 ASN B O 1
ATOM 3379 N N . GLU B 1 181 ? 8.812 -18.969 -4.695 1 96.75 181 GLU B N 1
ATOM 3380 C CA . GLU B 1 181 ? 7.965 -17.969 -4.043 1 96.75 181 GLU B CA 1
ATOM 3381 C C . GLU B 1 181 ? 7.246 -18.562 -2.838 1 96.75 181 GLU B C 1
ATOM 3383 O O . GLU B 1 181 ? 7.121 -17.922 -1.798 1 96.75 181 GLU B O 1
ATOM 3388 N N . THR B 1 182 ? 6.789 -19.766 -3.035 1 96.81 182 THR B N 1
ATOM 3389 C CA . THR B 1 182 ? 6.102 -20.422 -1.931 1 96.81 182 THR B CA 1
ATOM 3390 C C . THR B 1 182 ? 7.031 -20.578 -0.73 1 96.81 182 THR B C 1
ATOM 3392 O O . THR B 1 182 ? 6.629 -20.344 0.409 1 96.81 182 THR B O 1
ATOM 3395 N N . SER B 1 183 ? 8.219 -20.953 -0.983 1 98.38 183 SER B N 1
ATOM 3396 C CA . SER B 1 183 ? 9.195 -21.141 0.086 1 98.38 183 SER B CA 1
ATOM 3397 C C . SER B 1 183 ? 9.484 -19.828 0.81 1 98.38 183 SER B C 1
ATOM 3399 O O . SER B 1 183 ? 9.625 -19.812 2.035 1 98.38 183 SER B O 1
ATOM 3401 N N . ILE B 1 184 ? 9.586 -18.781 0.094 1 98.5 184 ILE B N 1
ATOM 3402 C CA . ILE B 1 184 ? 9.844 -17.469 0.698 1 98.5 184 ILE B CA 1
ATOM 3403 C C . ILE B 1 184 ? 8.68 -17.078 1.6 1 98.5 184 ILE B C 1
ATOM 3405 O O . ILE B 1 184 ? 8.883 -16.641 2.736 1 98.5 184 ILE B O 1
ATOM 3409 N N . VAL B 1 185 ? 7.441 -17.25 1.137 1 98.62 185 VAL B N 1
ATOM 3410 C CA . VAL B 1 185 ? 6.281 -16.906 1.953 1 98.62 185 VAL B CA 1
ATOM 3411 C C . VAL B 1 185 ? 6.238 -17.797 3.191 1 98.62 185 VAL B C 1
ATOM 3413 O O . VAL B 1 185 ? 5.945 -17.328 4.293 1 98.62 185 VAL B O 1
ATOM 3416 N N . MET B 1 186 ? 6.574 -19.031 3.029 1 98.44 186 MET B N 1
ATOM 3417 C CA . MET B 1 186 ? 6.625 -19.953 4.172 1 98.44 186 MET B CA 1
ATOM 3418 C C . MET B 1 186 ? 7.633 -19.469 5.207 1 98.44 186 MET B C 1
ATOM 3420 O O . MET B 1 186 ? 7.43 -19.656 6.41 1 98.44 186 MET B O 1
ATOM 3424 N N . ALA B 1 187 ? 8.68 -18.906 4.777 1 98.5 187 ALA B N 1
ATOM 3425 C CA . ALA B 1 187 ? 9.734 -18.438 5.676 1 98.5 187 ALA B CA 1
ATOM 3426 C C . ALA B 1 187 ? 9.289 -17.188 6.43 1 98.5 187 ALA B C 1
ATOM 3428 O O . ALA B 1 187 ? 9.656 -16.984 7.59 1 98.5 187 ALA B O 1
ATOM 3429 N N . VAL B 1 188 ? 8.461 -16.359 5.812 1 98.25 188 VAL B N 1
ATOM 3430 C CA . VAL B 1 188 ? 8.219 -15.047 6.391 1 98.25 188 VAL B CA 1
ATOM 3431 C C . VAL B 1 188 ? 6.836 -15.008 7.023 1 98.25 188 VAL B C 1
ATOM 3433 O O . VAL B 1 188 ? 6.621 -14.305 8.016 1 98.25 188 VAL B O 1
ATOM 3436 N N . ARG B 1 189 ? 5.883 -15.641 6.422 1 98.25 189 ARG B N 1
ATOM 3437 C CA . ARG B 1 189 ? 4.508 -15.703 6.906 1 98.25 189 ARG B CA 1
ATOM 3438 C C . ARG B 1 189 ? 3.91 -17.094 6.688 1 98.25 189 ARG B C 1
ATOM 3440 O O . ARG B 1 189 ? 2.955 -17.25 5.926 1 98.25 189 ARG B O 1
ATOM 3447 N N . PRO B 1 190 ? 4.383 -18.094 7.426 1 98.06 190 PRO B N 1
ATOM 3448 C CA . PRO B 1 190 ? 3.963 -19.484 7.168 1 98.06 190 PRO B CA 1
ATOM 3449 C C . PRO B 1 190 ? 2.463 -19.688 7.355 1 98.06 190 PRO B C 1
ATOM 3451 O O . PRO B 1 190 ? 1.866 -20.547 6.703 1 98.06 190 PRO B O 1
ATOM 3454 N N . GLU B 1 191 ? 1.804 -18.844 8.117 1 97.62 191 GLU B N 1
ATOM 3455 C CA . GLU B 1 191 ? 0.388 -19.016 8.43 1 97.62 191 GLU B CA 1
ATOM 3456 C C . GLU B 1 191 ? -0.489 -18.641 7.234 1 97.62 191 GLU B C 1
ATOM 3458 O O . GLU B 1 191 ? -1.682 -18.953 7.219 1 97.62 191 GLU B O 1
ATOM 3463 N N . LEU B 1 192 ? 0.099 -18.125 6.191 1 97.88 192 LEU B N 1
ATOM 3464 C CA . LEU B 1 192 ? -0.684 -17.672 5.047 1 97.88 192 LEU B CA 1
ATOM 3465 C C . LEU B 1 192 ? -0.629 -18.688 3.914 1 97.88 192 LEU B C 1
ATOM 3467 O O . LEU B 1 192 ? -1.27 -18.5 2.877 1 97.88 192 LEU B O 1
ATOM 3471 N N . VAL B 1 193 ? 0.142 -19.75 4.086 1 97.44 193 VAL B N 1
ATOM 3472 C CA . VAL B 1 193 ? 0.245 -20.797 3.074 1 97.44 193 VAL B CA 1
ATOM 3473 C C . VAL B 1 193 ? -0.619 -21.984 3.475 1 97.44 193 VAL B C 1
ATOM 3475 O O . VAL B 1 193 ? -0.543 -22.453 4.609 1 97.44 193 VAL B O 1
ATOM 3478 N N . ASP B 1 194 ? -1.498 -22.422 2.568 1 96.12 194 ASP B N 1
ATOM 3479 C CA . ASP B 1 194 ? -2.357 -23.578 2.828 1 96.12 194 ASP B CA 1
ATOM 3480 C C . ASP B 1 194 ? -2.305 -24.578 1.672 1 96.12 194 ASP B C 1
ATOM 3482 O O . ASP B 1 194 ? -3.082 -24.469 0.72 1 96.12 194 ASP B O 1
ATOM 3486 N N . PHE B 1 195 ? -1.554 -25.594 1.812 1 93.38 195 PHE B N 1
ATOM 3487 C CA . PHE B 1 195 ? -1.392 -26.578 0.753 1 93.38 195 PHE B CA 1
ATOM 3488 C C . PHE B 1 195 ? -2.662 -27.406 0.585 1 93.38 195 PHE B C 1
ATOM 3490 O O . PHE B 1 195 ? -2.836 -28.078 -0.428 1 93.38 195 PHE B O 1
ATOM 3497 N N . GLY B 1 196 ? -3.494 -27.328 1.54 1 91.12 196 GLY B N 1
ATOM 3498 C CA . GLY B 1 196 ? -4.766 -28.031 1.434 1 91.12 196 GLY B CA 1
ATOM 3499 C C . GLY B 1 196 ? -5.633 -27.516 0.299 1 91.12 196 GLY B C 1
ATOM 3500 O O . GLY B 1 196 ? -6.57 -28.188 -0.127 1 91.12 196 GLY B O 1
ATOM 3501 N N . GLN B 1 197 ? -5.312 -26.375 -0.206 1 89.12 197 GLN B N 1
ATOM 3502 C CA . GLN B 1 197 ? -6.07 -25.766 -1.298 1 89.12 197 GLN B CA 1
ATOM 3503 C C . GLN B 1 197 ? -5.605 -26.312 -2.648 1 89.12 197 GLN B C 1
ATOM 3505 O O . GLN B 1 197 ? -6.23 -26.031 -3.678 1 89.12 197 GLN B O 1
ATOM 3510 N N . VAL B 1 198 ? -4.438 -26.953 -2.641 1 83.12 198 VAL B N 1
ATOM 3511 C CA . VAL B 1 198 ? -3.918 -27.547 -3.867 1 83.12 198 VAL B CA 1
ATOM 3512 C C . VAL B 1 198 ? -4.352 -29.016 -3.949 1 83.12 198 VAL B C 1
ATOM 3514 O O . VAL B 1 198 ? -4.109 -29.797 -3.021 1 83.12 198 VAL B O 1
ATOM 3517 N N . LYS B 1 199 ? -5.199 -29.312 -4.859 1 69.5 199 LYS B N 1
ATOM 3518 C CA . LYS B 1 199 ? -5.602 -30.703 -5.012 1 69.5 199 LYS B CA 1
ATOM 3519 C C . LYS B 1 199 ? -4.434 -31.562 -5.473 1 69.5 199 LYS B C 1
ATOM 3521 O O . LYS B 1 199 ? -3.729 -31.203 -6.422 1 69.5 199 LYS B O 1
ATOM 3526 N N . GLU B 1 200 ? -3.914 -32.438 -4.656 1 58.62 200 GLU B N 1
ATOM 3527 C CA . GLU B 1 200 ? -2.738 -33.281 -4.812 1 58.62 200 GLU B CA 1
ATOM 3528 C C . GLU B 1 200 ? -2.625 -33.812 -6.238 1 58.62 200 GLU B C 1
ATOM 3530 O O . GLU B 1 200 ? -1.524 -33.906 -6.785 1 58.62 200 GLU B O 1
ATOM 3535 N N . ASN B 1 201 ? -3.695 -34.281 -6.75 1 57.09 201 ASN B N 1
ATOM 3536 C CA . ASN B 1 201 ? -3.623 -35 -8.016 1 57.09 201 ASN B CA 1
ATOM 3537 C C . ASN B 1 201 ? -3.639 -34.031 -9.203 1 57.09 201 ASN B C 1
ATOM 3539 O O . ASN B 1 201 ? -3.734 -34.469 -10.352 1 57.09 201 ASN B O 1
ATOM 3543 N N . GLU B 1 202 ? -3.486 -32.781 -8.734 1 56.38 202 GLU B N 1
ATOM 3544 C CA . GLU B 1 202 ? -3.613 -31.859 -9.867 1 56.38 202 GLU B CA 1
ATOM 3545 C C . GLU B 1 202 ? -2.27 -31.641 -10.555 1 56.38 202 GLU B C 1
ATOM 3547 O O . GLU B 1 202 ? -1.294 -31.234 -9.922 1 56.38 202 GLU B O 1
ATOM 3552 N N . SER B 1 203 ? -2.098 -32.406 -11.523 1 53.72 203 SER B N 1
ATOM 3553 C CA . SER B 1 203 ? -0.93 -32.281 -12.391 1 53.72 203 SER B CA 1
ATOM 3554 C C . SER B 1 203 ? -0.851 -30.891 -13.023 1 53.72 203 SER B C 1
ATOM 3556 O O . SER B 1 203 ? 0.238 -30.406 -13.352 1 53.72 203 SER B O 1
ATOM 3558 N N . ASN B 1 204 ? -2.041 -30.375 -13.07 1 57.19 204 ASN B N 1
ATOM 3559 C CA . ASN B 1 204 ? -2.092 -29.125 -13.812 1 57.19 204 ASN B CA 1
ATOM 3560 C C . ASN B 1 204 ? -2.428 -27.938 -12.906 1 57.19 204 ASN B C 1
ATOM 3562 O O . ASN B 1 204 ? -3.598 -27.703 -12.602 1 57.19 204 ASN B O 1
ATOM 3566 N N . LEU B 1 205 ? -1.27 -27.438 -12.484 1 67.88 205 LEU B N 1
ATOM 3567 C CA . LEU B 1 205 ? -1.521 -26.281 -11.633 1 67.88 205 LEU B CA 1
ATOM 3568 C C . LEU B 1 205 ? -1.596 -25 -12.461 1 67.88 205 LEU B C 1
ATOM 3570 O O . LEU B 1 205 ? -0.605 -24.578 -13.07 1 67.88 205 LEU B O 1
ATOM 3574 N N . ILE B 1 206 ? -2.723 -24.5 -12.57 1 70.69 206 ILE B N 1
ATOM 3575 C CA . ILE B 1 206 ? -2.994 -23.312 -13.359 1 70.69 206 ILE B CA 1
ATOM 3576 C C . ILE B 1 206 ? -2.275 -22.109 -12.742 1 70.69 206 ILE B C 1
ATOM 3578 O O . ILE B 1 206 ? -2.361 -21.875 -11.539 1 70.69 206 ILE B O 1
ATOM 3582 N N . GLY B 1 207 ? -1.519 -21.438 -13.656 1 72.12 207 GLY B N 1
ATOM 3583 C CA . GLY B 1 207 ? -0.921 -20.172 -13.25 1 72.12 207 GLY B CA 1
ATOM 3584 C C . GLY B 1 207 ? 0.31 -20.359 -12.383 1 72.12 207 GLY B C 1
ATOM 3585 O O . GLY B 1 207 ? 0.725 -19.422 -11.688 1 72.12 207 GLY B O 1
ATOM 3586 N N . ILE B 1 208 ? 0.787 -21.609 -12.32 1 75 208 ILE B N 1
ATOM 3587 C CA . ILE B 1 208 ? 1.991 -21.875 -11.547 1 75 208 ILE B CA 1
ATOM 3588 C C . ILE B 1 208 ? 3.162 -22.156 -12.484 1 75 208 ILE B C 1
ATOM 3590 O O . ILE B 1 208 ? 3.049 -22.969 -13.406 1 75 208 ILE B O 1
ATOM 3594 N N . ALA B 1 209 ? 4.148 -21.391 -12.344 1 79.31 209 ALA B N 1
ATOM 3595 C CA . ALA B 1 209 ? 5.383 -21.531 -13.109 1 79.31 209 ALA B CA 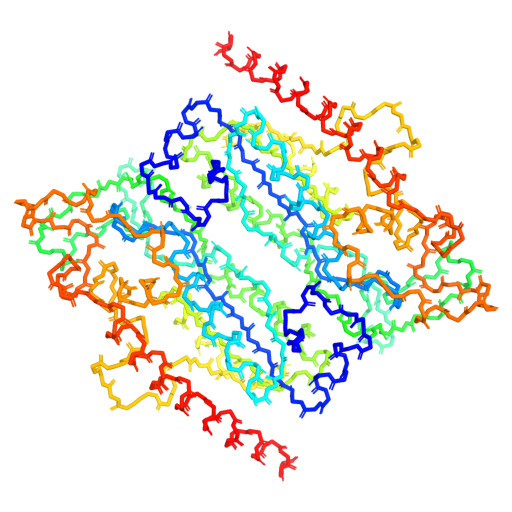1
ATOM 3596 C C . ALA B 1 209 ? 6.57 -21.797 -12.195 1 79.31 209 ALA B C 1
ATOM 3598 O O . ALA B 1 209 ? 6.762 -21.094 -11.195 1 79.31 209 ALA B O 1
ATOM 3599 N N . GLY B 1 210 ? 7.375 -22.891 -12.484 1 82.44 210 GLY B N 1
ATOM 3600 C CA . GLY B 1 210 ? 8.508 -23.297 -11.672 1 82.44 210 GLY B CA 1
ATOM 3601 C C . GLY B 1 210 ? 8.383 -24.703 -11.133 1 82.44 210 GLY B C 1
ATOM 3602 O O . GLY B 1 210 ? 7.711 -25.547 -11.734 1 82.44 210 GLY B O 1
ATOM 3603 N N . ARG B 1 211 ? 9.164 -24.891 -10.039 1 84.06 211 ARG B N 1
ATOM 3604 C CA . ARG B 1 211 ? 9.094 -26.203 -9.391 1 84.06 211 ARG B CA 1
ATOM 3605 C C . ARG B 1 211 ? 7.809 -26.344 -8.578 1 84.06 211 ARG B C 1
ATOM 3607 O O . ARG B 1 211 ? 7.23 -25.344 -8.141 1 84.06 211 ARG B O 1
ATOM 3614 N N . HIS B 1 212 ? 7.391 -27.578 -8.43 1 85.5 212 HIS B N 1
ATOM 3615 C CA . HIS B 1 212 ? 6.117 -27.875 -7.781 1 85.5 212 HIS B CA 1
ATOM 3616 C C . HIS B 1 212 ? 6.09 -27.312 -6.359 1 85.5 212 HIS B C 1
ATOM 3618 O O . HIS B 1 212 ? 6.926 -27.688 -5.531 1 85.5 212 HIS B O 1
ATOM 3624 N N . PRO B 1 213 ? 5.098 -26.562 -6.086 1 85.75 213 PRO B N 1
ATOM 3625 C CA . PRO B 1 213 ? 5.086 -25.859 -4.801 1 85.75 213 PRO B CA 1
ATOM 3626 C C . PRO B 1 213 ? 4.848 -26.797 -3.619 1 85.75 213 PRO B C 1
ATOM 3628 O O . PRO B 1 213 ? 5.48 -26.641 -2.57 1 85.75 213 PRO B O 1
ATOM 3631 N N . VAL B 1 214 ? 3.996 -27.703 -3.742 1 83.62 214 VAL B N 1
ATOM 3632 C CA . VAL B 1 214 ? 3.645 -28.578 -2.629 1 83.62 214 VAL B CA 1
ATOM 3633 C C . VAL B 1 214 ? 4.809 -29.516 -2.322 1 83.62 214 VAL B C 1
ATOM 3635 O O . VAL B 1 214 ? 5.168 -29.703 -1.159 1 83.62 214 VAL B O 1
ATOM 3638 N N . ARG B 1 215 ? 5.441 -29.922 -3.271 1 85.12 215 ARG B N 1
ATOM 3639 C CA . ARG B 1 215 ? 6.43 -30.984 -3.107 1 85.12 215 ARG B CA 1
ATOM 3640 C C . ARG B 1 215 ? 7.812 -30.406 -2.828 1 85.12 215 ARG B C 1
ATOM 3642 O O . ARG B 1 215 ? 8.641 -31.047 -2.178 1 85.12 215 ARG B O 1
ATOM 3649 N N . GLU B 1 216 ? 7.977 -29.219 -3.234 1 91.31 216 GLU B N 1
ATOM 3650 C CA . GLU B 1 216 ? 9.375 -28.797 -3.307 1 91.31 216 GLU B CA 1
ATOM 3651 C C . GLU B 1 216 ? 9.609 -27.516 -2.52 1 91.31 216 GLU B C 1
ATOM 3653 O O . GLU B 1 216 ? 10.711 -26.969 -2.525 1 91.31 216 GLU B O 1
ATOM 3658 N N . SER B 1 217 ? 8.633 -27.031 -1.865 1 94.38 217 SER B N 1
ATOM 3659 C CA . SER B 1 217 ? 8.805 -25.812 -1.075 1 94.38 217 SER B CA 1
ATOM 3660 C C . SER B 1 217 ? 9.133 -26.141 0.377 1 94.38 217 SER B C 1
ATOM 3662 O O . SER B 1 217 ? 8.75 -27.188 0.884 1 94.38 217 SER B O 1
ATOM 3664 N N . SER B 1 218 ? 9.938 -25.281 1.013 1 97.44 218 SER B N 1
ATOM 3665 C CA . SER B 1 218 ? 10.219 -25.375 2.441 1 97.44 218 SER B CA 1
ATOM 3666 C C . SER B 1 218 ? 10.625 -24.016 3.01 1 97.44 218 SER B C 1
ATOM 3668 O O . SER B 1 218 ? 11.195 -23.188 2.299 1 97.44 218 SER B O 1
ATOM 3670 N N . ALA B 1 219 ? 10.312 -23.875 4.289 1 98.06 219 ALA B N 1
ATOM 3671 C CA . ALA B 1 219 ? 10.75 -22.656 4.957 1 98.06 219 ALA B CA 1
ATOM 3672 C C . ALA B 1 219 ? 12.273 -22.547 4.93 1 98.06 219 ALA B C 1
ATOM 3674 O O . ALA B 1 219 ? 12.812 -21.438 4.828 1 98.06 219 ALA B O 1
ATOM 3675 N N . ALA B 1 220 ? 12.938 -23.688 5.051 1 98.19 220 ALA B N 1
ATOM 3676 C CA . ALA B 1 220 ? 14.398 -23.688 5.008 1 98.19 220 ALA B CA 1
ATOM 3677 C C . ALA B 1 220 ? 14.906 -23.141 3.682 1 98.19 220 ALA B C 1
ATOM 3679 O O . ALA B 1 220 ? 15.836 -22.328 3.656 1 98.19 220 ALA B O 1
ATOM 3680 N N . TYR B 1 221 ? 14.359 -23.594 2.588 1 97.69 221 TYR B N 1
ATOM 3681 C CA . TYR B 1 221 ? 14.734 -23.094 1.273 1 97.69 221 TYR B CA 1
ATOM 3682 C C . TYR B 1 221 ? 14.43 -21.594 1.157 1 97.69 221 TYR B C 1
ATOM 3684 O O . TYR B 1 221 ? 15.25 -20.828 0.639 1 97.69 221 TYR B O 1
ATOM 3692 N N . GLY B 1 222 ? 13.281 -21.141 1.642 1 98.38 222 GLY B N 1
ATOM 3693 C CA . GLY B 1 222 ? 12.938 -19.734 1.66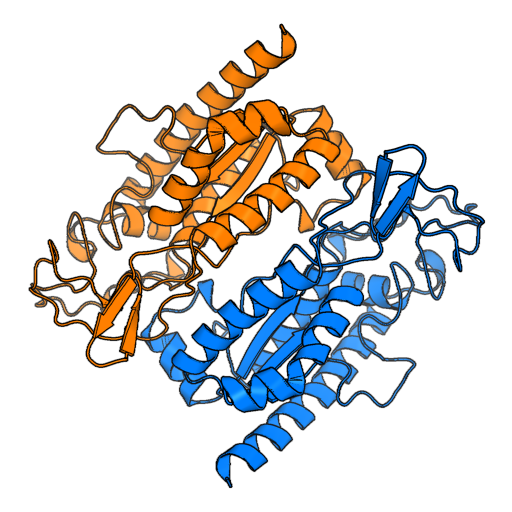7 1 98.38 222 GLY B CA 1
ATOM 3694 C C . GLY B 1 222 ? 13.945 -18.891 2.414 1 98.38 222 GLY B C 1
ATOM 3695 O O . GLY B 1 222 ? 14.336 -17.812 1.944 1 98.38 222 GLY B O 1
ATOM 3696 N N . ASN B 1 223 ? 14.336 -19.406 3.543 1 98.56 223 ASN B N 1
ATOM 3697 C CA . ASN B 1 223 ? 15.336 -18.688 4.332 1 98.56 223 ASN B CA 1
ATOM 3698 C C . ASN B 1 223 ? 16.672 -18.625 3.604 1 98.56 223 ASN B C 1
ATOM 3700 O O . ASN B 1 223 ? 17.391 -17.625 3.697 1 98.56 223 ASN B O 1
ATOM 3704 N N . GLU B 1 224 ? 17.016 -19.672 2.936 1 98.25 224 GLU B N 1
ATOM 3705 C CA . GLU B 1 224 ? 18.234 -19.672 2.145 1 98.25 224 GLU B CA 1
ATOM 3706 C C . GLU B 1 224 ? 18.203 -18.594 1.063 1 98.25 224 GLU B C 1
ATOM 3708 O O . GLU B 1 224 ? 19.188 -17.875 0.859 1 98.25 224 GLU B O 1
ATOM 3713 N N . ILE B 1 225 ? 17.125 -18.484 0.384 1 98.19 225 ILE B N 1
ATOM 3714 C CA . ILE B 1 225 ? 16.938 -17.484 -0.659 1 98.19 225 ILE B CA 1
ATOM 3715 C C . ILE B 1 225 ? 17.047 -16.094 -0.055 1 98.19 225 ILE B C 1
ATOM 3717 O O . ILE B 1 225 ? 17.75 -15.227 -0.591 1 98.19 225 ILE B O 1
ATOM 3721 N N . LEU B 1 226 ? 16.375 -15.883 1.08 1 98.44 226 LEU B N 1
ATOM 3722 C CA . LEU B 1 226 ? 16.375 -14.578 1.734 1 98.44 226 LEU B CA 1
ATOM 3723 C C . LEU B 1 226 ? 17.781 -14.188 2.176 1 98.44 226 LEU B C 1
ATOM 3725 O O . LEU B 1 226 ? 18.203 -13.047 1.972 1 98.44 226 LEU B O 1
ATOM 3729 N N . GLU B 1 227 ? 18.469 -15.094 2.758 1 98.12 227 GLU B N 1
ATOM 3730 C CA . GLU B 1 227 ? 19.812 -14.82 3.24 1 98.12 227 GLU B CA 1
ATOM 3731 C C . GLU B 1 227 ? 20.75 -14.477 2.086 1 98.12 227 GLU B C 1
ATOM 3733 O O . GLU B 1 227 ? 21.531 -13.531 2.174 1 98.12 227 GLU B O 1
ATOM 3738 N N . TYR B 1 228 ? 20.672 -15.273 1.082 1 98.06 228 TYR B N 1
ATOM 3739 C CA . TYR B 1 228 ? 21.484 -15.023 -0.103 1 98.06 228 TYR B CA 1
ATOM 3740 C C . TYR B 1 228 ? 21.188 -13.648 -0.695 1 98.06 228 TYR B C 1
ATOM 3742 O O . TYR B 1 228 ? 22.094 -12.891 -1.016 1 98.06 228 TYR B O 1
ATOM 3750 N N . THR B 1 229 ? 19.953 -13.336 -0.848 1 98.38 229 THR B N 1
ATOM 3751 C CA . THR B 1 229 ? 19.516 -12.086 -1.456 1 98.38 229 THR B CA 1
ATOM 3752 C C . THR B 1 229 ? 19.938 -10.898 -0.591 1 98.38 229 THR B C 1
ATOM 3754 O O . THR B 1 229 ? 20.391 -9.875 -1.108 1 98.38 229 THR B O 1
ATOM 3757 N N . MET B 1 230 ? 19.734 -11.016 0.711 1 98.12 230 MET B N 1
ATOM 3758 C CA . MET B 1 230 ? 20.156 -9.953 1.62 1 98.12 230 MET B CA 1
ATOM 3759 C C . MET B 1 230 ? 21.656 -9.68 1.479 1 98.12 230 MET B C 1
ATOM 3761 O O . MET B 1 230 ? 22.078 -8.523 1.413 1 98.12 230 MET B O 1
ATOM 3765 N N . LYS B 1 231 ? 22.406 -10.742 1.443 1 97.62 231 LYS B N 1
ATOM 3766 C CA . LYS B 1 231 ? 23.844 -10.602 1.328 1 97.62 231 LYS B CA 1
ATOM 3767 C C . LYS B 1 231 ? 24.219 -9.852 0.056 1 97.62 231 LYS B C 1
ATOM 3769 O O . LYS B 1 231 ? 25.016 -8.906 0.099 1 97.62 231 LYS B O 1
ATOM 3774 N N . THR B 1 232 ? 23.688 -10.242 -1.026 1 97.38 232 THR B N 1
ATOM 3775 C CA . THR B 1 232 ? 24.047 -9.648 -2.309 1 97.38 232 THR B CA 1
ATOM 3776 C C . THR B 1 232 ? 23.516 -8.219 -2.402 1 97.38 232 THR B C 1
ATOM 3778 O O . THR B 1 232 ? 24.203 -7.328 -2.91 1 97.38 232 THR B O 1
ATOM 3781 N N . LEU B 1 233 ? 22.328 -7.969 -1.928 1 97.75 233 LEU B N 1
ATOM 3782 C CA . LEU B 1 233 ? 21.719 -6.645 -1.983 1 97.75 233 LEU B CA 1
ATOM 3783 C C . LEU B 1 233 ? 22.484 -5.664 -1.095 1 97.75 233 LEU B C 1
ATOM 3785 O O . LEU B 1 233 ? 22.734 -4.527 -1.496 1 97.75 233 LEU B O 1
ATOM 3789 N N . ILE B 1 234 ? 22.812 -6.09 0.104 1 97.94 234 ILE B N 1
ATOM 3790 C CA . ILE B 1 234 ? 23.531 -5.238 1.047 1 97.94 234 ILE B CA 1
ATOM 3791 C C . ILE B 1 234 ? 24.891 -4.867 0.471 1 97.94 234 ILE B C 1
ATOM 3793 O O . ILE B 1 234 ? 25.266 -3.693 0.476 1 97.94 234 ILE B O 1
ATOM 3797 N N . SER B 1 235 ? 25.578 -5.867 -0.048 1 97.25 235 SER B N 1
ATOM 3798 C CA . SER B 1 235 ? 26.875 -5.602 -0.673 1 97.25 235 SER B CA 1
ATOM 3799 C C . SER B 1 235 ? 26.734 -4.621 -1.833 1 97.25 235 SER B C 1
ATOM 3801 O O . SER B 1 235 ? 27.562 -3.725 -1.995 1 97.25 235 SER B O 1
ATOM 3803 N N . GLY B 1 236 ? 25.734 -4.789 -2.629 1 97 236 GLY B N 1
ATOM 3804 C CA . GLY B 1 236 ? 25.484 -3.893 -3.746 1 97 236 GLY B CA 1
ATOM 3805 C C . GLY B 1 236 ? 25.172 -2.471 -3.312 1 97 236 GLY B C 1
ATOM 3806 O O . GLY B 1 236 ? 25.688 -1.515 -3.895 1 97 236 GLY B O 1
ATOM 3807 N N . ILE B 1 237 ? 24.328 -2.297 -2.311 1 97.81 237 ILE B N 1
ATOM 3808 C CA . ILE B 1 237 ? 23.953 -0.987 -1.786 1 97.81 237 ILE B CA 1
ATOM 3809 C C . ILE B 1 237 ? 25.203 -0.273 -1.269 1 97.81 237 ILE B C 1
ATOM 3811 O O . ILE B 1 237 ? 25.422 0.905 -1.562 1 97.81 237 ILE B O 1
ATOM 3815 N N . GLU B 1 238 ? 26.016 -0.981 -0.533 1 96.88 238 GLU B N 1
ATOM 3816 C CA . GLU B 1 238 ? 27.234 -0.399 0.027 1 96.88 238 GLU B CA 1
ATOM 3817 C C . GLU B 1 238 ? 28.203 0.028 -1.075 1 96.88 238 GLU B C 1
ATOM 3819 O O . GLU B 1 238 ? 28.828 1.079 -0.977 1 96.88 238 GLU B O 1
ATOM 3824 N N . LYS B 1 239 ? 28.281 -0.805 -2.035 1 96.06 239 LYS B N 1
ATOM 3825 C CA . LYS B 1 239 ? 29.141 -0.475 -3.17 1 96.06 239 LYS B CA 1
ATOM 3826 C C . LYS B 1 239 ? 28.656 0.798 -3.865 1 96.06 239 LYS B C 1
ATOM 3828 O O . LYS B 1 239 ? 29.453 1.694 -4.145 1 96.06 239 LYS B O 1
ATOM 3833 N N . GLU B 1 240 ? 27.375 0.836 -4.203 1 95.94 240 GLU B N 1
ATOM 3834 C CA . GLU B 1 240 ? 26.812 2.006 -4.875 1 95.94 240 GLU B CA 1
ATOM 3835 C C . GLU B 1 240 ? 26.953 3.256 -4.012 1 95.94 240 GLU B C 1
ATOM 3837 O O . GLU B 1 240 ? 27.188 4.348 -4.523 1 95.94 240 GLU B O 1
ATOM 3842 N N . TYR B 1 241 ? 26.703 3.094 -2.748 1 95.62 241 TYR B N 1
ATOM 3843 C CA . TYR B 1 241 ? 26.797 4.219 -1.825 1 95.62 241 TYR B CA 1
ATOM 3844 C C . TYR B 1 241 ? 28.219 4.777 -1.794 1 95.62 241 TYR B C 1
ATOM 3846 O O . TYR B 1 241 ? 28.406 5.996 -1.74 1 95.62 241 TYR B O 1
ATOM 3854 N N . LYS B 1 242 ? 29.203 3.914 -1.78 1 95.06 242 LYS B N 1
ATOM 3855 C CA . LYS B 1 242 ? 30.594 4.34 -1.812 1 95.06 242 LYS B CA 1
ATOM 3856 C C . LYS B 1 242 ? 30.891 5.148 -3.072 1 95.06 242 LYS B C 1
ATOM 3858 O O . LYS B 1 242 ? 31.609 6.156 -3.014 1 95.06 242 LYS B O 1
ATOM 3863 N N . ILE B 1 243 ? 30.359 4.738 -4.145 1 93.81 243 ILE B N 1
ATOM 3864 C CA . ILE B 1 243 ? 30.562 5.426 -5.414 1 93.81 243 ILE B CA 1
ATOM 3865 C C . ILE B 1 243 ? 29.953 6.82 -5.352 1 93.81 243 ILE B C 1
ATOM 3867 O O . ILE B 1 243 ? 30.547 7.789 -5.832 1 93.81 243 ILE B O 1
ATOM 3871 N N . LEU B 1 244 ? 28.797 6.934 -4.766 1 91.75 244 LEU B N 1
ATOM 3872 C CA . LEU B 1 244 ? 28.094 8.203 -4.664 1 91.75 244 LEU B CA 1
ATOM 3873 C C . LEU B 1 244 ? 28.844 9.18 -3.762 1 91.75 244 LEU B C 1
ATOM 3875 O O . LEU B 1 244 ? 28.812 10.391 -3.994 1 91.75 244 LEU B O 1
ATOM 3879 N N . LYS B 1 245 ? 29.469 8.719 -2.752 1 89.44 245 LYS B N 1
ATOM 3880 C CA . LYS B 1 245 ? 30.203 9.57 -1.826 1 89.44 245 LYS B CA 1
ATOM 3881 C C . LYS B 1 245 ? 31.469 10.117 -2.475 1 89.44 245 LYS B C 1
ATOM 3883 O O . LYS B 1 245 ? 31.938 11.203 -2.131 1 89.44 245 LYS B O 1
ATOM 3888 N N . GLU B 1 246 ? 31.969 9.367 -3.336 1 87 246 GLU B N 1
ATOM 3889 C CA . GLU B 1 246 ? 33.219 9.75 -3.99 1 87 246 GLU B CA 1
ATOM 3890 C C . GLU B 1 246 ? 32.938 10.656 -5.195 1 87 246 GLU B C 1
ATOM 3892 O O . GLU B 1 246 ? 33.875 11.273 -5.727 1 87 246 GLU B O 1
ATOM 3897 N N . SER B 1 247 ? 31.734 10.789 -5.664 1 75.69 247 SER B N 1
ATOM 3898 C CA . SER B 1 247 ? 31.391 11.648 -6.789 1 75.69 247 SER B CA 1
ATOM 3899 C C . SER B 1 247 ? 30.922 13.023 -6.309 1 75.69 247 SER B C 1
ATOM 3901 O O . SER B 1 247 ? 30.25 13.133 -5.281 1 75.69 247 SER B O 1
#

Sequence (494 aa):
MKKVLYEELLPKECVQRIQEMPVAYLPLGTLEWHGPHMPLGADGIQSKELFVRVAEKVGGVVLPMLFMGPDRVFYDRGTAFYGMDINTEGALNTYCVQQMKGSAYWMEKGQFQDNLRSIFAQLSRAGIRIVVGHGHGPSTNAFQELKEEAAEKYGLRILTAWTYADDDRLKYQNDHAGANETSIVMAVRPELVDFGQVKENESNLIGIAGRHPVRESSAAYGNEILEYTMKTLISGIEKEYKILKESMKKVLYEELLPKECVQRIQEMPVAYLPLGTLEWHGPHMPLGADGIQSKELFVRVAEKVGGVVLPMLFMGPDRVFYDRGTAFYGMDINTEGALNTYCVQQMKGSAYWMEKGQFQDNLRSIFAQLSRAGIRIVVGHGHGPSTNAFQELKEEAAEKYGLRILTAWTYADDDRLKYQNDHAGANETSIVMAVRPELVDFGQVKENESNLIGIAGRHPVRESSAAYGNEILEYTMKTLISGIEKEYKILKES

Organism: NCBI:txid33039

pLDDT: mean 90.22, std 12.78, range [43.69, 98.81]

Foldseek 3Di:
DDAAAPVPDDPVSQLVQCVQAQEEEEQQFAQFDQFQFFHSRLQRLLRQVLVVVLCVPRTHHYYHYDHAEAFDWDDDPNDIAGHLLPPQPQQLDRDDRHDDPVGDRHDDLVVLVVVVVVVLQVSLVSNHAEYEYGGDPRSVVSVVVCQVVSCPVRNHHYHYLQRQDDDLLLRAPNWGSAQRSLLLCCQRPVVRGDCVSPDPPCSGGRRGHDHHNVVRHHVVSSVVSSVSSSVRVSVVSVVVVVVVVVD/DDAQAPVPDDPVSQLVQCVQAQEEEEQQQAQFDQFQFFHSRLQRLLRQVLVVVLCVPRTHHYYHYDHEEAFDWDDDPNDIAGHLLPQQPQQLDRDDRHDDPVGGRYDDLVVLVVVVVVVLQVSLVSNHAEYEYGGDPRSVVSVVVCQVVSCVPRNHHYHYLQRQDDDLLLRAPNWGSAQRSLLLCCQRPVVRGDCVSPDVPCSGGRRGTDHHNVVRHHVVSSVVSSVSSSVRVSVVSVVVVVVVVVD

Radius of gyration: 22.28 Å; Cα contacts (8 Å, |Δi|>4): 1086; chains: 2; bounding box: 66×68×53 Å

Solvent-accessible surface area (backbone atoms only — not comparable to full-atom values): 24596 Å² total; per-residue (Å²): 133,81,85,35,46,43,47,62,25,29,29,68,55,41,44,51,34,32,71,76,23,31,34,36,29,37,16,31,10,25,32,33,70,29,38,61,28,25,18,22,12,48,32,21,56,48,28,42,52,54,43,50,57,44,25,71,72,72,42,19,35,30,48,76,46,40,48,57,22,31,59,57,74,47,78,53,97,89,39,82,34,51,45,67,12,44,42,38,77,71,25,75,32,84,33,75,71,41,85,53,65,64,30,52,36,55,39,56,57,68,61,44,48,50,52,48,50,38,50,45,52,32,39,32,74,59,54,35,38,32,38,38,40,30,39,31,64,55,38,34,52,58,55,56,71,39,40,66,57,34,37,74,76,42,57,25,47,69,43,40,68,60,72,60,56,86,49,79,90,42,42,68,72,71,41,35,40,5,13,57,36,44,5,35,39,38,50,74,46,46,89,46,53,40,66,84,57,48,63,83,85,52,75,53,46,68,54,29,33,74,52,56,36,85,81,61,37,35,39,68,58,14,44,49,26,50,52,54,39,46,52,34,44,52,54,48,50,52,52,53,50,53,52,55,70,73,99,132,81,83,36,46,44,48,60,25,29,30,67,55,42,44,50,34,33,72,76,24,31,36,37,29,38,16,31,10,24,31,32,71,28,37,60,30,25,18,23,14,49,32,20,56,46,29,42,51,53,45,50,58,44,25,70,74,72,44,21,36,30,47,76,46,41,46,54,23,31,60,58,74,46,77,55,97,89,38,81,34,51,45,67,12,44,38,38,77,75,24,71,28,81,33,74,72,41,84,51,65,64,36,47,38,51,40,54,56,69,60,46,49,51,52,49,51,37,50,44,52,31,40,31,73,62,55,34,38,32,38,39,41,30,40,30,65,56,38,34,52,58,54,56,72,39,40,66,56,34,37,74,78,42,56,26,46,70,43,39,68,60,72,60,56,84,48,78,91,42,41,70,70,70,40,36,41,4,14,57,35,45,4,36,38,38,50,76,46,47,88,43,54,39,66,84,58,49,63,83,85,51,76,52,44,65,53,29,33,73,52,57,37,84,82,62,36,35,40,67,57,14,46,50,24,49,53,52,39,46,52,35,45,52,54,48,51,52,52,54,50,52,52,55,71,74,99

InterPro domains:
  IPR003785 Creatininase/formamide hydrolase [PF02633] (12-209)
  IPR003785 Creatininase/formamide hydrolase [PTHR35005] (1-208)
  IPR024087 Creatininase-like superfamily [G3DSA:3.40.50.10310] (1-241)
  IPR024087 Creatininase-like superfamily [SSF102215] (3-241)

Nearest PDB structures (foldseek):
  1q3k-assembly1_F  TM=7.282E-01  e=1.799E-14  Pseudomonas putida
  3a6j-assembly1_D  TM=7.308E-01  e=6.711E-14  Pseudomonas putida
  3a6g-assembly1_B  TM=7.060E-01  e=4.905E-14  Pseudomonas putida
  3a6g-assembly1_C  TM=7.289E-01  e=1.337E-13  Pseudomonas putida
  3no4-assembly1_B  TM=7.497E-01  e=4.276E-11  Nostoc punctiforme PCC 73102

Secondary structure (DSSP, 8-state):
----BGGG--HHHHHHHHHH--EEEEEE-------TTS-TTHHHHHHHHHHHHHHHHH--EEPPP---B---EEEETTEEEEGGGS--SSSSS-----PPTT---B--HHHHHHHHHHHHHHHHHHT--EEEEEESHHHHHHHHTTHHHHHHHH--EEE-TTTT---GGG-TT-SBSSHHHHHHHHHH-GGG--GGGS-TT-S--TT-BSS-HHHH--HHHHHHHHHHHHHHHHHHHHHHHHHHHH-/----BGGG--HHHHHHHHHH--EEEEEE-------TTS-TTHHHHHHHHHHHHHHHHH--EEPPP---B---EEEETTEEEEGGGG--SSSSS-----PPTT---B--HHHHHHHHHHHHHHHHHHT--EEEEEESHHHHHHHHTTHHHHHHHH--EEE-TTTT---GGG-TT-SBSSHHHHHHHHHH-GGG--GGGS-TT-S--TT-BSS-HHHH--HHHHHHHHHHHHHHHHHHHHHHHHHHHH-